Protein AF-A0A941IKZ6-F1 (afdb_monomer_lite)

Structure (mmCIF, N/CA/C/O backbone):
data_AF-A0A941IKZ6-F1
#
_entry.id   AF-A0A941IKZ6-F1
#
loop_
_atom_site.group_PDB
_atom_site.id
_atom_site.type_symbol
_atom_site.label_atom_id
_atom_site.label_alt_id
_atom_site.label_comp_id
_atom_site.label_asym_id
_atom_site.label_entity_id
_atom_site.label_seq_id
_atom_site.pdbx_PDB_ins_code
_atom_site.Cartn_x
_atom_site.Cartn_y
_atom_site.Cartn_z
_atom_site.occupancy
_atom_site.B_iso_or_equiv
_atom_site.auth_seq_id
_atom_site.auth_comp_id
_atom_site.auth_asym_id
_atom_site.auth_atom_id
_atom_site.pdbx_PDB_model_num
ATOM 1 N N . MET A 1 1 ? 27.892 3.135 -32.095 1.00 78.31 1 MET A N 1
ATOM 2 C CA . MET A 1 1 ? 27.464 4.493 -31.715 1.00 78.31 1 MET A CA 1
ATOM 3 C C . MET A 1 1 ? 28.358 5.626 -32.217 1.00 78.31 1 MET A C 1
ATOM 5 O O . MET A 1 1 ? 29.579 5.575 -32.075 1.00 78.31 1 MET A O 1
ATOM 9 N N . GLU A 1 2 ? 27.732 6.661 -32.772 1.00 89.69 2 GLU A N 1
ATOM 10 C CA . GLU A 1 2 ? 28.319 7.961 -33.121 1.00 89.69 2 GLU A CA 1
ATOM 11 C C . GLU A 1 2 ? 28.462 8.892 -31.898 1.00 89.69 2 GLU A C 1
ATOM 13 O O . GLU A 1 2 ? 27.874 8.668 -30.840 1.00 89.69 2 GLU A O 1
ATOM 18 N N . ALA A 1 3 ? 29.217 9.991 -32.041 1.00 90.81 3 ALA A N 1
ATOM 19 C CA . ALA A 1 3 ? 29.465 10.940 -30.947 1.00 90.81 3 ALA A CA 1
ATOM 20 C C . ALA A 1 3 ? 28.182 11.580 -30.379 1.00 90.81 3 ALA A C 1
ATOM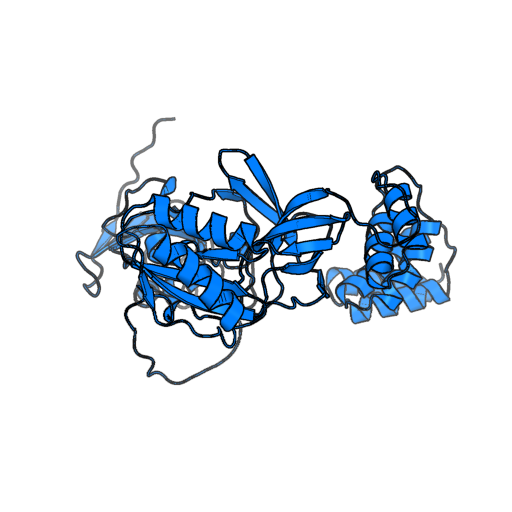 22 O O . ALA A 1 3 ? 28.122 11.880 -29.189 1.00 90.81 3 ALA A O 1
ATOM 23 N N . ASN A 1 4 ? 27.161 11.783 -31.220 1.00 93.19 4 ASN A N 1
ATOM 24 C CA . ASN A 1 4 ? 25.871 12.322 -30.790 1.00 93.19 4 ASN A CA 1
ATOM 25 C C . ASN A 1 4 ? 25.067 11.312 -29.950 1.00 93.19 4 ASN A C 1
ATOM 27 O O . ASN A 1 4 ? 24.471 11.687 -28.947 1.00 93.19 4 ASN A O 1
ATOM 31 N N . GLU A 1 5 ? 25.089 10.031 -30.324 1.00 94.88 5 GLU A N 1
ATOM 32 C CA . GLU A 1 5 ? 24.397 8.952 -29.602 1.00 94.88 5 GLU A CA 1
ATOM 33 C C . GLU A 1 5 ? 25.037 8.716 -28.229 1.00 94.88 5 GLU A C 1
ATOM 35 O O . GLU A 1 5 ? 24.341 8.653 -27.220 1.00 94.88 5 GLU A O 1
ATOM 40 N N . MET A 1 6 ? 26.372 8.704 -28.163 1.00 95.00 6 MET A N 1
ATOM 41 C CA . MET A 1 6 ? 27.097 8.648 -26.889 1.00 95.00 6 MET A CA 1
ATOM 42 C C . MET A 1 6 ? 26.723 9.812 -25.963 1.00 95.00 6 MET A C 1
ATOM 44 O O . MET A 1 6 ? 26.476 9.599 -24.781 1.00 95.00 6 MET A O 1
ATOM 48 N N . ALA A 1 7 ? 26.630 11.032 -26.502 1.00 96.88 7 ALA A N 1
ATOM 49 C CA . ALA A 1 7 ? 26.244 12.199 -25.714 1.00 96.88 7 ALA A CA 1
ATOM 50 C C . ALA A 1 7 ? 24.805 12.098 -25.177 1.00 96.88 7 ALA A C 1
ATOM 52 O O . ALA A 1 7 ? 24.549 12.534 -24.056 1.00 96.88 7 ALA A O 1
ATOM 53 N N . LEU A 1 8 ? 23.874 11.524 -25.949 1.00 97.62 8 LEU A N 1
ATOM 54 C CA . LEU A 1 8 ? 22.507 11.262 -25.489 1.00 97.62 8 LEU A CA 1
ATOM 55 C C . LEU A 1 8 ? 22.478 10.217 -24.372 1.00 97.62 8 LEU A C 1
ATOM 57 O O . LEU A 1 8 ? 21.804 10.440 -23.368 1.00 97.62 8 LEU A O 1
ATOM 61 N N . LEU A 1 9 ? 23.234 9.124 -24.509 1.00 97.06 9 LEU A N 1
ATOM 62 C CA . LEU A 1 9 ? 23.335 8.093 -23.474 1.00 97.06 9 LEU A CA 1
ATOM 63 C C . LEU A 1 9 ? 23.924 8.651 -22.170 1.00 97.06 9 LEU A C 1
ATOM 65 O O . LEU A 1 9 ? 23.378 8.400 -21.097 1.00 97.06 9 LEU A O 1
ATOM 69 N N . ASP A 1 10 ? 24.993 9.445 -22.255 1.00 97.81 10 ASP A N 1
ATOM 70 C CA . ASP A 1 10 ? 25.614 10.079 -21.085 1.00 97.81 10 ASP A CA 1
ATOM 71 C C . ASP A 1 10 ? 24.642 11.041 -20.383 1.00 97.81 10 ASP A C 1
ATOM 73 O O . ASP A 1 10 ? 24.550 11.052 -19.157 1.00 97.81 10 ASP A O 1
ATOM 77 N N . GLN A 1 11 ? 23.873 11.824 -21.148 1.00 98.00 11 GLN A N 1
ATOM 78 C CA . GLN A 1 11 ? 22.840 12.708 -20.597 1.00 98.00 11 GLN A CA 1
ATOM 79 C C . GLN A 1 11 ? 21.692 11.926 -19.955 1.00 98.00 11 GLN A C 1
ATOM 81 O O . GLN A 1 11 ? 21.215 12.325 -18.895 1.00 98.00 11 GLN A O 1
ATOM 86 N N . ALA A 1 12 ? 21.250 10.829 -20.578 1.00 97.44 12 ALA A N 1
ATOM 87 C CA . ALA A 1 12 ? 20.195 9.975 -20.044 1.00 97.44 12 ALA A CA 1
ATOM 88 C C . ALA A 1 12 ? 20.602 9.376 -18.693 1.00 97.44 12 ALA A C 1
ATOM 90 O O . ALA A 1 12 ? 19.850 9.480 -17.727 1.00 97.44 12 ALA A O 1
ATOM 91 N N . ARG A 1 13 ? 21.824 8.839 -18.605 1.00 96.44 13 ARG A N 1
ATOM 92 C CA . ARG A 1 13 ? 22.384 8.262 -17.374 1.00 96.44 13 ARG A CA 1
ATOM 93 C C . ARG A 1 13 ? 22.616 9.306 -16.288 1.00 96.44 13 ARG A C 1
ATOM 95 O O . ARG A 1 13 ? 22.233 9.089 -15.149 1.00 96.44 13 ARG A O 1
ATOM 102 N N . ALA A 1 14 ? 23.156 10.472 -16.638 1.00 97.56 14 ALA A N 1
ATOM 103 C CA . ALA A 1 14 ? 23.328 11.553 -15.669 1.00 97.56 14 ALA A CA 1
ATOM 104 C C . ALA A 1 14 ? 21.982 12.049 -15.109 1.00 97.56 14 ALA A C 1
ATOM 106 O O . ALA A 1 14 ? 21.873 12.329 -13.918 1.00 97.56 14 ALA A O 1
ATOM 107 N N . ALA A 1 15 ? 20.952 12.147 -15.956 1.00 96.31 15 ALA A N 1
ATOM 108 C CA . ALA A 1 15 ? 19.602 12.490 -15.520 1.00 96.31 15 ALA A CA 1
ATOM 109 C C . ALA A 1 15 ? 18.978 11.383 -14.659 1.00 96.31 15 ALA A C 1
ATOM 111 O O . ALA A 1 15 ? 18.306 11.688 -13.678 1.00 96.31 15 ALA A O 1
ATOM 112 N N . TRP A 1 16 ? 19.223 10.115 -14.998 1.00 93.38 16 TRP A N 1
ATOM 113 C CA . TRP A 1 16 ? 18.795 8.959 -14.215 1.00 93.38 16 TRP A CA 1
ATOM 114 C C . TRP A 1 16 ? 19.380 8.975 -12.802 1.00 93.38 16 TRP A C 1
ATOM 116 O O . TRP A 1 16 ? 18.633 8.908 -11.830 1.00 93.38 16 TRP A O 1
ATOM 126 N N . ASP A 1 17 ? 20.699 9.144 -12.689 1.00 93.31 17 ASP A N 1
ATOM 127 C CA . ASP A 1 17 ? 21.407 9.213 -11.405 1.00 93.31 17 ASP A CA 1
ATOM 128 C C . ASP A 1 17 ? 20.948 10.408 -10.553 1.00 93.31 17 ASP A C 1
ATOM 130 O O . ASP A 1 17 ? 21.010 10.368 -9.326 1.00 93.31 17 ASP A O 1
ATOM 134 N N . ALA A 1 18 ? 20.472 11.474 -11.201 1.00 93.19 18 ALA A N 1
ATOM 135 C CA . ALA A 1 18 ? 19.904 12.654 -10.556 1.00 93.19 18 ALA A CA 1
ATOM 136 C C . ALA A 1 18 ? 18.383 12.561 -10.313 1.00 93.19 18 ALA A C 1
ATOM 138 O O . ALA A 1 18 ? 17.781 13.561 -9.918 1.00 93.19 18 ALA A O 1
ATOM 139 N N . GLU A 1 19 ? 17.755 11.412 -10.591 1.00 94.31 19 GLU A N 1
ATOM 140 C CA . GLU A 1 19 ? 16.304 11.175 -10.500 1.00 94.31 19 GLU A CA 1
ATOM 141 C C . GLU A 1 19 ? 15.449 12.169 -11.317 1.00 94.31 19 GLU A C 1
ATOM 143 O O . GLU A 1 19 ? 14.272 12.416 -11.041 1.00 94.31 19 GLU A O 1
ATOM 148 N N . GLN A 1 20 ? 16.030 12.744 -12.370 1.00 95.25 20 GLN A N 1
ATOM 149 C CA . GLN A 1 20 ? 15.360 13.637 -13.316 1.00 95.25 20 GLN A CA 1
ATOM 150 C C . GLN A 1 20 ? 14.627 12.800 -14.364 1.00 95.25 20 GLN A C 1
ATOM 152 O O . GLN A 1 20 ? 15.033 12.718 -15.526 1.00 95.25 20 GLN A O 1
ATOM 157 N N . TRP A 1 21 ? 13.563 12.116 -13.935 1.00 94.56 21 TRP A N 1
ATOM 158 C CA . TRP A 1 21 ? 12.883 11.094 -14.736 1.00 94.56 21 TRP A CA 1
ATOM 159 C C . TRP A 1 21 ? 12.367 11.605 -16.078 1.00 94.56 21 TRP A C 1
ATOM 161 O O . TRP A 1 21 ? 12.380 10.858 -17.053 1.00 94.56 21 TRP A O 1
ATOM 171 N N . ASP A 1 22 ? 11.902 12.852 -16.136 1.00 94.50 22 ASP A N 1
ATOM 172 C CA . ASP A 1 22 ? 11.438 13.524 -17.352 1.00 94.50 22 ASP A CA 1
ATOM 173 C C . ASP A 1 22 ? 12.569 13.702 -18.370 1.00 94.50 22 ASP A C 1
ATOM 175 O O . ASP A 1 22 ? 12.414 13.358 -19.545 1.00 94.50 22 ASP A O 1
ATOM 179 N N . VAL A 1 23 ? 13.727 14.170 -17.906 1.00 96.31 23 VAL A N 1
ATOM 180 C CA . VAL A 1 23 ? 14.921 14.337 -18.736 1.00 96.31 23 VAL A CA 1
ATOM 181 C C . VAL A 1 23 ? 15.453 12.974 -19.165 1.00 96.31 23 VAL A C 1
ATOM 183 O O . VAL A 1 23 ? 15.667 12.767 -20.359 1.00 96.31 23 VAL A O 1
ATOM 186 N N . ALA A 1 24 ? 15.614 12.034 -18.231 1.00 97.56 24 ALA A N 1
ATOM 187 C CA . ALA A 1 24 ? 16.122 10.693 -18.506 1.00 97.56 24 ALA A CA 1
ATOM 188 C C . ALA A 1 24 ? 15.275 9.981 -19.570 1.00 97.56 24 ALA A C 1
ATOM 190 O O . ALA A 1 24 ? 15.813 9.524 -20.578 1.00 97.56 24 ALA A O 1
ATOM 191 N N . ALA A 1 25 ? 13.948 9.970 -19.403 1.00 93.81 25 ALA A N 1
ATOM 192 C CA . ALA A 1 25 ? 13.030 9.362 -20.363 1.00 93.81 25 ALA A CA 1
ATOM 193 C C . ALA A 1 25 ? 13.157 9.984 -21.761 1.00 93.81 25 ALA A C 1
ATOM 195 O O . ALA A 1 25 ? 13.280 9.258 -22.745 1.00 93.81 25 ALA A O 1
ATOM 196 N N . ALA A 1 26 ? 13.191 11.318 -21.852 1.00 96.88 26 ALA A N 1
ATOM 197 C CA . ALA A 1 26 ? 13.314 12.008 -23.133 1.00 96.88 26 ALA A CA 1
ATOM 198 C C . ALA A 1 26 ? 14.650 11.707 -23.833 1.00 96.88 26 ALA A C 1
ATOM 200 O O . ALA A 1 26 ? 14.675 11.482 -25.042 1.00 96.88 26 ALA A O 1
ATOM 201 N N . ARG A 1 27 ? 15.767 11.681 -23.089 1.00 98.31 27 ARG A N 1
ATOM 202 C CA . ARG A 1 27 ? 17.089 11.366 -23.656 1.00 98.31 27 ARG A CA 1
ATOM 203 C C . ARG A 1 27 ? 17.169 9.912 -24.126 1.00 98.31 27 ARG A C 1
ATOM 205 O O . ARG A 1 27 ? 17.695 9.671 -25.210 1.00 98.31 27 ARG A O 1
ATOM 212 N N . TYR A 1 28 ? 16.623 8.965 -23.360 1.00 98.12 28 TYR A N 1
ATOM 213 C CA . TYR A 1 28 ? 16.565 7.566 -23.783 1.00 98.12 28 TYR A CA 1
ATOM 214 C C . TYR A 1 28 ? 15.673 7.368 -25.017 1.00 98.12 28 TYR A C 1
ATOM 216 O O . TYR A 1 28 ? 16.076 6.648 -25.925 1.00 98.12 28 TYR A O 1
ATOM 224 N N . GLU A 1 29 ? 14.512 8.025 -25.119 1.00 97.44 29 GLU A N 1
ATOM 225 C CA . GLU A 1 29 ? 13.681 7.951 -26.334 1.00 97.44 29 GLU A CA 1
ATOM 226 C C . GLU A 1 29 ? 14.399 8.527 -27.565 1.00 97.44 29 GLU A C 1
ATOM 228 O O . GLU A 1 29 ? 14.343 7.933 -28.641 1.00 97.44 29 GLU A O 1
ATOM 233 N N . GLU A 1 30 ? 15.103 9.656 -27.422 1.00 97.94 30 GLU A N 1
ATOM 234 C CA . GLU A 1 30 ? 15.904 10.226 -28.513 1.00 97.94 30 GLU A CA 1
ATOM 235 C C . GLU A 1 30 ? 17.042 9.288 -28.940 1.00 97.94 30 GLU A C 1
ATOM 237 O O . GLU A 1 30 ? 17.280 9.129 -30.138 1.00 97.94 30 GLU A O 1
ATOM 242 N N . LEU A 1 31 ? 17.712 8.635 -27.985 1.00 97.75 31 LEU A N 1
ATOM 243 C CA . LEU A 1 31 ? 18.735 7.627 -28.266 1.00 97.75 31 LEU A CA 1
ATOM 244 C C . LEU A 1 31 ? 18.140 6.431 -29.024 1.00 97.75 31 LEU A C 1
ATOM 246 O O . LEU A 1 31 ? 18.630 6.061 -30.088 1.00 97.75 31 LEU A O 1
ATOM 250 N N . LEU A 1 32 ? 17.043 5.869 -28.519 1.00 97.50 32 LEU A N 1
ATOM 251 C CA . LEU A 1 32 ? 16.366 4.709 -29.105 1.00 97.50 32 LEU A CA 1
ATOM 252 C C . LEU A 1 32 ? 15.773 5.002 -30.489 1.00 97.50 32 LEU A C 1
ATOM 254 O O . LEU A 1 32 ? 15.671 4.096 -31.311 1.00 97.50 32 LEU A O 1
ATOM 258 N N . ALA A 1 33 ? 15.431 6.256 -30.792 1.00 96.75 33 ALA A N 1
ATOM 259 C CA . ALA A 1 33 ? 15.017 6.659 -32.135 1.00 96.75 33 ALA A CA 1
ATOM 260 C C . ALA A 1 33 ? 16.163 6.602 -33.164 1.00 96.75 33 ALA A C 1
ATOM 262 O O . ALA A 1 33 ? 15.901 6.446 -34.358 1.00 96.75 33 ALA A O 1
ATOM 263 N N . LEU A 1 34 ? 17.417 6.741 -32.720 1.00 96.19 34 LEU A N 1
ATOM 264 C CA . LEU A 1 34 ? 18.606 6.667 -33.574 1.00 96.19 34 LEU A CA 1
ATOM 265 C C . LEU A 1 34 ? 19.128 5.233 -33.691 1.00 96.19 34 LEU A C 1
ATOM 267 O O . LEU A 1 34 ? 19.458 4.786 -34.789 1.00 96.19 34 LEU A O 1
ATOM 271 N N . CYS A 1 35 ? 19.172 4.506 -32.575 1.00 94.50 35 CYS A N 1
ATOM 272 C CA . CYS A 1 35 ? 19.810 3.196 -32.494 1.00 94.50 35 CYS A CA 1
ATOM 273 C C . CYS A 1 35 ? 18.977 2.160 -31.697 1.00 94.50 35 CYS A C 1
ATOM 275 O O . CYS A 1 35 ? 19.428 1.646 -30.673 1.00 94.50 35 CYS A O 1
ATOM 277 N N . PRO A 1 36 ? 17.771 1.791 -32.181 1.00 95.38 36 PRO A N 1
ATOM 278 C CA . PRO A 1 36 ? 16.824 0.933 -31.450 1.00 95.38 36 PRO A CA 1
ATOM 279 C C . PRO A 1 36 ? 17.283 -0.522 -31.263 1.00 95.38 36 PRO A C 1
ATOM 281 O O . PRO A 1 36 ? 16.757 -1.222 -30.396 1.00 95.38 36 PRO A O 1
ATOM 284 N N . ASP A 1 37 ? 18.223 -0.978 -32.095 1.00 94.00 37 ASP A N 1
ATOM 285 C CA . ASP A 1 37 ? 18.624 -2.385 -32.221 1.00 94.00 37 ASP A CA 1
ATOM 286 C C . ASP A 1 37 ? 20.133 -2.602 -32.005 1.00 94.00 37 ASP A C 1
ATOM 288 O O . ASP A 1 37 ? 20.675 -3.637 -32.400 1.00 94.00 37 ASP A O 1
ATOM 292 N N . GLU A 1 38 ? 20.837 -1.641 -31.394 1.00 92.81 38 GLU A N 1
ATOM 293 C CA . GLU A 1 38 ? 22.220 -1.876 -30.948 1.00 92.81 38 GLU A CA 1
ATOM 294 C C . GLU A 1 38 ? 22.256 -3.043 -29.941 1.00 92.81 38 GLU A C 1
ATOM 296 O O . GLU A 1 38 ? 21.285 -3.238 -29.202 1.00 92.81 38 GLU A O 1
ATOM 301 N N . PRO A 1 39 ? 23.345 -3.831 -29.869 1.00 89.69 39 PRO A N 1
ATOM 302 C CA . PRO A 1 39 ? 23.426 -4.984 -28.972 1.00 89.69 39 PRO A CA 1
ATOM 303 C C . PRO A 1 39 ? 23.108 -4.665 -27.503 1.00 89.69 39 PRO A C 1
ATOM 305 O O . PRO A 1 39 ? 22.483 -5.476 -26.824 1.00 89.69 39 PRO A O 1
ATOM 308 N N . GLU A 1 40 ? 23.495 -3.482 -27.023 1.00 87.50 40 GLU A N 1
ATOM 309 C CA . GLU A 1 40 ? 23.252 -3.006 -25.656 1.00 87.50 40 GLU A CA 1
ATOM 310 C C . GLU A 1 40 ? 21.882 -2.323 -25.465 1.00 87.50 40 GLU A C 1
ATOM 312 O O . GLU A 1 40 ? 21.512 -1.986 -24.340 1.00 87.50 40 GLU A O 1
ATOM 317 N N . SER A 1 41 ? 21.095 -2.138 -26.532 1.00 91.69 41 SER A N 1
ATOM 318 C CA . SER A 1 41 ? 19.842 -1.362 -26.500 1.00 91.69 41 SER A CA 1
ATOM 319 C C . SER A 1 41 ? 18.775 -1.922 -25.561 1.00 91.69 41 SER A C 1
ATOM 321 O O . SER A 1 41 ? 17.910 -1.170 -25.118 1.00 91.69 41 SER A O 1
ATOM 323 N N . GLY A 1 42 ? 18.839 -3.214 -25.216 1.00 92.50 42 GLY A N 1
ATOM 324 C CA . GLY A 1 42 ? 17.924 -3.834 -24.253 1.00 92.50 42 GLY A CA 1
ATOM 325 C C . GLY A 1 42 ? 17.890 -3.104 -22.906 1.00 92.50 42 GLY A C 1
ATOM 326 O O . GLY A 1 42 ? 16.805 -2.853 -22.383 1.00 92.50 42 GLY A O 1
ATOM 327 N N . GLU A 1 43 ? 19.052 -2.681 -22.394 1.00 92.75 43 GLU A N 1
ATOM 328 C CA . GLU A 1 43 ? 19.142 -1.892 -21.155 1.00 92.75 43 GLU A CA 1
ATOM 329 C C . GLU A 1 43 ? 18.499 -0.510 -21.324 1.00 92.75 43 GLU A C 1
ATOM 331 O O . GLU A 1 43 ? 17.794 -0.040 -20.439 1.00 92.75 43 GLU A O 1
ATOM 336 N N . TRP A 1 44 ? 18.666 0.124 -22.486 1.00 96.69 44 TRP A N 1
ATOM 337 C CA . TRP A 1 44 ? 18.114 1.457 -22.744 1.00 96.69 44 TRP A CA 1
ATOM 338 C C . TRP A 1 44 ? 16.589 1.426 -22.871 1.00 96.69 44 TRP A C 1
ATOM 340 O O . TRP A 1 44 ? 15.916 2.309 -22.344 1.00 96.69 44 TRP A O 1
ATOM 350 N N . TRP A 1 45 ? 16.025 0.401 -23.523 1.00 97.44 45 TRP A N 1
ATOM 351 C CA . TRP A 1 45 ? 14.574 0.178 -23.556 1.00 97.44 45 TRP A CA 1
ATOM 352 C C . TRP A 1 45 ? 14.013 -0.039 -22.149 1.00 97.44 45 TRP A C 1
ATOM 354 O O . TRP A 1 45 ? 12.960 0.510 -21.811 1.00 97.44 45 TRP A O 1
ATOM 364 N N . PHE A 1 46 ? 14.717 -0.824 -21.328 1.00 94.62 46 PHE A N 1
ATOM 365 C CA . PHE A 1 46 ? 14.342 -1.081 -19.942 1.00 94.62 46 PHE A CA 1
ATOM 366 C C . PHE A 1 46 ? 14.357 0.201 -19.098 1.00 94.62 46 PHE A C 1
ATOM 368 O O . PHE A 1 46 ? 13.341 0.530 -18.479 1.00 94.62 46 PHE A O 1
ATOM 375 N N . ASP A 1 47 ? 15.453 0.959 -19.128 1.00 95.75 47 ASP A N 1
ATOM 376 C CA . ASP A 1 47 ? 15.589 2.217 -18.389 1.00 95.75 47 ASP A CA 1
ATOM 377 C C . ASP A 1 47 ? 14.548 3.245 -18.845 1.00 95.75 47 ASP A C 1
ATOM 379 O O . ASP A 1 47 ? 13.894 3.881 -18.018 1.00 95.75 47 ASP A O 1
ATOM 383 N N . ALA A 1 48 ? 14.301 3.369 -20.152 1.00 96.31 48 ALA A N 1
ATOM 384 C CA . ALA A 1 48 ? 13.279 4.273 -20.674 1.00 96.31 48 ALA A CA 1
ATOM 385 C C . ALA A 1 48 ? 11.878 3.917 -20.143 1.00 96.31 48 ALA A C 1
ATOM 387 O O . ALA A 1 48 ? 11.141 4.788 -19.670 1.00 96.31 48 ALA A O 1
ATOM 388 N N . ALA A 1 49 ? 11.513 2.630 -20.170 1.00 95.31 49 ALA A N 1
ATOM 389 C CA . ALA A 1 49 ? 10.239 2.153 -19.636 1.00 95.31 49 ALA A CA 1
ATOM 390 C C . ALA A 1 49 ? 10.106 2.439 -18.131 1.00 95.31 49 ALA A C 1
ATOM 392 O O . ALA A 1 49 ? 9.044 2.868 -17.665 1.00 95.31 49 ALA A O 1
ATOM 393 N N . LEU A 1 50 ? 11.186 2.240 -17.374 1.00 94.12 50 LEU A N 1
ATOM 394 C CA . LEU A 1 50 ? 11.223 2.457 -15.933 1.00 94.12 50 LEU A CA 1
ATOM 395 C C . LEU A 1 50 ? 11.174 3.954 -15.569 1.00 94.12 50 LEU A C 1
ATOM 397 O O . LEU A 1 50 ? 10.430 4.330 -14.662 1.00 94.12 50 LEU A O 1
ATOM 401 N N . ALA A 1 51 ? 11.829 4.833 -16.334 1.00 93.38 51 ALA A N 1
ATOM 402 C CA . ALA A 1 51 ? 11.707 6.285 -16.171 1.00 93.38 51 ALA A CA 1
ATOM 403 C C . ALA A 1 51 ? 10.248 6.752 -16.341 1.00 93.38 51 ALA A C 1
ATOM 405 O O . ALA A 1 51 ? 9.730 7.518 -15.523 1.00 93.38 51 ALA A O 1
ATOM 406 N N . PHE A 1 52 ? 9.529 6.235 -17.345 1.00 95.88 52 PHE A N 1
ATOM 407 C CA . PHE A 1 52 ? 8.105 6.545 -17.518 1.00 95.88 52 PHE A CA 1
ATOM 408 C C . PHE A 1 52 ? 7.205 5.931 -16.441 1.00 95.88 52 PHE A C 1
ATOM 410 O O . PHE A 1 52 ? 6.181 6.531 -16.099 1.00 95.88 52 PHE A O 1
ATOM 417 N N . LYS A 1 53 ? 7.577 4.785 -15.857 1.00 91.62 53 LYS A N 1
ATOM 418 C CA . LYS A 1 53 ? 6.909 4.241 -14.663 1.00 91.62 53 LYS A CA 1
ATOM 419 C C . LYS A 1 53 ? 7.037 5.202 -13.479 1.00 91.62 53 LYS A C 1
ATOM 421 O O . LYS A 1 53 ? 6.023 5.476 -12.837 1.00 91.62 53 LYS A O 1
ATOM 426 N N . PHE A 1 54 ? 8.219 5.767 -13.219 1.00 90.31 54 PHE A N 1
ATOM 427 C CA . PHE A 1 54 ? 8.403 6.760 -12.148 1.00 90.31 54 PHE A CA 1
ATOM 428 C C . PHE A 1 54 ? 7.605 8.048 -12.387 1.00 90.31 54 PHE A C 1
ATOM 430 O O . PHE A 1 54 ? 7.042 8.609 -11.449 1.00 90.31 54 PHE A O 1
ATOM 437 N N . GLN A 1 55 ? 7.435 8.456 -13.647 1.00 92.31 55 GLN A N 1
ATOM 438 C CA . GLN A 1 55 ? 6.523 9.545 -14.026 1.00 92.31 55 GLN A CA 1
ATOM 439 C C . GLN A 1 55 ? 5.031 9.168 -13.965 1.00 92.31 55 GLN A C 1
ATOM 441 O O . GLN A 1 55 ? 4.171 10.020 -14.188 1.00 92.31 55 GLN A O 1
ATOM 446 N N . ARG A 1 56 ? 4.696 7.894 -13.713 1.00 93.62 56 ARG A N 1
ATOM 447 C CA . ARG A 1 56 ? 3.336 7.326 -13.804 1.00 93.62 56 ARG A CA 1
ATOM 448 C C . ARG A 1 56 ? 2.698 7.476 -15.191 1.00 93.62 56 ARG A C 1
ATOM 450 O O . ARG A 1 56 ? 1.474 7.452 -15.328 1.00 93.62 56 ARG A O 1
ATOM 457 N N . ASN A 1 57 ? 3.511 7.583 -16.241 1.00 96.88 57 ASN A N 1
ATOM 458 C CA . ASN A 1 57 ? 3.055 7.519 -17.625 1.00 96.88 57 ASN A CA 1
ATOM 459 C C . ASN A 1 57 ? 2.975 6.053 -18.071 1.00 96.88 57 ASN A C 1
ATOM 461 O O . ASN A 1 57 ? 3.824 5.533 -18.798 1.00 96.88 57 ASN A O 1
ATOM 465 N N . TRP A 1 58 ? 1.927 5.372 -17.616 1.00 96.75 58 TRP A N 1
ATOM 466 C CA . TRP A 1 58 ? 1.747 3.935 -17.823 1.00 96.75 58 TRP A CA 1
ATOM 467 C C . TRP A 1 58 ? 1.599 3.533 -19.288 1.00 96.75 58 TRP A C 1
ATOM 469 O O . TRP A 1 58 ? 1.876 2.388 -19.626 1.00 96.75 58 TRP A O 1
ATOM 479 N N . ALA A 1 59 ? 1.139 4.442 -20.152 1.00 98.00 59 ALA A N 1
ATOM 480 C CA . ALA A 1 59 ? 1.001 4.163 -21.578 1.00 98.00 59 ALA A CA 1
ATOM 481 C C . ALA A 1 59 ? 2.382 4.034 -22.232 1.00 98.00 59 ALA A C 1
ATOM 483 O O . ALA A 1 59 ? 2.642 3.057 -22.933 1.00 98.00 59 ALA A O 1
ATOM 484 N N . LYS A 1 60 ? 3.294 4.967 -21.928 1.00 97.69 60 LYS A N 1
ATOM 485 C CA . LYS A 1 60 ? 4.681 4.904 -22.399 1.00 97.69 60 LYS A CA 1
ATOM 486 C C . LYS A 1 60 ? 5.482 3.792 -21.732 1.00 97.69 60 LYS A C 1
ATOM 488 O O . LYS A 1 60 ? 6.186 3.065 -22.424 1.00 97.69 60 LYS A O 1
ATOM 493 N N . ALA A 1 61 ? 5.313 3.592 -20.425 1.00 97.81 61 ALA A N 1
ATOM 494 C CA . ALA A 1 61 ? 5.936 2.469 -19.724 1.00 97.81 61 ALA A CA 1
ATOM 495 C C . ALA A 1 61 ? 5.515 1.112 -20.323 1.00 97.81 61 ALA A C 1
ATOM 497 O O . ALA A 1 61 ? 6.336 0.207 -20.437 1.00 97.81 61 ALA A O 1
ATOM 498 N N . PHE A 1 62 ? 4.254 0.976 -20.756 1.00 98.50 62 PHE A N 1
ATOM 499 C CA . PHE A 1 62 ? 3.771 -0.213 -21.462 1.00 98.50 62 PHE A CA 1
ATOM 500 C C . PHE A 1 62 ? 4.393 -0.360 -22.857 1.00 98.50 62 PHE A C 1
ATOM 502 O O . PHE A 1 62 ? 4.886 -1.435 -23.184 1.00 98.50 62 PHE A O 1
ATOM 509 N N . GLU A 1 63 ? 4.383 0.701 -23.671 1.00 98.44 63 GLU A N 1
ATOM 510 C CA . GLU A 1 63 ? 4.959 0.702 -25.025 1.00 98.44 63 GLU A CA 1
ATOM 511 C C . GLU A 1 63 ? 6.432 0.275 -25.007 1.00 98.44 63 GLU A C 1
ATOM 513 O O . GLU A 1 63 ? 6.801 -0.711 -25.642 1.00 98.44 63 GLU A O 1
ATOM 518 N N . LEU A 1 64 ? 7.254 0.972 -24.222 1.00 98.19 64 LEU A N 1
ATOM 519 C CA . LEU A 1 64 ? 8.693 0.721 -24.138 1.00 98.19 64 LEU A CA 1
ATOM 520 C C . LEU A 1 64 ? 9.000 -0.577 -23.383 1.00 98.19 64 LEU A C 1
ATOM 522 O O . LEU A 1 64 ? 9.923 -1.303 -23.740 1.00 98.19 64 LEU A O 1
ATOM 526 N N . GLY A 1 65 ? 8.187 -0.925 -22.380 1.00 97.75 65 GLY A N 1
ATOM 527 C CA . GLY A 1 65 ? 8.322 -2.176 -21.636 1.00 97.75 65 GLY A CA 1
ATOM 528 C C . GLY A 1 65 ? 8.121 -3.415 -22.511 1.00 97.75 65 GLY A C 1
ATOM 529 O O . GLY A 1 65 ? 8.752 -4.440 -22.265 1.00 97.75 65 GLY A O 1
ATOM 530 N N . ARG A 1 66 ? 7.295 -3.332 -23.566 1.00 98.44 66 ARG A N 1
ATOM 531 C CA . ARG A 1 66 ? 7.166 -4.412 -24.560 1.00 98.44 66 ARG A CA 1
ATOM 532 C C . ARG A 1 66 ? 8.453 -4.612 -25.348 1.00 98.44 66 ARG A C 1
ATOM 534 O O . ARG A 1 66 ? 8.841 -5.755 -25.569 1.00 98.44 66 ARG A O 1
ATOM 541 N N . GLU A 1 67 ? 9.101 -3.524 -25.747 1.00 98.12 67 GLU A N 1
ATOM 542 C CA . GLU A 1 67 ? 10.372 -3.568 -26.474 1.00 98.12 67 GLU A CA 1
ATOM 543 C C . GLU A 1 67 ? 11.519 -4.067 -25.589 1.00 98.12 67 GLU A C 1
ATOM 545 O O . GLU A 1 67 ? 12.341 -4.863 -26.050 1.00 98.12 67 GLU A O 1
ATOM 550 N N . ALA A 1 68 ? 11.535 -3.672 -24.311 1.00 96.50 68 ALA A N 1
ATOM 551 C CA . ALA A 1 68 ? 12.468 -4.197 -23.319 1.00 96.50 68 ALA A CA 1
ATOM 552 C C . ALA A 1 68 ? 12.277 -5.711 -23.133 1.00 96.50 68 ALA A C 1
ATOM 554 O O . ALA A 1 68 ? 13.207 -6.487 -23.330 1.00 96.50 68 ALA A O 1
ATOM 555 N N . ALA A 1 69 ? 11.045 -6.152 -22.858 1.00 96.38 69 ALA A N 1
ATOM 556 C CA . ALA A 1 69 ? 10.727 -7.564 -22.651 1.00 96.38 69 ALA A CA 1
ATOM 557 C C . ALA A 1 69 ? 11.001 -8.434 -23.892 1.00 96.38 69 ALA A C 1
ATOM 559 O O . ALA A 1 69 ? 11.425 -9.578 -23.758 1.00 96.38 69 ALA A O 1
ATOM 560 N N . ALA A 1 70 ? 10.809 -7.902 -25.105 1.00 96.50 70 ALA A N 1
ATOM 561 C CA . ALA A 1 70 ? 11.125 -8.605 -26.352 1.00 96.50 70 ALA A CA 1
ATOM 562 C C . ALA A 1 70 ? 12.628 -8.896 -26.530 1.00 96.50 70 ALA A C 1
ATOM 564 O O . ALA A 1 70 ? 12.992 -9.776 -27.312 1.00 96.50 70 ALA A O 1
ATOM 565 N N . ARG A 1 71 ? 13.489 -8.166 -25.812 1.00 94.31 71 ARG A N 1
ATOM 566 C CA . ARG A 1 71 ? 14.952 -8.324 -25.797 1.00 94.31 71 ARG A CA 1
ATOM 567 C C . ARG A 1 71 ? 15.454 -9.080 -24.556 1.00 94.31 71 ARG A C 1
ATOM 569 O O . ARG A 1 71 ? 16.650 -9.337 -24.456 1.00 94.31 71 ARG A O 1
ATOM 576 N N . SER A 1 72 ? 14.554 -9.471 -23.654 1.00 92.81 72 SER A N 1
ATOM 577 C CA . SER A 1 72 ? 14.844 -10.215 -22.424 1.00 92.81 72 SER A CA 1
ATOM 578 C C . SER A 1 72 ? 14.607 -11.719 -22.575 1.00 92.81 72 SER A C 1
ATOM 580 O O . SER A 1 72 ? 13.882 -12.175 -23.460 1.00 92.81 72 SER A O 1
ATOM 582 N N . GLU A 1 73 ? 15.201 -12.515 -21.683 1.00 92.69 73 GLU A N 1
ATOM 583 C CA . GLU A 1 73 ? 15.034 -13.974 -21.673 1.00 92.69 73 GLU A CA 1
ATOM 584 C C . GLU A 1 73 ? 13.910 -14.408 -20.707 1.00 92.69 73 GLU A C 1
ATOM 586 O O . GLU A 1 73 ? 14.027 -14.187 -19.497 1.00 92.69 73 GLU A O 1
ATOM 591 N N . PRO A 1 74 ? 12.830 -15.053 -21.194 1.00 93.56 74 PRO A N 1
ATOM 592 C CA . PRO A 1 74 ? 11.744 -15.534 -20.339 1.00 93.56 74 PRO A CA 1
ATOM 593 C C . PRO A 1 74 ? 12.175 -16.609 -19.328 1.00 93.56 74 PRO A C 1
ATOM 595 O O . PRO A 1 74 ? 13.122 -17.366 -19.533 1.00 93.56 74 PRO A O 1
ATOM 598 N N . GLY A 1 75 ? 11.410 -16.734 -18.246 1.00 83.62 75 GLY A N 1
ATOM 599 C CA . GLY A 1 75 ? 11.507 -17.775 -17.222 1.00 83.62 75 GLY A CA 1
ATOM 600 C C . GLY A 1 75 ? 12.613 -17.571 -16.186 1.00 83.62 75 GLY A C 1
ATOM 601 O O . GLY A 1 75 ? 12.825 -18.454 -15.355 1.00 83.62 75 GLY A O 1
ATOM 602 N N . LYS A 1 76 ? 13.327 -16.439 -16.224 1.00 81.94 76 LYS A N 1
ATOM 603 C CA . LYS A 1 76 ? 14.482 -16.155 -15.352 1.00 81.94 76 LYS A CA 1
ATOM 604 C C . LYS A 1 76 ? 14.250 -15.053 -14.315 1.00 81.94 76 LYS A C 1
ATOM 606 O O . LYS A 1 76 ? 15.202 -14.647 -13.656 1.00 81.94 76 LYS A O 1
ATOM 611 N N . GLY A 1 77 ? 13.015 -14.575 -14.151 1.00 79.94 77 GLY A N 1
ATOM 612 C CA . GLY A 1 77 ? 12.724 -13.453 -13.256 1.00 79.94 77 GLY A CA 1
ATOM 613 C C . GLY A 1 77 ? 13.297 -12.125 -13.753 1.00 79.94 77 GLY A C 1
ATOM 614 O O . GLY A 1 77 ? 13.649 -11.272 -12.940 1.00 79.94 77 GLY A O 1
ATOM 615 N N . ASP A 1 78 ? 13.424 -11.956 -15.073 1.00 86.62 78 ASP A N 1
ATOM 616 C CA . ASP A 1 78 ? 13.953 -10.729 -15.668 1.00 86.62 78 ASP A CA 1
ATOM 617 C C . ASP A 1 78 ? 13.013 -9.536 -15.366 1.00 86.62 78 ASP A C 1
ATOM 619 O O . ASP A 1 78 ? 11.801 -9.618 -15.616 1.00 86.62 78 ASP A O 1
ATOM 623 N N . PRO A 1 79 ? 13.533 -8.426 -14.810 1.00 88.25 79 PRO A N 1
ATOM 624 C CA . PRO A 1 79 ? 12.725 -7.288 -14.380 1.00 88.25 79 PRO A CA 1
ATOM 625 C C . PRO A 1 79 ? 11.968 -6.590 -15.520 1.00 88.25 79 PRO A C 1
ATOM 627 O O . PRO A 1 79 ? 10.992 -5.885 -15.236 1.00 88.25 79 PRO A O 1
ATOM 630 N N . ALA A 1 80 ? 12.348 -6.773 -16.789 1.00 88.25 80 ALA A N 1
ATOM 631 C CA . ALA A 1 80 ? 11.602 -6.230 -17.922 1.00 88.25 80 ALA A CA 1
ATOM 632 C C . ALA A 1 80 ? 10.182 -6.812 -17.987 1.00 88.25 80 ALA A C 1
ATOM 634 O O . ALA A 1 80 ? 9.211 -6.063 -18.123 1.00 88.25 80 ALA A O 1
ATOM 635 N N . PHE A 1 81 ? 10.032 -8.128 -17.786 1.00 92.88 81 PHE A N 1
ATOM 636 C CA . PHE A 1 81 ? 8.716 -8.772 -17.749 1.00 92.88 81 PHE A CA 1
ATOM 637 C C . PHE A 1 81 ? 7.889 -8.316 -16.547 1.00 92.88 81 PHE A C 1
ATOM 639 O O . PHE A 1 81 ? 6.692 -8.084 -16.697 1.00 92.88 81 PHE A O 1
ATOM 646 N N . TRP A 1 82 ? 8.510 -8.120 -15.377 1.00 90.69 82 TRP A N 1
ATOM 647 C CA . TRP A 1 82 ? 7.821 -7.603 -14.186 1.00 90.69 82 TRP A CA 1
ATOM 648 C C . TRP A 1 82 ? 7.206 -6.224 -14.453 1.00 90.69 82 TRP A C 1
ATOM 650 O O . TRP A 1 82 ? 6.012 -6.007 -14.240 1.00 90.69 82 TRP A O 1
ATOM 660 N N . ASN A 1 83 ? 8.012 -5.291 -14.965 1.00 90.44 83 ASN A N 1
ATOM 661 C CA . ASN A 1 83 ? 7.567 -3.922 -15.223 1.00 90.44 83 ASN A CA 1
ATOM 662 C C . ASN A 1 83 ? 6.543 -3.852 -16.362 1.00 90.44 83 ASN A C 1
ATOM 664 O O . ASN A 1 83 ? 5.544 -3.138 -16.232 1.00 90.44 83 ASN A O 1
ATOM 668 N N . LEU A 1 84 ? 6.724 -4.642 -17.427 1.00 97.69 84 LEU A N 1
ATOM 669 C CA . LEU A 1 84 ? 5.715 -4.787 -18.475 1.00 97.69 84 LEU A CA 1
ATOM 670 C C . LEU A 1 84 ? 4.398 -5.321 -17.903 1.00 97.69 84 LEU A C 1
ATOM 672 O O . LEU A 1 84 ? 3.335 -4.798 -18.229 1.00 97.69 84 LEU A O 1
ATOM 676 N N . ALA A 1 85 ? 4.445 -6.333 -17.038 1.00 96.25 85 ALA A N 1
ATOM 677 C CA . ALA A 1 85 ? 3.246 -6.939 -16.478 1.00 96.25 85 ALA A CA 1
ATOM 678 C C . ALA A 1 85 ? 2.466 -5.970 -15.571 1.00 96.25 85 ALA A C 1
ATOM 680 O O . ALA A 1 85 ? 1.231 -5.950 -15.624 1.00 96.25 85 ALA A O 1
ATOM 681 N N . ILE A 1 86 ? 3.158 -5.117 -14.802 1.00 95.75 86 ILE A N 1
ATOM 682 C CA . ILE A 1 86 ? 2.542 -4.001 -14.062 1.00 95.75 86 ILE A CA 1
ATOM 683 C C . ILE A 1 86 ? 1.867 -3.028 -15.030 1.00 95.75 86 ILE A C 1
ATOM 685 O O . ILE A 1 86 ? 0.675 -2.752 -14.888 1.00 95.75 86 ILE A O 1
ATOM 689 N N . ALA A 1 87 ? 2.597 -2.529 -16.031 1.00 97.69 87 ALA A N 1
ATOM 690 C CA . ALA A 1 87 ? 2.067 -1.545 -16.969 1.00 97.69 87 ALA A CA 1
ATOM 691 C C . ALA A 1 87 ? 0.864 -2.098 -17.754 1.00 97.69 87 ALA A C 1
ATOM 693 O O . ALA A 1 87 ? -0.163 -1.433 -17.852 1.00 97.69 87 ALA A O 1
ATOM 694 N N . ALA A 1 88 ? 0.939 -3.343 -18.229 1.00 98.38 88 ALA A N 1
ATOM 695 C CA . ALA A 1 88 ? -0.148 -4.032 -18.922 1.00 98.38 88 ALA A CA 1
ATOM 696 C C . ALA A 1 88 ? -1.375 -4.236 -18.022 1.00 98.38 88 ALA A C 1
ATOM 698 O O . ALA A 1 88 ? -2.502 -3.999 -18.456 1.00 98.38 88 ALA A O 1
ATOM 699 N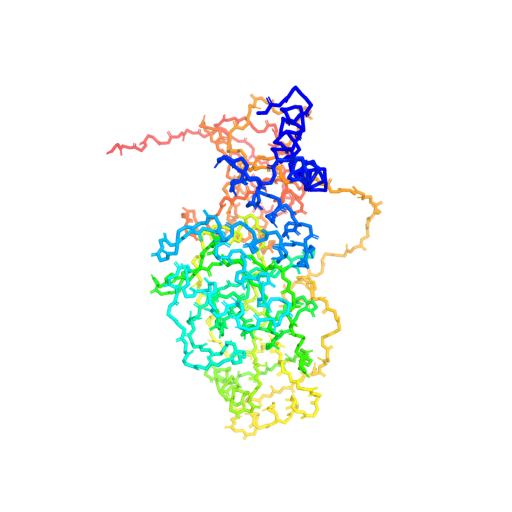 N . THR A 1 89 ? -1.158 -4.604 -16.751 1.00 97.69 89 THR A N 1
ATOM 700 C CA . THR A 1 89 ? -2.227 -4.685 -15.743 1.00 97.69 89 THR A CA 1
ATOM 701 C C . THR A 1 89 ? -2.921 -3.334 -15.600 1.00 97.69 89 THR A C 1
ATOM 703 O O . THR A 1 89 ? -4.147 -3.285 -15.590 1.00 97.69 89 THR A O 1
ATOM 706 N N . ILE A 1 90 ? -2.155 -2.239 -15.557 1.00 97.50 90 ILE A N 1
ATOM 707 C CA . ILE A 1 90 ? -2.703 -0.886 -15.426 1.00 97.50 90 ILE A CA 1
ATOM 708 C C . ILE A 1 90 ? -3.468 -0.444 -16.688 1.00 97.50 90 ILE A C 1
ATOM 710 O O . ILE A 1 90 ? -4.480 0.247 -16.603 1.00 97.50 90 ILE A O 1
ATOM 714 N N . GLN A 1 91 ? -3.030 -0.867 -17.872 1.00 97.50 91 GLN A N 1
ATOM 715 C CA . GLN A 1 91 ? -3.750 -0.599 -19.124 1.00 97.50 91 GLN A CA 1
ATOM 716 C C . GLN A 1 91 ? -4.992 -1.488 -19.314 1.00 97.50 91 GLN A C 1
ATOM 718 O O . GLN A 1 91 ? -5.775 -1.258 -20.235 1.00 97.50 91 GLN A O 1
ATOM 723 N N . GLY A 1 92 ? -5.185 -2.511 -18.474 1.00 96.75 92 GLY A N 1
ATOM 724 C CA . GLY A 1 92 ? -6.238 -3.512 -18.653 1.00 96.75 92 GLY A CA 1
ATOM 725 C C . GLY A 1 92 ? -5.988 -4.469 -19.826 1.00 96.75 92 GLY A C 1
ATOM 726 O O . GLY A 1 92 ? -6.913 -5.158 -20.257 1.00 96.75 92 GLY A O 1
ATOM 727 N N . ASP A 1 93 ? -4.755 -4.538 -20.342 1.00 98.31 93 ASP A N 1
ATOM 728 C CA . ASP A 1 93 ? -4.361 -5.520 -21.355 1.00 98.31 93 ASP A CA 1
ATOM 729 C C . ASP A 1 93 ? -4.005 -6.845 -20.671 1.00 98.31 93 ASP A C 1
ATOM 731 O O . ASP A 1 93 ? -2.848 -7.158 -20.380 1.00 98.31 93 ASP A O 1
ATOM 735 N N . TRP A 1 94 ? -5.039 -7.632 -20.381 1.00 98.06 94 TRP A N 1
ATOM 736 C CA . TRP A 1 94 ? -4.903 -8.894 -19.655 1.00 98.06 94 TRP A CA 1
ATOM 737 C C . TRP A 1 94 ? -4.149 -9.969 -20.428 1.00 98.06 94 TRP A C 1
ATOM 739 O O . TRP A 1 94 ? -3.522 -10.828 -19.809 1.00 98.06 94 TRP A O 1
ATOM 749 N N . THR A 1 95 ? -4.160 -9.909 -21.762 1.00 98.19 95 THR A N 1
ATOM 750 C CA . THR A 1 95 ? -3.401 -10.855 -22.587 1.00 98.19 95 THR A CA 1
ATOM 751 C C . THR A 1 95 ? -1.908 -10.621 -22.395 1.00 98.19 95 THR A C 1
ATOM 753 O O . THR A 1 95 ? -1.182 -11.556 -22.053 1.00 98.19 95 THR A O 1
ATOM 756 N N . VAL A 1 96 ? -1.453 -9.369 -22.525 1.00 98.56 96 VAL A N 1
ATOM 757 C CA . VAL A 1 96 ? -0.042 -9.023 -22.303 1.00 98.56 96 VAL A CA 1
ATOM 758 C C . VAL A 1 96 ? 0.341 -9.186 -20.834 1.00 98.56 96 VAL A C 1
ATOM 760 O O . VAL A 1 96 ? 1.394 -9.751 -20.551 1.00 98.56 96 VAL A O 1
ATOM 763 N N . ALA A 1 97 ? -0.511 -8.774 -19.890 1.00 98.44 97 ALA A N 1
ATOM 764 C CA . ALA A 1 97 ? -0.223 -8.909 -18.462 1.00 98.44 97 ALA A CA 1
ATOM 765 C C . ALA A 1 97 ? -0.009 -10.375 -18.055 1.00 98.44 97 ALA A C 1
ATOM 767 O O . ALA A 1 97 ? 0.969 -10.692 -17.381 1.00 98.44 97 ALA A O 1
ATOM 768 N N . ARG A 1 98 ? -0.891 -11.289 -18.484 1.00 98.19 98 ARG A N 1
ATOM 769 C CA . ARG A 1 98 ? -0.773 -12.725 -18.179 1.00 98.19 98 ARG A CA 1
ATOM 770 C C . ARG A 1 98 ? 0.480 -13.345 -18.779 1.00 98.19 98 ARG A C 1
ATOM 772 O O . ARG A 1 98 ? 1.156 -14.114 -18.094 1.00 98.19 98 ARG A O 1
ATOM 779 N N . GLN A 1 99 ? 0.782 -13.006 -20.030 1.00 98.38 99 GLN A N 1
ATOM 780 C CA . GLN A 1 99 ? 1.981 -13.487 -20.702 1.00 98.38 99 GLN A CA 1
ATOM 781 C C . GLN A 1 99 ? 3.239 -12.986 -19.987 1.00 98.38 99 GLN A C 1
ATOM 783 O O . GLN A 1 99 ? 4.063 -13.799 -19.591 1.00 98.38 99 GLN A O 1
ATOM 788 N N . ALA A 1 100 ? 3.332 -11.687 -19.699 1.00 97.44 100 ALA A N 1
ATOM 789 C CA . ALA A 1 100 ? 4.488 -11.100 -19.028 1.00 97.44 100 ALA A CA 1
ATOM 790 C C . ALA A 1 100 ? 4.695 -11.652 -17.604 1.00 97.44 100 ALA A C 1
ATOM 792 O O . ALA A 1 100 ? 5.816 -11.976 -17.233 1.00 97.44 100 ALA A O 1
ATOM 793 N N . TRP A 1 101 ? 3.636 -11.859 -16.812 1.00 95.44 101 TRP A N 1
ATOM 794 C CA . TRP A 1 101 ? 3.771 -12.523 -15.505 1.00 95.44 101 TRP A CA 1
ATOM 795 C C . TRP A 1 101 ? 4.262 -13.973 -15.628 1.00 95.44 101 TRP A C 1
ATOM 797 O O . TRP A 1 101 ? 5.070 -14.419 -14.812 1.00 95.44 101 TRP A O 1
ATOM 807 N N . THR A 1 102 ? 3.802 -14.697 -16.650 1.00 96.19 102 THR A N 1
ATOM 808 C CA . THR A 1 102 ? 4.237 -16.075 -16.926 1.00 96.19 102 THR A CA 1
ATOM 809 C C . THR A 1 102 ? 5.698 -16.106 -17.377 1.00 96.19 102 THR A C 1
ATOM 811 O O . THR A 1 102 ? 6.472 -16.914 -16.868 1.00 96.19 102 THR A O 1
ATOM 814 N N . ASP A 1 103 ? 6.095 -15.188 -18.261 1.00 95.81 103 ASP A N 1
ATOM 815 C CA . ASP A 1 103 ? 7.468 -15.032 -18.749 1.00 95.81 103 ASP A CA 1
ATOM 816 C C . ASP A 1 103 ? 8.412 -14.508 -17.665 1.00 95.81 103 ASP A C 1
ATOM 818 O O . ASP A 1 103 ? 9.595 -14.820 -17.681 1.00 95.81 103 ASP A O 1
ATOM 822 N N . TYR A 1 104 ? 7.915 -13.789 -16.660 1.00 91.75 104 TYR A N 1
ATOM 823 C CA . TYR A 1 104 ? 8.691 -13.526 -15.451 1.00 91.75 104 TYR A CA 1
ATOM 824 C C . TYR A 1 104 ? 8.938 -14.817 -14.649 1.00 91.75 104 TYR A C 1
ATOM 826 O O . TYR A 1 104 ? 10.016 -15.009 -14.090 1.00 91.75 104 TYR A O 1
ATOM 834 N N . GLY A 1 105 ? 7.953 -15.719 -14.614 1.00 88.50 105 GLY A N 1
ATOM 835 C CA . GLY A 1 105 ? 7.992 -16.984 -13.871 1.00 88.50 105 GLY A CA 1
ATOM 836 C C . GLY A 1 105 ? 6.921 -17.117 -12.782 1.00 88.50 105 GLY A C 1
ATOM 837 O O . GLY A 1 105 ? 6.996 -18.028 -11.957 1.00 88.50 105 GLY A O 1
ATOM 838 N N . ILE A 1 106 ? 5.917 -16.232 -12.747 1.00 87.19 106 ILE A N 1
ATOM 839 C CA . ILE A 1 106 ? 4.797 -16.331 -11.805 1.00 87.19 106 ILE A CA 1
ATOM 840 C C . ILE A 1 106 ? 3.742 -17.300 -12.342 1.00 87.19 106 ILE A C 1
ATOM 842 O O . ILE A 1 106 ? 3.256 -17.171 -13.463 1.00 87.19 106 ILE A O 1
ATOM 846 N N . THR A 1 107 ? 3.323 -18.247 -11.502 1.00 89.62 107 THR A N 1
ATOM 847 C CA . THR A 1 107 ? 2.186 -19.122 -11.814 1.00 89.62 107 THR A CA 1
ATOM 848 C C . THR A 1 107 ? 0.873 -18.371 -11.603 1.00 89.62 107 THR A C 1
ATOM 850 O O . THR A 1 107 ? 0.612 -17.862 -10.514 1.00 89.62 107 THR A O 1
ATOM 853 N N . LEU A 1 108 ? 0.034 -18.325 -12.638 1.00 91.25 108 LEU A N 1
ATOM 854 C CA . LEU A 1 108 ? -1.262 -17.649 -12.609 1.00 91.25 108 LEU A CA 1
ATOM 855 C C . LEU A 1 108 ? -2.435 -18.639 -12.571 1.00 91.25 108 LEU A C 1
ATOM 857 O O . LEU A 1 108 ? -2.322 -19.751 -13.094 1.00 91.25 108 LEU A O 1
ATOM 861 N N . PRO A 1 109 ? -3.597 -18.233 -12.026 1.00 94.31 109 PRO A N 1
ATOM 862 C CA . PRO A 1 109 ? -4.838 -18.976 -12.216 1.00 94.31 109 PRO A CA 1
ATOM 863 C C . PRO A 1 109 ? -5.220 -19.024 -13.703 1.00 94.31 109 PRO A C 1
ATOM 865 O O . PRO A 1 109 ? -4.953 -18.084 -14.460 1.00 94.31 109 PRO A O 1
ATOM 868 N N . ALA A 1 110 ? -5.879 -20.108 -14.120 1.00 94.19 110 ALA A N 1
ATOM 869 C CA . ALA A 1 110 ? -6.356 -20.269 -15.492 1.00 94.19 110 ALA A CA 1
ATOM 870 C C . ALA A 1 110 ? -7.333 -19.147 -15.895 1.00 94.19 110 ALA A C 1
ATOM 872 O O . ALA A 1 110 ? -8.098 -18.655 -15.067 1.00 94.19 110 ALA A O 1
ATOM 873 N N . GLY A 1 111 ? -7.314 -18.759 -17.171 1.00 94.75 111 GLY A N 1
ATOM 874 C CA . GLY A 1 111 ? -8.187 -17.725 -17.731 1.00 94.75 111 GLY A CA 1
ATOM 875 C C . GLY A 1 111 ? -7.472 -16.834 -18.746 1.00 94.75 111 GLY A C 1
ATOM 876 O O . GLY A 1 111 ? -6.250 -16.885 -18.879 1.00 94.75 111 GLY A O 1
ATOM 877 N N . ASP A 1 112 ? -8.251 -16.021 -19.449 1.00 93.25 112 ASP A N 1
ATOM 878 C CA . ASP A 1 112 ? -7.831 -15.070 -20.488 1.00 93.25 112 ASP A CA 1
ATOM 879 C C . ASP A 1 112 ? -8.100 -13.601 -20.105 1.00 93.25 112 ASP A C 1
ATOM 881 O O . ASP A 1 112 ? -7.444 -12.695 -20.614 1.00 93.25 112 ASP A O 1
ATOM 885 N N . GLY A 1 113 ? -9.037 -13.368 -19.183 1.00 95.56 113 GLY A N 1
ATOM 886 C CA . GLY A 1 113 ? -9.390 -12.049 -18.665 1.00 95.56 113 GLY A CA 1
ATOM 887 C C . GLY A 1 113 ? -8.578 -11.608 -17.447 1.00 95.56 113 GLY A C 1
ATOM 888 O O . GLY A 1 113 ? -7.458 -12.061 -17.205 1.00 95.56 113 GLY A O 1
ATOM 889 N N . GLU A 1 114 ? -9.177 -10.719 -16.661 1.00 96.88 114 GLU A N 1
ATOM 890 C CA . GLU A 1 114 ? -8.599 -10.166 -15.438 1.00 96.88 114 GLU A CA 1
ATOM 891 C C . GLU A 1 114 ? -7.987 -11.239 -14.521 1.00 96.88 114 GLU A C 1
ATOM 893 O O . GLU A 1 114 ? -8.491 -12.359 -14.396 1.00 96.88 114 GLU A O 1
ATOM 898 N N . ILE A 1 115 ? -6.836 -10.923 -13.918 1.00 95.81 115 ILE A N 1
ATOM 899 C CA . ILE A 1 115 ? -6.170 -11.839 -12.988 1.00 95.81 115 ILE A CA 1
ATOM 900 C C . ILE A 1 115 ? -6.783 -11.642 -11.604 1.00 95.81 115 ILE A C 1
ATOM 902 O O . ILE A 1 115 ? -6.579 -10.598 -10.979 1.00 95.81 115 ILE A O 1
ATOM 906 N N . GLU A 1 116 ? -7.482 -12.673 -11.137 1.00 93.56 116 GLU A N 1
ATOM 907 C CA . GLU A 1 116 ? -7.999 -12.792 -9.776 1.00 93.56 116 GLU A CA 1
ATOM 908 C C . GLU A 1 116 ? -7.557 -14.136 -9.186 1.00 93.56 116 GLU A C 1
ATOM 910 O O . GLU A 1 116 ? -7.898 -15.205 -9.695 1.00 93.56 116 GLU A O 1
ATOM 915 N N . GLY A 1 117 ? -6.762 -14.090 -8.124 1.00 88.06 117 GLY A N 1
ATOM 916 C CA . GLY A 1 117 ? -6.287 -15.258 -7.388 1.00 88.06 117 GLY A CA 1
ATOM 917 C C . GLY A 1 117 ? -5.870 -14.886 -5.970 1.00 88.06 117 GLY A C 1
ATOM 918 O O . GLY A 1 117 ? -5.861 -13.712 -5.613 1.00 88.06 117 GLY A O 1
ATOM 919 N N . ASP A 1 118 ? -5.520 -15.877 -5.154 1.00 85.31 118 ASP A N 1
ATOM 920 C CA . ASP A 1 118 ? -4.983 -15.632 -3.813 1.00 85.31 118 ASP A CA 1
ATOM 921 C C . ASP A 1 118 ? -3.453 -15.609 -3.862 1.00 85.31 118 ASP A C 1
ATOM 923 O O . ASP A 1 118 ? -2.808 -16.645 -4.023 1.00 85.31 118 ASP A O 1
ATOM 927 N N . PHE A 1 119 ? -2.875 -14.415 -3.733 1.00 84.00 119 PHE A N 1
ATOM 928 C CA . PHE A 1 119 ? -1.427 -14.207 -3.649 1.00 84.00 119 PHE A CA 1
ATOM 929 C C . PHE A 1 119 ? -0.988 -13.901 -2.209 1.00 84.00 119 PHE A C 1
ATOM 931 O O . PHE A 1 119 ? 0.108 -13.385 -1.977 1.00 84.00 119 PHE A O 1
ATOM 938 N N . GLY A 1 120 ? -1.829 -14.228 -1.227 1.00 82.56 120 GLY A N 1
ATOM 939 C CA . GLY A 1 120 ? -1.546 -14.074 0.192 1.00 82.56 120 GLY A CA 1
ATOM 940 C C . GLY A 1 120 ? -1.741 -12.655 0.722 1.00 82.56 120 GLY A C 1
ATOM 941 O O . GLY A 1 120 ? -2.001 -11.693 -0.010 1.00 82.56 120 GLY A O 1
ATOM 942 N N . THR A 1 121 ? -1.623 -12.549 2.040 1.00 83.94 121 THR A N 1
ATOM 943 C CA . THR A 1 121 ? -1.699 -11.288 2.780 1.00 83.94 121 THR A CA 1
ATOM 944 C C . THR A 1 121 ? -0.350 -10.573 2.751 1.00 83.94 121 THR A C 1
ATOM 946 O O . THR A 1 121 ? 0.704 -11.205 2.827 1.00 83.94 121 THR A O 1
ATOM 949 N N . ALA A 1 122 ? -0.388 -9.252 2.646 1.00 85.56 122 ALA A N 1
ATOM 950 C CA . ALA A 1 122 ? 0.775 -8.378 2.736 1.00 85.56 122 ALA A CA 1
ATOM 951 C C . ALA A 1 122 ? 0.355 -7.034 3.341 1.00 85.56 122 ALA A C 1
ATOM 953 O O . ALA A 1 122 ? -0.805 -6.849 3.721 1.00 85.56 122 ALA A O 1
ATOM 954 N N . CYS A 1 123 ? 1.282 -6.087 3.374 1.00 88.12 123 CYS A N 1
ATOM 955 C CA . CYS A 1 123 ? 0.998 -4.697 3.676 1.00 88.12 123 CYS A CA 1
ATOM 956 C C . CYS A 1 123 ? 1.293 -3.815 2.459 1.00 88.12 123 CYS A C 1
ATOM 958 O O . CYS A 1 123 ? 2.184 -4.116 1.660 1.00 88.12 123 CYS A O 1
ATOM 960 N N . VAL A 1 124 ? 0.567 -2.708 2.332 1.00 89.56 124 VAL A N 1
ATOM 961 C CA . VAL A 1 124 ? 0.856 -1.661 1.344 1.00 89.56 124 VAL A CA 1
ATOM 962 C C . VAL A 1 124 ? 0.914 -0.319 2.049 1.00 89.56 124 VAL A C 1
ATOM 964 O O . VAL A 1 124 ? 0.032 0.016 2.835 1.00 89.56 124 VAL A O 1
ATOM 967 N N . ARG A 1 125 ? 1.951 0.454 1.750 1.00 90.12 125 ARG A N 1
ATOM 968 C CA . ARG A 1 125 ? 2.068 1.855 2.126 1.00 90.12 125 ARG A CA 1
ATOM 969 C C . ARG A 1 125 ? 1.329 2.706 1.108 1.00 90.12 125 ARG A C 1
ATOM 971 O O . ARG A 1 125 ? 1.721 2.765 -0.057 1.00 90.12 125 ARG A O 1
ATOM 978 N N . LEU A 1 126 ? 0.254 3.338 1.551 1.00 88.12 126 LEU A N 1
ATOM 979 C CA . LEU A 1 126 ? -0.580 4.191 0.717 1.00 88.12 126 LEU A CA 1
ATOM 980 C C . LEU A 1 126 ? 0.138 5.509 0.414 1.00 88.12 126 LEU A C 1
ATOM 982 O O . LEU A 1 126 ? 0.781 6.105 1.280 1.00 88.12 126 LEU A O 1
ATOM 986 N N . VAL A 1 127 ? 0.002 5.980 -0.821 1.00 85.50 127 VAL A N 1
ATOM 987 C CA . VAL A 1 127 ? 0.446 7.304 -1.250 1.00 85.50 127 VAL A CA 1
ATOM 988 C C . VAL A 1 127 ? -0.474 8.348 -0.634 1.00 85.50 127 VAL A C 1
ATOM 990 O O . VAL A 1 127 ? -1.697 8.272 -0.744 1.00 85.50 127 VAL A O 1
ATOM 993 N N . GLY A 1 128 ? 0.131 9.367 -0.037 1.00 75.56 128 GLY A N 1
ATOM 994 C CA . GLY A 1 128 ? -0.575 10.504 0.528 1.00 75.56 128 GLY A CA 1
ATOM 995 C C . GLY A 1 128 ? 0.369 11.400 1.327 1.00 75.56 128 GLY A C 1
ATOM 996 O O . GLY A 1 128 ? 1.540 11.056 1.502 1.00 75.56 128 GLY A O 1
ATOM 997 N N . PRO A 1 129 ? -0.127 12.540 1.835 1.00 64.00 129 PRO A N 1
ATOM 998 C CA . PRO A 1 129 ? 0.658 13.433 2.690 1.00 64.00 129 PRO A CA 1
ATOM 999 C C . PRO A 1 129 ? 1.065 12.764 4.012 1.00 64.00 129 PRO A C 1
ATOM 1001 O O . PRO A 1 129 ? 2.065 13.143 4.612 1.00 64.00 129 PRO A O 1
ATOM 1004 N N . ARG A 1 130 ? 0.302 11.755 4.450 1.00 69.06 130 ARG A N 1
ATOM 1005 C CA . ARG A 1 130 ? 0.596 10.900 5.602 1.00 69.06 130 ARG A CA 1
ATOM 1006 C C . ARG A 1 130 ? 0.537 9.439 5.157 1.00 69.06 130 ARG A C 1
ATOM 1008 O O . ARG A 1 130 ? -0.557 8.879 5.133 1.00 69.06 130 ARG A O 1
ATOM 1015 N N . PRO A 1 131 ? 1.667 8.854 4.723 1.00 72.31 131 PRO A N 1
ATOM 1016 C CA . PRO A 1 131 ? 1.694 7.483 4.238 1.00 72.31 131 PRO A CA 1
ATOM 1017 C C . PRO A 1 131 ? 1.295 6.515 5.347 1.00 72.31 131 PRO A C 1
ATOM 1019 O O . PRO A 1 131 ? 1.936 6.445 6.390 1.00 72.31 131 PRO A O 1
ATOM 1022 N N . GLU A 1 132 ? 0.230 5.767 5.106 1.00 78.88 132 GLU A N 1
ATOM 1023 C CA . GLU A 1 132 ? -0.316 4.794 6.043 1.00 78.88 132 GLU A CA 1
ATOM 1024 C C . GLU A 1 132 ? -0.005 3.387 5.535 1.00 78.88 132 GLU A C 1
ATOM 1026 O O . GLU A 1 132 ? -0.172 3.111 4.346 1.00 78.88 132 GLU A O 1
ATOM 1031 N N . VAL A 1 133 ? 0.461 2.494 6.412 1.00 83.56 133 VAL A N 1
ATOM 1032 C CA . VAL A 1 133 ? 0.694 1.090 6.050 1.00 83.56 133 VAL A CA 1
ATOM 1033 C C . VAL A 1 133 ? -0.517 0.266 6.442 1.00 83.56 133 VAL A C 1
ATOM 1035 O O . VAL A 1 133 ? -0.787 0.075 7.622 1.00 83.56 133 VAL A O 1
ATOM 1038 N N . VAL A 1 134 ? -1.215 -0.246 5.436 1.00 85.19 134 VAL A N 1
ATOM 1039 C CA . VAL A 1 134 ? -2.468 -0.983 5.601 1.00 85.19 134 VAL A CA 1
ATOM 1040 C C . VAL A 1 134 ? -2.290 -2.454 5.268 1.00 85.19 134 VAL A C 1
ATOM 1042 O O . VAL A 1 134 ? -1.500 -2.816 4.391 1.00 85.19 134 VAL A O 1
ATOM 1045 N N . TRP A 1 135 ? -3.056 -3.315 5.933 1.00 84.38 135 TRP A N 1
ATOM 1046 C CA . TRP A 1 135 ? -3.152 -4.723 5.569 1.00 84.38 135 TRP A CA 1
ATOM 1047 C C . TRP A 1 135 ? -3.912 -4.879 4.258 1.00 84.38 135 TRP A C 1
ATOM 1049 O O . TRP A 1 135 ? -4.922 -4.212 4.016 1.00 84.38 135 TRP A O 1
ATOM 1059 N N . VAL A 1 136 ? -3.439 -5.785 3.406 1.00 90.88 136 VAL A N 1
ATOM 1060 C CA . VAL A 1 136 ? -4.044 -6.063 2.106 1.00 90.88 136 VAL A CA 1
ATOM 1061 C C . VAL A 1 136 ? -4.104 -7.560 1.815 1.00 90.88 136 VAL A C 1
ATOM 1063 O O . VAL A 1 136 ? -3.253 -8.337 2.251 1.00 90.88 136 VAL A O 1
ATOM 1066 N N . ARG A 1 137 ? -5.069 -7.966 0.988 1.00 90.62 137 ARG A N 1
ATOM 1067 C CA . ARG A 1 137 ? -5.061 -9.266 0.302 1.00 90.62 137 ARG A CA 1
ATOM 1068 C C . ARG A 1 137 ? -4.606 -9.060 -1.136 1.00 90.62 137 ARG A C 1
ATOM 1070 O O . ARG A 1 137 ? -5.277 -8.352 -1.887 1.00 90.62 137 ARG A O 1
ATOM 1077 N N . ARG A 1 138 ? -3.500 -9.682 -1.547 1.00 92.88 138 ARG A N 1
ATOM 1078 C CA . ARG A 1 138 ? -3.044 -9.620 -2.942 1.00 92.88 138 ARG A CA 1
ATOM 1079 C C . ARG A 1 138 ? -3.953 -10.481 -3.817 1.00 92.88 138 ARG A C 1
ATOM 1081 O O . ARG A 1 138 ? -4.070 -11.683 -3.591 1.00 92.88 138 ARG A O 1
ATOM 1088 N N . ILE A 1 139 ? -4.604 -9.842 -4.788 1.00 94.31 139 ILE A N 1
ATOM 1089 C CA . ILE A 1 139 ? -5.570 -10.468 -5.710 1.00 94.31 139 ILE A CA 1
ATOM 1090 C C . ILE A 1 139 ? -4.950 -10.790 -7.076 1.00 94.31 139 ILE A C 1
ATOM 1092 O O . ILE A 1 139 ? -5.507 -11.547 -7.865 1.00 94.31 139 ILE A O 1
ATOM 1096 N N . CYS A 1 140 ? -3.785 -10.215 -7.362 1.00 93.62 140 CYS A N 1
ATOM 1097 C CA . CYS A 1 140 ? -2.868 -10.634 -8.416 1.00 93.62 140 CYS A CA 1
ATOM 1098 C C . CYS A 1 140 ? -1.432 -10.248 -7.995 1.00 93.62 140 CYS A C 1
ATOM 1100 O O . CYS A 1 140 ? -1.265 -9.688 -6.908 1.00 93.62 140 CYS A O 1
ATOM 1102 N N . PRO A 1 141 ? -0.389 -10.496 -8.810 1.00 91.12 141 PRO A N 1
ATOM 1103 C CA . PRO A 1 141 ? 0.996 -10.203 -8.418 1.00 91.12 141 PRO A CA 1
ATOM 1104 C C . PRO A 1 141 ? 1.286 -8.737 -8.048 1.00 91.12 141 PRO A C 1
ATOM 1106 O O . PRO A 1 141 ? 2.207 -8.484 -7.278 1.00 91.12 141 PRO A O 1
ATOM 1109 N N . THR A 1 142 ? 0.506 -7.786 -8.578 1.00 94.06 142 THR A N 1
ATOM 1110 C CA . THR A 1 142 ? 0.711 -6.336 -8.385 1.00 94.06 142 THR A CA 1
ATOM 1111 C C . THR A 1 142 ? -0.513 -5.603 -7.831 1.00 94.06 142 THR A C 1
ATOM 1113 O O . THR A 1 142 ? -0.415 -4.435 -7.478 1.00 94.06 142 THR A O 1
ATOM 1116 N N . ARG A 1 143 ? -1.687 -6.243 -7.745 1.00 97.19 143 ARG A N 1
ATOM 1117 C CA . ARG A 1 143 ? -2.898 -5.607 -7.203 1.00 97.19 143 ARG A CA 1
ATOM 1118 C C . ARG A 1 143 ? -3.277 -6.223 -5.878 1.00 97.19 143 ARG A C 1
ATOM 1120 O O . ARG A 1 143 ? -3.308 -7.448 -5.738 1.00 97.19 143 ARG A O 1
ATOM 1127 N N . ALA A 1 144 ? -3.675 -5.374 -4.945 1.00 94.88 144 ALA A N 1
ATOM 1128 C CA . ALA A 1 144 ? -4.124 -5.805 -3.638 1.00 94.88 144 ALA A CA 1
ATOM 1129 C C . ALA A 1 144 ? -5.392 -5.070 -3.211 1.00 94.88 144 ALA A C 1
ATOM 1131 O O . ALA A 1 144 ? -5.577 -3.892 -3.510 1.00 94.88 144 ALA A O 1
ATOM 1132 N N . ARG A 1 145 ? -6.278 -5.789 -2.523 1.00 95.50 145 ARG A N 1
ATOM 1133 C CA . ARG A 1 145 ? -7.472 -5.234 -1.894 1.00 95.50 145 ARG A CA 1
ATOM 1134 C C . ARG A 1 145 ? -7.138 -4.813 -0.470 1.00 95.50 145 ARG A C 1
ATOM 1136 O O . ARG A 1 145 ? -6.646 -5.640 0.296 1.00 95.50 145 ARG A O 1
ATOM 1143 N N . VAL A 1 146 ? -7.439 -3.568 -0.122 1.00 94.12 146 VAL A N 1
ATOM 1144 C CA . VAL A 1 146 ? -7.246 -3.017 1.225 1.00 94.12 146 VAL A CA 1
ATOM 1145 C C . VAL A 1 146 ? -8.194 -3.697 2.217 1.00 94.12 146 VAL A C 1
ATOM 1147 O O . VAL A 1 146 ? -9.400 -3.751 1.972 1.00 94.12 146 VAL A O 1
ATOM 1150 N N . LEU A 1 147 ? -7.637 -4.233 3.306 1.00 86.38 147 LEU A N 1
ATOM 1151 C CA . LEU A 1 147 ? -8.355 -4.913 4.391 1.00 86.38 147 LEU A CA 1
ATOM 1152 C C . LEU A 1 147 ? -8.470 -4.058 5.659 1.00 86.38 147 LEU A C 1
ATOM 1154 O O . LEU A 1 147 ? -9.442 -4.223 6.386 1.00 86.38 147 LEU A O 1
ATOM 1158 N N . SER A 1 148 ? -7.518 -3.156 5.915 1.00 85.69 148 SER A N 1
ATOM 1159 C CA . SER A 1 148 ? -7.655 -2.146 6.976 1.00 85.69 148 SER A CA 1
ATOM 1160 C C . SER A 1 148 ? -8.697 -1.088 6.602 1.00 85.69 148 SER A C 1
ATOM 1162 O O . SER A 1 148 ? -9.046 -0.929 5.427 1.00 85.69 148 SER A O 1
ATOM 1164 N N . ILE A 1 149 ? -9.171 -0.324 7.580 1.00 87.88 149 ILE A N 1
ATOM 1165 C CA . ILE A 1 149 ? -9.941 0.901 7.373 1.00 87.88 149 ILE A CA 1
ATOM 1166 C C . ILE A 1 149 ? -8.985 2.087 7.525 1.00 87.88 149 ILE A C 1
ATOM 1168 O O . ILE A 1 149 ? -8.689 2.474 8.653 1.00 87.88 149 ILE A O 1
ATOM 1172 N N . PRO A 1 150 ? -8.525 2.702 6.418 1.00 84.75 150 PRO A N 1
ATOM 1173 C CA . PRO A 1 150 ? -7.521 3.749 6.516 1.00 84.75 150 PRO A CA 1
ATOM 1174 C C . PRO A 1 150 ? -8.035 4.969 7.283 1.00 84.75 150 PRO A C 1
ATOM 1176 O O . PRO A 1 150 ? -9.225 5.312 7.210 1.00 84.75 150 PRO A O 1
ATOM 1179 N N . PHE A 1 151 ? -7.140 5.679 7.963 1.00 76.06 151 PHE A N 1
ATOM 1180 C CA . PHE A 1 151 ? -7.441 6.941 8.652 1.00 76.06 151 PHE A CA 1
ATOM 1181 C C . PHE A 1 151 ? -7.458 8.128 7.690 1.00 76.06 151 PHE A C 1
ATOM 1183 O O . PHE A 1 151 ? -8.215 9.080 7.895 1.00 76.06 151 PHE A O 1
ATOM 1190 N N . THR A 1 152 ? -6.709 8.025 6.596 1.00 77.94 152 THR A N 1
ATOM 1191 C CA . THR A 1 152 ? -6.647 8.992 5.487 1.00 77.94 152 THR A CA 1
ATOM 1192 C C . THR A 1 152 ? -7.936 9.036 4.644 1.00 77.94 152 THR A C 1
ATOM 1194 O O . THR A 1 152 ? -8.944 8.417 4.978 1.00 77.94 152 THR A O 1
ATOM 1197 N N . ASP A 1 153 ? -7.947 9.767 3.531 1.00 84.31 153 ASP A N 1
ATOM 1198 C CA . ASP A 1 153 ? -9.053 9.779 2.556 1.00 84.31 153 ASP A CA 1
ATOM 1199 C C . ASP A 1 153 ? -9.263 8.435 1.825 1.00 84.31 153 ASP A C 1
ATOM 1201 O O . ASP A 1 153 ? -10.262 8.249 1.123 1.00 84.31 153 ASP A O 1
ATOM 1205 N N . ARG A 1 154 ? -8.345 7.491 2.038 1.00 89.50 154 ARG A N 1
ATOM 1206 C CA . ARG A 1 154 ? -8.355 6.119 1.534 1.00 89.50 154 ARG A CA 1
ATOM 1207 C C . ARG A 1 154 ? -9.375 5.252 2.261 1.00 89.50 154 ARG A C 1
ATOM 1209 O O . ARG A 1 154 ? -9.821 5.559 3.370 1.00 89.50 154 ARG A O 1
ATOM 1216 N N . ARG A 1 155 ? -9.793 4.162 1.612 1.00 92.12 155 ARG A N 1
ATOM 1217 C CA . ARG A 1 155 ? -10.970 3.392 2.044 1.00 92.12 155 ARG A CA 1
ATOM 1218 C C . ARG A 1 155 ? -10.731 1.888 2.055 1.00 92.12 155 ARG A C 1
ATOM 1220 O O . ARG A 1 155 ? -10.061 1.328 1.191 1.00 92.12 155 ARG A O 1
ATOM 1227 N N . PHE A 1 156 ? -11.369 1.226 3.015 1.00 92.38 156 PHE A N 1
ATOM 1228 C CA . PHE A 1 156 ? -11.474 -0.228 3.061 1.00 92.38 156 PHE A CA 1
ATOM 1229 C C . PHE A 1 156 ? -12.039 -0.777 1.746 1.00 92.38 156 PHE A C 1
ATOM 1231 O O . PHE A 1 156 ? -13.013 -0.247 1.206 1.00 92.38 156 PHE A O 1
ATOM 1238 N N . GLY A 1 157 ? -11.463 -1.867 1.245 1.00 93.19 157 GLY A N 1
ATOM 1239 C CA . GLY A 1 157 ? -11.925 -2.548 0.039 1.00 93.19 157 GLY A CA 1
ATOM 1240 C C . GLY A 1 157 ? -11.485 -1.913 -1.281 1.00 93.19 157 GLY A C 1
ATOM 1241 O O . GLY A 1 157 ? -11.765 -2.508 -2.329 1.00 93.19 157 GLY A O 1
ATOM 1242 N N . GLU A 1 158 ? -10.781 -0.773 -1.251 1.00 96.94 158 GLU A N 1
ATOM 1243 C CA . GLU A 1 158 ? -10.074 -0.233 -2.417 1.00 96.94 158 GLU A CA 1
ATOM 1244 C C . GLU A 1 158 ? -9.142 -1.280 -3.022 1.00 96.94 158 GLU A C 1
ATOM 1246 O O . GLU A 1 158 ? -8.597 -2.134 -2.320 1.00 96.94 158 GLU A O 1
ATOM 1251 N N . ILE A 1 159 ? -8.950 -1.205 -4.337 1.00 98.12 159 ILE A N 1
ATOM 1252 C CA . ILE A 1 159 ? -7.913 -1.977 -5.017 1.00 98.12 159 ILE A CA 1
ATOM 1253 C C . ILE A 1 159 ? -6.781 -1.018 -5.339 1.00 98.12 159 ILE A C 1
ATOM 1255 O O . ILE A 1 159 ? -6.992 -0.026 -6.035 1.00 98.12 159 ILE A O 1
ATOM 1259 N N . VAL A 1 160 ? -5.591 -1.333 -4.854 1.00 97.56 160 VAL A N 1
ATOM 1260 C CA . VAL A 1 160 ? -4.361 -0.576 -5.092 1.00 97.56 160 VAL A CA 1
ATOM 1261 C C . VAL A 1 160 ? -3.409 -1.395 -5.946 1.00 97.56 160 VAL A C 1
ATOM 1263 O O . VAL A 1 160 ? -3.446 -2.629 -5.917 1.00 97.56 160 VAL A O 1
ATOM 1266 N N . VAL A 1 161 ? -2.568 -0.713 -6.715 1.00 97.88 161 VAL A N 1
ATOM 1267 C CA . VAL A 1 161 ? -1.436 -1.319 -7.419 1.00 97.88 161 VAL A CA 1
ATOM 1268 C C . VAL A 1 161 ? -0.184 -1.064 -6.597 1.00 97.88 161 VAL A C 1
ATOM 1270 O O . VAL A 1 161 ? 0.037 0.062 -6.160 1.00 97.88 161 VAL A O 1
ATOM 1273 N N . HIS A 1 162 ? 0.635 -2.086 -6.401 1.00 92.12 162 HIS A N 1
ATOM 1274 C CA . HIS A 1 162 ? 1.897 -2.017 -5.679 1.00 92.12 162 HIS A CA 1
ATOM 1275 C C . HIS A 1 162 ? 3.031 -2.613 -6.515 1.00 92.12 162 HIS A C 1
ATOM 1277 O O . HIS A 1 162 ? 2.802 -3.432 -7.412 1.00 92.12 162 HIS A O 1
ATOM 1283 N N . ASP A 1 163 ? 4.262 -2.214 -6.213 1.00 80.00 163 ASP A N 1
ATOM 1284 C CA . ASP A 1 163 ? 5.445 -2.782 -6.862 1.00 80.00 163 ASP A CA 1
ATOM 1285 C C . ASP A 1 163 ? 5.872 -4.131 -6.248 1.00 80.00 163 ASP A C 1
ATOM 1287 O O . ASP A 1 163 ? 5.310 -4.587 -5.253 1.00 80.00 163 ASP A O 1
ATOM 1291 N N . GLY A 1 164 ? 6.860 -4.792 -6.850 1.00 72.19 164 GLY A N 1
ATOM 1292 C CA . GLY A 1 164 ? 7.349 -6.113 -6.437 1.00 72.19 164 GLY A CA 1
ATOM 1293 C C . GLY A 1 164 ? 8.422 -6.122 -5.370 1.00 72.19 164 GLY A C 1
ATOM 1294 O O . GLY A 1 164 ? 8.550 -7.112 -4.651 1.00 72.19 164 GLY A O 1
ATOM 1295 N N . ALA A 1 165 ? 9.199 -5.046 -5.274 1.00 75.12 165 ALA A N 1
ATOM 1296 C CA . ALA A 1 165 ? 10.237 -4.912 -4.267 1.00 75.12 165 ALA A CA 1
ATOM 1297 C C . ALA A 1 165 ? 9.594 -4.440 -2.952 1.00 75.12 165 ALA A C 1
ATOM 1299 O O . ALA A 1 165 ? 9.046 -3.335 -2.912 1.00 75.12 165 ALA A O 1
ATOM 1300 N N . PRO A 1 166 ? 9.604 -5.257 -1.885 1.00 75.25 166 PRO A N 1
ATOM 1301 C CA . PRO A 1 166 ? 9.137 -4.800 -0.590 1.00 75.25 166 PRO A CA 1
ATOM 1302 C C . PRO A 1 166 ? 10.098 -3.750 -0.029 1.00 75.25 166 PRO A C 1
ATOM 1304 O O . PRO A 1 166 ? 11.316 -3.892 -0.112 1.00 75.25 166 PRO A O 1
ATOM 1307 N N . ASN A 1 167 ? 9.527 -2.722 0.580 1.00 78.88 167 ASN A N 1
ATOM 1308 C CA . ASN A 1 167 ? 10.207 -1.640 1.270 1.00 78.88 167 ASN A CA 1
ATOM 1309 C C . ASN A 1 167 ? 9.662 -1.587 2.706 1.00 78.88 167 ASN A C 1
ATOM 1311 O O . ASN A 1 167 ? 8.820 -0.749 3.042 1.00 78.88 167 ASN A O 1
ATOM 1315 N N . GLY A 1 168 ? 10.048 -2.581 3.509 1.00 81.62 168 GLY A N 1
ATOM 1316 C CA . GLY A 1 168 ? 9.631 -2.760 4.900 1.00 81.62 168 GLY A CA 1
ATOM 1317 C C . GLY A 1 168 ? 8.954 -4.092 5.196 1.00 81.62 168 GLY A C 1
ATOM 1318 O O . GLY A 1 168 ? 8.672 -4.904 4.310 1.00 81.62 168 GLY A O 1
ATOM 1319 N N . GLU A 1 169 ? 8.713 -4.324 6.483 1.00 81.06 169 GLU A N 1
ATOM 1320 C CA . GLU A 1 169 ? 8.199 -5.593 6.989 1.00 81.06 169 GLU A CA 1
ATOM 1321 C C . GLU A 1 169 ? 7.343 -5.402 8.244 1.00 81.06 169 GLU A C 1
ATOM 1323 O O . GLU A 1 169 ? 7.644 -4.570 9.102 1.00 81.06 169 GLU A O 1
ATOM 1328 N N . ARG A 1 170 ? 6.280 -6.196 8.364 1.00 77.25 170 ARG A N 1
ATOM 1329 C CA . ARG A 1 170 ? 5.502 -6.370 9.593 1.00 77.25 170 ARG A CA 1
ATOM 1330 C C . ARG A 1 170 ? 5.701 -7.771 10.128 1.00 77.25 170 ARG A C 1
ATOM 1332 O O . ARG A 1 170 ? 5.695 -8.728 9.357 1.00 77.25 170 ARG A O 1
ATOM 1339 N N . VAL A 1 171 ? 5.874 -7.889 11.433 1.00 76.81 171 VAL A N 1
ATOM 1340 C CA . VAL A 1 171 ? 5.991 -9.178 12.110 1.00 76.81 171 VAL A CA 1
ATOM 1341 C C . VAL A 1 171 ? 4.823 -9.318 13.073 1.00 76.81 171 VAL A C 1
ATOM 1343 O O . VAL A 1 171 ? 4.585 -8.432 13.882 1.00 76.81 171 VAL A O 1
ATOM 1346 N N . VAL A 1 172 ? 4.060 -10.399 12.937 1.00 67.88 172 VAL A N 1
ATOM 1347 C CA . VAL A 1 172 ? 2.930 -10.743 13.812 1.00 67.88 172 VAL A CA 1
ATOM 1348 C C . VAL A 1 172 ? 3.162 -12.174 14.269 1.00 67.88 172 VAL A C 1
ATOM 1350 O O . VAL A 1 172 ? 3.278 -13.057 13.421 1.00 67.88 172 VAL A O 1
ATOM 1353 N N . ASP A 1 173 ? 3.279 -12.411 15.574 1.00 73.31 173 ASP A N 1
ATOM 1354 C CA . ASP A 1 173 ? 3.550 -13.743 16.143 1.00 73.31 173 ASP A CA 1
ATOM 1355 C C . ASP A 1 173 ? 4.755 -14.458 15.490 1.00 73.31 173 ASP A C 1
ATOM 1357 O O . ASP A 1 173 ? 4.741 -15.661 15.223 1.00 73.31 173 ASP A O 1
ATOM 1361 N N . GLY A 1 174 ? 5.806 -13.697 15.163 1.00 74.69 174 GLY A N 1
ATOM 1362 C CA . GLY A 1 174 ? 7.000 -14.195 14.469 1.00 74.69 174 GLY A CA 1
ATOM 1363 C C . GLY A 1 174 ? 6.822 -14.460 12.966 1.00 74.69 174 GLY A C 1
ATOM 1364 O O . GLY A 1 174 ? 7.803 -14.751 12.276 1.00 74.69 174 GLY A O 1
ATOM 1365 N N . GLN A 1 175 ? 5.609 -14.327 12.421 1.00 73.62 175 GLN A N 1
ATOM 1366 C CA . GLN A 1 175 ? 5.348 -14.398 10.986 1.00 73.62 175 GLN A CA 1
ATOM 1367 C C . GLN A 1 175 ? 5.621 -13.049 10.323 1.00 73.62 175 GLN A C 1
ATOM 1369 O O . GLN A 1 175 ? 5.097 -12.016 10.729 1.00 73.62 175 GLN A O 1
ATOM 1374 N N . ARG A 1 176 ? 6.412 -13.078 9.249 1.00 81.12 176 ARG A N 1
ATOM 1375 C CA . ARG A 1 176 ? 6.839 -11.897 8.494 1.00 81.12 176 ARG A CA 1
ATOM 1376 C C . ARG A 1 176 ? 5.895 -11.617 7.324 1.00 81.12 176 ARG A C 1
ATOM 1378 O O . ARG A 1 176 ? 5.553 -12.538 6.576 1.00 81.12 176 ARG A O 1
ATOM 1385 N N . TYR A 1 177 ? 5.539 -10.350 7.142 1.00 79.94 177 TYR A N 1
ATOM 1386 C CA . TYR A 1 177 ? 4.691 -9.836 6.070 1.00 79.94 177 TYR A CA 1
ATOM 1387 C C . TYR A 1 177 ? 5.383 -8.658 5.370 1.00 79.94 177 TYR A C 1
ATOM 1389 O O . TYR A 1 177 ? 5.766 -7.695 6.035 1.00 79.94 177 TYR A O 1
ATOM 1397 N N . PRO A 1 178 ? 5.554 -8.700 4.039 1.00 81.44 178 PRO A N 1
ATOM 1398 C CA . PRO A 1 178 ? 6.211 -7.623 3.304 1.00 81.44 178 PRO A CA 1
ATOM 1399 C C . PRO A 1 178 ? 5.341 -6.363 3.241 1.00 81.44 178 PRO A C 1
ATOM 1401 O O . PRO A 1 178 ? 4.121 -6.458 3.088 1.00 81.44 178 PRO A O 1
ATOM 1404 N N . VAL A 1 179 ? 5.980 -5.193 3.280 1.00 86.38 179 VAL A N 1
ATOM 1405 C CA . VAL A 1 179 ? 5.352 -3.895 2.996 1.00 86.38 179 VAL A CA 1
ATOM 1406 C C . VAL A 1 179 ? 5.762 -3.447 1.601 1.00 86.38 179 VAL A C 1
ATOM 1408 O O . VAL A 1 179 ? 6.943 -3.247 1.344 1.00 86.38 179 VAL A O 1
ATOM 1411 N N . PHE A 1 180 ? 4.805 -3.265 0.699 1.00 87.06 180 PHE A N 1
ATOM 1412 C CA . PHE A 1 180 ? 5.054 -2.707 -0.633 1.00 87.06 180 PHE A CA 1
ATOM 1413 C C . PHE A 1 180 ? 4.665 -1.231 -0.693 1.00 87.06 180 PHE A C 1
ATOM 1415 O O . PHE A 1 180 ? 3.787 -0.791 0.047 1.00 87.06 180 PHE A O 1
ATOM 1422 N N . ASP A 1 181 ? 5.272 -0.474 -1.602 1.00 89.00 181 ASP A N 1
ATOM 1423 C CA . ASP A 1 181 ? 4.833 0.887 -1.912 1.00 89.00 181 ASP A CA 1
ATOM 1424 C C . ASP A 1 181 ? 3.691 0.873 -2.935 1.00 89.00 181 ASP A C 1
ATOM 1426 O O . ASP A 1 181 ? 3.737 0.152 -3.939 1.00 89.00 181 ASP A O 1
ATOM 1430 N N . GLU A 1 182 ? 2.658 1.679 -2.688 1.00 93.81 182 GLU A N 1
ATOM 1431 C CA . GLU A 1 182 ? 1.602 1.910 -3.667 1.00 93.81 182 GLU A CA 1
ATOM 1432 C C . GLU A 1 182 ? 2.136 2.692 -4.878 1.00 93.81 182 GLU A C 1
ATOM 1434 O O . GLU A 1 182 ? 2.756 3.750 -4.765 1.00 93.81 182 GLU A O 1
ATOM 1439 N N . LEU A 1 183 ? 1.806 2.192 -6.067 1.00 92.44 183 LEU A N 1
ATOM 1440 C CA . LEU A 1 183 ? 2.013 2.871 -7.340 1.00 92.44 183 LEU A CA 1
ATOM 1441 C C . LEU A 1 183 ? 0.820 3.770 -7.691 1.00 92.44 183 LEU A C 1
ATOM 1443 O O . LEU A 1 183 ? 1.018 4.911 -8.119 1.00 92.44 183 LEU A O 1
ATOM 1447 N N . LEU A 1 184 ? -0.409 3.265 -7.518 1.00 94.81 184 LEU A N 1
ATOM 1448 C CA . LEU A 1 184 ? -1.657 4.014 -7.712 1.00 94.81 184 LEU A CA 1
ATOM 1449 C C . LEU A 1 184 ? -2.881 3.316 -7.096 1.00 94.81 184 LEU A C 1
ATOM 1451 O O . LEU A 1 184 ? -2.888 2.100 -6.895 1.00 94.81 184 LEU A O 1
ATOM 1455 N N . LEU A 1 185 ? -3.962 4.082 -6.929 1.00 96.00 185 LEU A N 1
ATOM 1456 C CA . LEU A 1 185 ? -5.307 3.571 -6.663 1.00 96.00 185 LEU A CA 1
ATOM 1457 C C . LEU A 1 185 ? -5.947 3.048 -7.963 1.00 96.00 185 LEU A C 1
ATOM 1459 O O . LEU A 1 185 ? -6.234 3.827 -8.870 1.00 96.00 185 LEU A O 1
ATOM 1463 N N . TRP A 1 186 ? -6.180 1.733 -8.055 1.00 96.75 186 TRP A N 1
ATOM 1464 C CA . TRP A 1 186 ? -6.768 1.068 -9.231 1.00 96.75 186 TRP A CA 1
ATOM 1465 C C . TRP A 1 186 ? -8.283 1.227 -9.282 1.00 96.75 186 TRP A C 1
ATOM 1467 O O . TRP A 1 186 ? -8.858 1.566 -10.315 1.00 96.75 186 TRP A O 1
ATOM 1477 N N . LYS A 1 187 ? -8.944 0.937 -8.158 1.00 97.00 187 LYS A N 1
ATOM 1478 C CA . LYS A 1 187 ? -10.401 0.977 -8.050 1.00 97.00 187 LYS A CA 1
ATOM 1479 C C . LYS A 1 187 ? -10.800 1.557 -6.695 1.00 97.00 187 LYS A C 1
ATOM 1481 O O . LYS A 1 187 ? -10.413 0.974 -5.677 1.00 97.00 187 LYS A O 1
ATOM 1486 N N . PRO A 1 188 ? -11.591 2.647 -6.667 1.00 96.75 188 PRO A N 1
ATOM 1487 C CA . PRO A 1 188 ? -12.112 3.187 -5.421 1.00 96.75 188 PRO A CA 1
ATOM 1488 C C . PRO A 1 188 ? -13.080 2.198 -4.766 1.00 96.75 188 PRO A C 1
ATOM 1490 O O . PRO A 1 188 ? -13.677 1.346 -5.434 1.00 96.75 188 PRO A O 1
ATOM 1493 N N . SER A 1 189 ? -13.249 2.331 -3.454 1.00 95.25 189 SER A N 1
ATOM 1494 C CA . SER A 1 189 ? -14.266 1.584 -2.719 1.00 95.25 189 SER A CA 1
ATOM 1495 C C . SER A 1 189 ? -15.651 2.196 -2.917 1.00 95.25 189 SER A C 1
ATOM 1497 O O . SER A 1 189 ? -15.794 3.407 -3.076 1.00 95.25 189 SER A O 1
ATOM 1499 N N . ASP A 1 190 ? -16.675 1.347 -2.875 1.00 93.75 190 ASP A N 1
ATOM 1500 C CA . ASP A 1 190 ? -18.082 1.745 -2.783 1.00 93.75 190 ASP A CA 1
ATOM 1501 C C . ASP A 1 190 ? -18.535 1.992 -1.335 1.00 93.75 190 ASP A C 1
ATOM 1503 O O . ASP A 1 190 ? -19.678 2.380 -1.106 1.00 93.75 190 ASP A O 1
ATOM 1507 N N . LYS A 1 191 ? -17.652 1.760 -0.355 1.00 94.56 191 LYS A N 1
ATOM 1508 C CA . LYS A 1 191 ? -17.926 1.934 1.073 1.00 94.56 191 LYS A CA 1
ATOM 1509 C C . LYS A 1 191 ? -17.395 3.267 1.564 1.00 94.56 191 LYS A C 1
ATOM 1511 O O . LYS A 1 191 ? -16.225 3.588 1.366 1.00 94.56 191 LYS A O 1
ATOM 1516 N N . ALA A 1 192 ? -18.243 4.006 2.264 1.00 94.69 192 ALA A N 1
ATOM 1517 C CA . ALA A 1 192 ? -17.826 5.096 3.122 1.00 94.69 192 ALA A CA 1
ATOM 1518 C C . ALA A 1 192 ? -17.184 4.558 4.413 1.00 94.69 192 ALA A C 1
ATOM 1520 O O . ALA A 1 192 ? -17.305 3.380 4.759 1.00 94.69 192 ALA A O 1
ATOM 1521 N N . THR A 1 193 ? -16.504 5.447 5.131 1.00 94.50 193 THR A N 1
ATOM 1522 C CA . THR A 1 193 ? -15.957 5.165 6.459 1.00 94.50 193 THR A CA 1
ATOM 1523 C C . THR A 1 193 ? -16.765 5.962 7.465 1.00 94.50 193 THR A C 1
ATOM 1525 O O . THR A 1 193 ? -16.931 7.167 7.299 1.00 94.50 193 THR A O 1
ATOM 1528 N N . PHE A 1 194 ? -17.246 5.308 8.509 1.00 94.25 194 PHE A N 1
ATOM 1529 C CA . PHE A 1 194 ? -17.983 5.902 9.611 1.00 94.25 194 PHE A CA 1
ATOM 1530 C C . PHE A 1 194 ? -17.147 5.839 10.884 1.00 94.25 194 PHE A C 1
ATOM 1532 O O . PHE A 1 194 ? -16.357 4.920 11.065 1.00 94.25 194 PHE A O 1
ATOM 1539 N N . GLN A 1 195 ? -17.327 6.820 11.757 1.00 92.62 195 GLN A N 1
ATOM 1540 C CA . GLN A 1 195 ? -16.829 6.814 13.126 1.00 92.62 195 GLN A CA 1
ATOM 1541 C C . GLN A 1 195 ? -18.000 6.505 14.051 1.00 92.62 195 GLN A C 1
ATOM 1543 O O . GLN A 1 195 ? -19.104 7.010 13.828 1.00 92.62 195 GLN A O 1
ATOM 1548 N N . VAL A 1 196 ? -17.764 5.703 15.080 1.00 93.81 196 VAL A N 1
ATOM 1549 C CA . VAL A 1 196 ? -18.772 5.353 16.084 1.00 93.81 196 VAL A CA 1
ATOM 1550 C C . VAL A 1 196 ? -18.105 5.129 17.435 1.00 93.81 196 VAL A C 1
ATOM 1552 O O . VAL A 1 196 ? -16.985 4.628 17.503 1.00 93.81 196 VAL A O 1
ATOM 1555 N N . SER A 1 197 ? -18.796 5.477 18.517 1.00 93.44 197 SER A N 1
ATOM 1556 C CA . SER A 1 197 ? -18.402 5.067 19.864 1.00 93.44 197 SER A CA 1
ATOM 1557 C C . SER A 1 197 ? -19.254 3.888 20.306 1.00 93.44 197 SER A C 1
ATOM 1559 O O . SER A 1 197 ? -20.484 3.950 20.234 1.00 93.44 197 SER A O 1
ATOM 1561 N N . VAL A 1 198 ? -18.617 2.824 20.784 1.00 93.81 198 VAL A N 1
ATOM 1562 C CA . VAL A 1 198 ? -19.296 1.640 21.320 1.00 93.81 198 VAL A CA 1
ATOM 1563 C C . VAL A 1 198 ? -18.907 1.412 22.772 1.00 93.81 198 VAL A C 1
ATOM 1565 O O . VAL A 1 198 ? -17.782 1.701 23.162 1.00 93.81 198 VAL A O 1
ATOM 1568 N N . SER A 1 199 ? -19.824 0.865 23.560 1.00 93.62 199 SER A N 1
ATOM 1569 C CA . SER A 1 199 ? -19.561 0.388 24.916 1.00 93.62 199 SER A CA 1
ATOM 1570 C C . SER A 1 199 ? -19.664 -1.130 24.924 1.00 93.62 199 SER A C 1
ATOM 1572 O O . SER A 1 199 ? -20.687 -1.687 24.519 1.00 93.62 199 SER A O 1
ATOM 1574 N N . CYS A 1 200 ? -18.602 -1.791 25.368 1.00 91.44 200 CYS A N 1
ATOM 1575 C CA . CYS A 1 200 ? -18.472 -3.239 25.453 1.00 91.44 200 CYS A CA 1
ATOM 1576 C C . CYS A 1 200 ? -18.582 -3.691 26.912 1.00 91.44 200 CYS A C 1
ATOM 1578 O O . CYS A 1 200 ? -17.877 -3.180 27.783 1.00 91.44 200 CYS A O 1
ATOM 1580 N N . GLY A 1 201 ? -19.430 -4.683 27.191 1.00 88.38 201 GLY A N 1
ATOM 1581 C CA . GLY A 1 201 ? -19.557 -5.260 28.533 1.00 88.38 201 GLY A CA 1
ATOM 1582 C C . GLY A 1 201 ? -18.392 -6.188 28.890 1.00 88.38 201 GLY A C 1
ATOM 1583 O O . GLY A 1 201 ? -18.067 -6.364 30.064 1.00 88.38 201 GLY A O 1
ATOM 1584 N N . LYS A 1 202 ? -17.752 -6.780 27.879 1.00 89.56 202 LYS A N 1
ATOM 1585 C CA . LYS A 1 202 ? -16.568 -7.645 27.987 1.00 89.56 202 LYS A CA 1
ATOM 1586 C C . LYS A 1 202 ? -15.658 -7.460 26.770 1.00 89.56 202 LYS A C 1
ATOM 1588 O O . LYS A 1 202 ? -16.135 -7.109 25.699 1.00 89.56 202 LYS A O 1
ATOM 1593 N N . ALA A 1 203 ? -14.378 -7.810 26.911 1.00 82.44 203 ALA A N 1
ATOM 1594 C CA . ALA A 1 203 ? -13.390 -7.773 25.824 1.00 82.44 203 ALA A CA 1
ATOM 1595 C C . ALA A 1 203 ? -13.860 -8.481 24.535 1.00 82.44 203 ALA A C 1
ATOM 1597 O O . ALA A 1 203 ? -13.721 -7.950 23.440 1.00 82.44 203 ALA A O 1
ATOM 1598 N N . ALA A 1 204 ? -14.504 -9.645 24.675 1.00 88.56 204 ALA A N 1
ATOM 1599 C CA . ALA A 1 204 ? -15.020 -10.431 23.550 1.00 88.56 204 ALA A CA 1
ATOM 1600 C C . ALA A 1 204 ? -16.171 -9.756 22.771 1.00 88.56 204 ALA A C 1
ATOM 1602 O O . ALA A 1 204 ? -16.629 -10.293 21.766 1.00 88.56 204 ALA A O 1
ATOM 1603 N N . ASP A 1 205 ? -16.703 -8.621 23.234 1.00 91.69 205 ASP A N 1
ATOM 1604 C CA . ASP A 1 205 ? -17.766 -7.923 22.510 1.00 91.69 205 ASP A CA 1
ATOM 1605 C C . ASP A 1 205 ? -17.242 -7.178 21.277 1.00 91.69 205 ASP A C 1
ATOM 1607 O O . ASP A 1 205 ? -17.987 -7.082 20.304 1.00 91.69 205 ASP A O 1
ATOM 1611 N N . LEU A 1 206 ? -15.984 -6.715 21.271 1.00 86.56 206 LEU A N 1
ATOM 1612 C CA . LEU A 1 206 ? -15.372 -6.120 20.075 1.00 86.56 206 LEU A CA 1
ATOM 1613 C C . LEU A 1 206 ? -15.182 -7.162 18.970 1.00 86.56 206 LEU A C 1
ATOM 1615 O O . LEU A 1 206 ? -15.546 -6.912 17.826 1.00 86.56 206 LEU A O 1
ATOM 1619 N N . GLU A 1 207 ? -14.698 -8.354 19.324 1.00 87.12 207 GLU A N 1
ATOM 1620 C CA . GLU A 1 207 ? -14.579 -9.483 18.392 1.00 87.12 207 GLU A CA 1
ATOM 1621 C C . GLU A 1 207 ? -15.950 -9.866 17.813 1.00 87.12 207 GLU A C 1
ATOM 1623 O O . GLU A 1 207 ? -16.106 -9.975 16.600 1.00 87.12 207 GLU A O 1
ATOM 1628 N N . ALA A 1 208 ? -16.990 -9.917 18.652 1.00 92.69 208 ALA A N 1
ATOM 1629 C CA . ALA A 1 208 ? -18.353 -10.156 18.183 1.00 92.69 208 ALA A CA 1
ATOM 1630 C C . ALA A 1 208 ? -18.879 -9.054 17.239 1.00 92.69 208 ALA A C 1
ATOM 1632 O O . ALA A 1 208 ? -19.711 -9.336 16.377 1.00 92.69 208 ALA A O 1
ATOM 1633 N N . LEU A 1 209 ? -18.447 -7.794 17.389 1.00 94.00 209 LEU A N 1
ATOM 1634 C CA . LEU A 1 209 ? -18.801 -6.728 16.442 1.00 94.00 209 LEU A CA 1
ATOM 1635 C C . LEU A 1 209 ? -18.107 -6.942 15.094 1.00 94.00 209 LEU A C 1
ATOM 1637 O O . LEU A 1 209 ? -18.757 -6.793 14.056 1.00 94.00 209 LEU A O 1
ATOM 1641 N N . SER A 1 210 ? -16.829 -7.330 15.115 1.00 88.00 210 SER A N 1
ATOM 1642 C CA . SER A 1 210 ? -16.076 -7.713 13.917 1.00 88.00 210 SER A CA 1
ATOM 1643 C C . SER A 1 210 ? -16.754 -8.858 13.170 1.00 88.00 210 SER A C 1
ATOM 1645 O O . SER A 1 210 ? -16.993 -8.722 11.972 1.00 88.00 210 SER A O 1
ATOM 1647 N N . ASP A 1 211 ? -17.190 -9.908 13.871 1.00 89.25 211 ASP A N 1
ATOM 1648 C CA . ASP A 1 211 ? -17.910 -11.041 13.272 1.00 89.25 211 ASP A CA 1
ATOM 1649 C C . ASP A 1 211 ? -19.220 -10.610 12.587 1.00 89.25 211 ASP A C 1
ATOM 1651 O O . ASP A 1 211 ? -19.532 -11.031 11.470 1.00 89.25 211 ASP A O 1
ATOM 1655 N N . VAL A 1 212 ? -20.009 -9.743 13.239 1.00 96.00 212 VAL A N 1
ATOM 1656 C CA . VAL A 1 212 ? -21.277 -9.237 12.678 1.00 96.00 212 VAL A CA 1
ATOM 1657 C C . VAL A 1 212 ? -21.028 -8.345 11.458 1.00 96.00 212 VAL A C 1
ATOM 1659 O O . VAL A 1 212 ? -21.812 -8.382 10.502 1.00 96.00 212 VAL A O 1
ATOM 1662 N N . ALA A 1 213 ? -19.962 -7.541 11.476 1.00 92.94 213 ALA A N 1
ATOM 1663 C CA . ALA A 1 213 ? -19.562 -6.715 10.343 1.00 92.94 213 ALA A CA 1
ATOM 1664 C C . ALA A 1 213 ? -19.087 -7.581 9.166 1.00 92.94 213 ALA A C 1
ATOM 1666 O O . ALA A 1 213 ? -19.598 -7.418 8.054 1.00 92.94 213 ALA A O 1
ATOM 1667 N N . GLU A 1 214 ? -18.201 -8.549 9.409 1.00 87.75 214 GLU A N 1
ATOM 1668 C CA . GLU A 1 214 ? -17.662 -9.453 8.387 1.00 87.75 214 GLU A CA 1
ATOM 1669 C C . GLU A 1 214 ? -18.772 -10.285 7.733 1.00 87.75 214 GLU A C 1
ATOM 1671 O O . GLU A 1 214 ? -18.857 -10.355 6.504 1.00 87.75 214 GLU A O 1
ATOM 1676 N N . ALA A 1 215 ? -19.705 -10.822 8.526 1.00 90.69 215 ALA A N 1
ATOM 1677 C CA . ALA A 1 215 ? -20.873 -11.543 8.016 1.00 90.69 215 ALA A CA 1
ATOM 1678 C C . ALA A 1 215 ? -21.774 -10.677 7.111 1.00 90.69 215 ALA A C 1
ATOM 1680 O O . ALA A 1 215 ? -22.535 -11.205 6.296 1.00 90.69 215 ALA A O 1
ATOM 1681 N N . ALA A 1 216 ? -21.695 -9.348 7.235 1.00 90.88 216 ALA A N 1
ATOM 1682 C CA . ALA A 1 216 ? -22.382 -8.382 6.383 1.00 90.88 216 ALA A CA 1
ATOM 1683 C C . ALA A 1 216 ? -21.517 -7.862 5.213 1.00 90.88 216 ALA A C 1
ATOM 1685 O O . ALA A 1 216 ? -21.984 -7.013 4.451 1.00 90.88 216 ALA A O 1
ATOM 1686 N N . GLY A 1 217 ? -20.281 -8.349 5.050 1.00 88.06 217 GLY A N 1
ATOM 1687 C CA . GLY A 1 217 ? -19.319 -7.854 4.057 1.00 88.06 217 GLY A CA 1
ATOM 1688 C C . GLY A 1 217 ? -18.778 -6.452 4.368 1.00 88.06 217 GLY A C 1
ATOM 1689 O O . GLY A 1 217 ? -18.353 -5.735 3.455 1.00 88.06 217 GLY A O 1
ATOM 1690 N N . LEU A 1 218 ? -18.857 -6.047 5.636 1.00 92.38 218 LEU A N 1
ATOM 1691 C CA . LEU A 1 218 ? -18.389 -4.777 6.182 1.00 92.38 218 LEU A CA 1
ATOM 1692 C C . LEU A 1 218 ? -17.152 -5.021 7.057 1.00 92.38 218 LEU A C 1
ATOM 1694 O O . LEU A 1 218 ? -16.790 -6.164 7.324 1.00 92.38 218 LEU A O 1
ATOM 1698 N N . ALA A 1 219 ? -16.507 -3.951 7.508 1.00 90.19 219 ALA A N 1
ATOM 1699 C CA . ALA A 1 219 ? -15.372 -4.045 8.421 1.00 90.19 219 ALA A CA 1
ATOM 1700 C C . ALA A 1 219 ? -15.513 -3.037 9.555 1.00 90.19 219 ALA A C 1
ATOM 1702 O O . ALA A 1 219 ? -16.108 -1.971 9.371 1.00 90.19 219 ALA A O 1
ATOM 1703 N N . VAL A 1 220 ? -14.930 -3.370 10.702 1.00 89.69 220 VAL A N 1
ATOM 1704 C CA . VAL A 1 220 ? -14.714 -2.459 11.825 1.00 89.69 220 VAL A CA 1
ATOM 1705 C C . VAL A 1 220 ? -13.253 -2.527 12.244 1.00 89.69 220 VAL A C 1
ATOM 1707 O O . VAL A 1 220 ? -12.630 -3.581 12.153 1.00 89.69 220 VAL A O 1
ATOM 1710 N N . GLU A 1 221 ? -12.710 -1.406 12.695 1.00 83.38 221 GLU A N 1
ATOM 1711 C CA . GLU A 1 221 ? -11.343 -1.318 13.202 1.00 83.38 221 GLU A CA 1
ATOM 1712 C C . GLU A 1 221 ? -11.306 -0.358 14.389 1.00 83.38 221 GLU A C 1
ATOM 1714 O O . GLU A 1 221 ? -12.039 0.636 14.414 1.00 83.38 221 GLU A O 1
ATOM 1719 N N . SER A 1 222 ? -10.492 -0.669 15.398 1.00 79.19 222 SER A N 1
ATOM 1720 C CA . SER A 1 222 ? -10.357 0.215 16.550 1.00 79.19 222 SER A CA 1
ATOM 1721 C C . SER A 1 222 ? -9.577 1.468 16.175 1.00 79.19 222 SER A C 1
ATOM 1723 O O . SER A 1 222 ? -8.612 1.422 15.420 1.00 79.19 222 SER A O 1
ATOM 1725 N N . MET A 1 223 ? -9.951 2.611 16.740 1.00 72.31 223 MET A N 1
ATOM 1726 C CA . MET A 1 223 ? -9.110 3.802 16.635 1.00 72.31 223 MET A CA 1
ATOM 1727 C C . MET A 1 223 ? -7.834 3.681 17.478 1.00 72.31 223 MET A C 1
ATOM 1729 O O . MET A 1 223 ? -6.843 4.332 17.165 1.00 72.31 223 MET A O 1
ATOM 1733 N N . SER A 1 224 ? -7.831 2.833 18.515 1.00 62.84 224 SER A N 1
ATOM 1734 C CA . SER A 1 224 ? -6.645 2.560 19.342 1.00 62.84 224 SER A CA 1
ATOM 1735 C C . SER A 1 224 ? -5.608 1.675 18.652 1.00 62.84 224 SER A C 1
ATOM 1737 O O . SER A 1 224 ? -4.437 1.738 19.009 1.00 62.84 224 SER A O 1
ATOM 1739 N N . SER A 1 225 ? -6.000 0.907 17.629 1.00 52.12 225 SER A N 1
ATOM 1740 C CA . SER A 1 225 ? -5.067 0.117 16.819 1.00 52.12 225 SER A CA 1
ATOM 1741 C C . SER A 1 225 ? -4.347 0.954 15.756 1.00 52.12 225 SER A C 1
ATOM 1743 O O . SER A 1 225 ? -3.614 0.407 14.931 1.00 52.12 225 SER A O 1
ATOM 1745 N N . MET A 1 226 ? -4.548 2.278 15.757 1.00 52.84 226 MET A N 1
ATOM 1746 C CA . MET A 1 226 ? -3.881 3.180 14.832 1.00 52.84 226 MET A CA 1
ATOM 1747 C C . MET A 1 226 ? -2.383 3.245 15.124 1.00 52.84 226 MET A C 1
ATOM 1749 O O . MET A 1 226 ? -1.958 3.764 16.154 1.00 52.84 226 MET A O 1
ATOM 1753 N N . VAL A 1 227 ? -1.578 2.824 14.151 1.00 49.09 227 VAL A N 1
ATOM 1754 C CA . VAL A 1 227 ? -0.141 3.098 14.145 1.00 49.09 227 VAL A CA 1
ATOM 1755 C C . VAL A 1 227 ? 0.214 3.829 12.855 1.00 49.09 227 VAL A C 1
ATOM 1757 O O . VAL A 1 227 ? 0.479 3.227 11.814 1.00 49.09 227 VAL A O 1
ATOM 1760 N N . LEU A 1 228 ? 0.186 5.162 12.913 1.00 48.34 228 LEU A N 1
ATOM 1761 C CA . LEU A 1 228 ? 0.715 6.006 11.846 1.00 48.34 228 LEU A CA 1
ATOM 1762 C C . LEU A 1 228 ? 2.228 6.110 12.026 1.00 48.34 228 LEU A C 1
ATOM 1764 O O . LEU A 1 228 ? 2.713 6.748 12.953 1.00 48.34 228 LEU A O 1
ATOM 1768 N N . HIS A 1 229 ? 2.968 5.477 11.127 1.00 45.94 229 HIS A N 1
ATOM 1769 C CA . HIS A 1 229 ? 4.416 5.616 11.063 1.00 45.94 229 HIS A CA 1
ATOM 1770 C C . HIS A 1 229 ? 4.786 6.705 10.064 1.00 45.94 229 HIS A C 1
ATOM 1772 O O . HIS A 1 229 ? 4.180 6.801 8.992 1.00 45.94 229 HIS A O 1
ATOM 1778 N N . ARG A 1 230 ? 5.848 7.467 10.338 1.00 48.94 230 ARG A N 1
ATOM 1779 C CA . ARG A 1 230 ? 6.501 8.210 9.254 1.00 48.94 230 ARG A CA 1
ATOM 1780 C C . ARG A 1 230 ? 7.020 7.217 8.220 1.00 48.94 230 ARG A C 1
ATOM 1782 O O . ARG A 1 230 ? 7.322 6.066 8.543 1.00 48.94 230 ARG A O 1
ATOM 1789 N N . ARG A 1 231 ? 7.162 7.657 6.966 1.00 48.12 231 ARG A N 1
ATOM 1790 C CA . ARG A 1 231 ? 7.630 6.783 5.880 1.00 48.12 231 ARG A CA 1
ATOM 1791 C C . ARG A 1 231 ? 8.905 6.025 6.278 1.00 48.12 231 ARG A C 1
ATOM 1793 O O . ARG A 1 231 ? 8.882 4.801 6.249 1.00 48.12 231 ARG A O 1
ATOM 1800 N N . SER A 1 232 ? 9.925 6.724 6.772 1.00 50.94 232 SER A N 1
ATOM 1801 C CA . SER A 1 232 ? 11.201 6.138 7.211 1.00 50.94 232 SER A CA 1
ATOM 1802 C C . SER A 1 232 ? 11.066 5.086 8.323 1.00 50.94 232 SER A C 1
ATOM 1804 O O . SER A 1 232 ? 11.789 4.098 8.332 1.00 50.94 232 SER A O 1
ATOM 1806 N N . GLU A 1 233 ? 10.121 5.259 9.249 1.00 54.28 233 GLU A N 1
ATOM 1807 C CA . GLU A 1 233 ? 9.863 4.307 10.343 1.00 54.28 233 GLU A CA 1
ATOM 1808 C C . GLU A 1 233 ? 9.092 3.078 9.844 1.00 54.28 233 GLU A C 1
ATOM 1810 O O . GLU A 1 233 ? 9.216 1.976 10.372 1.00 54.28 233 GLU A O 1
ATOM 1815 N N . SER A 1 234 ? 8.304 3.256 8.785 1.00 53.88 234 SER A N 1
ATOM 1816 C CA . SER A 1 234 ? 7.499 2.198 8.188 1.00 53.88 234 SER A CA 1
ATOM 1817 C C . SER A 1 234 ? 8.274 1.308 7.207 1.00 53.88 234 SER A C 1
ATOM 1819 O O . SER A 1 234 ? 7.788 0.216 6.902 1.00 53.88 234 SER A O 1
ATOM 1821 N N . GLU A 1 235 ? 9.408 1.790 6.680 1.00 62.59 235 GLU A N 1
ATOM 1822 C CA . GLU A 1 235 ? 10.324 1.111 5.739 1.00 62.59 235 GLU A CA 1
ATOM 1823 C C . GLU A 1 235 ? 11.209 0.061 6.429 1.00 62.59 235 GLU A C 1
ATOM 1825 O O . GLU A 1 235 ? 11.808 -0.787 5.772 1.00 62.59 235 GLU A O 1
ATOM 1830 N N . GLY A 1 236 ? 11.240 0.069 7.765 1.00 68.12 236 GLY A N 1
ATOM 1831 C CA . GLY A 1 236 ? 11.898 -0.943 8.581 1.00 68.12 236 GLY A CA 1
ATOM 1832 C C . GLY A 1 236 ? 11.016 -2.149 8.915 1.00 68.12 236 GLY A C 1
ATOM 1833 O O . GLY A 1 236 ? 9.862 -2.280 8.487 1.00 68.12 236 GLY A O 1
ATOM 1834 N N . ARG A 1 237 ? 11.583 -3.045 9.727 1.00 75.31 237 ARG A N 1
ATOM 1835 C CA . ARG A 1 237 ? 10.831 -4.100 10.408 1.00 75.31 237 ARG A CA 1
ATOM 1836 C C . ARG A 1 237 ? 10.078 -3.492 11.585 1.00 75.31 237 ARG A C 1
ATOM 1838 O O . ARG A 1 237 ? 10.692 -2.868 12.443 1.00 75.31 237 ARG A O 1
ATOM 1845 N N . VAL A 1 238 ? 8.778 -3.750 11.648 1.00 66.25 238 VAL A N 1
ATOM 1846 C CA . VAL A 1 238 ? 7.928 -3.367 12.778 1.00 66.25 238 VAL A CA 1
ATOM 1847 C C . VAL A 1 238 ? 7.285 -4.622 13.358 1.00 66.25 238 VAL A C 1
ATOM 1849 O O . VAL A 1 238 ? 6.581 -5.346 12.650 1.00 66.25 238 VAL A O 1
ATOM 1852 N N . GLU A 1 239 ? 7.547 -4.876 14.639 1.00 72.38 239 GLU A N 1
ATOM 1853 C CA . GLU A 1 239 ? 6.833 -5.881 15.428 1.00 72.38 239 GLU A CA 1
ATOM 1854 C C . GLU A 1 239 ? 5.448 -5.331 15.770 1.00 72.38 239 GLU A C 1
ATOM 1856 O O . GLU A 1 239 ? 5.316 -4.265 16.374 1.00 72.38 239 GLU A O 1
ATOM 1861 N N . MET A 1 240 ? 4.412 -6.042 15.345 1.00 62.00 240 MET A N 1
ATOM 1862 C CA . MET A 1 240 ? 3.028 -5.671 15.590 1.00 62.00 240 MET A CA 1
ATOM 1863 C C . MET A 1 240 ? 2.565 -6.355 16.869 1.00 62.00 240 MET A C 1
ATOM 1865 O O . MET A 1 240 ? 2.479 -7.581 16.934 1.00 62.00 240 MET A O 1
ATOM 1869 N N . VAL A 1 241 ? 2.238 -5.551 17.875 1.00 58.16 241 VAL A N 1
ATOM 1870 C CA . VAL A 1 241 ? 1.609 -6.040 19.101 1.00 58.16 241 VAL A CA 1
ATOM 1871 C C . VAL A 1 241 ? 0.093 -5.993 18.899 1.00 58.16 241 VAL A C 1
ATOM 1873 O O . VAL A 1 241 ? -0.421 -4.938 18.520 1.00 58.16 241 VAL A O 1
ATOM 1876 N N . PRO A 1 242 ? -0.636 -7.102 19.111 1.00 53.88 242 PRO A N 1
ATOM 1877 C CA . PRO A 1 242 ? -2.091 -7.084 19.058 1.00 53.88 242 PRO A CA 1
ATOM 1878 C C . PRO A 1 242 ? -2.653 -6.078 20.065 1.00 53.88 242 PRO A C 1
ATOM 1880 O O . PRO A 1 242 ? -2.242 -6.073 21.226 1.00 53.88 242 PRO A O 1
ATOM 1883 N N . ASP A 1 243 ? -3.612 -5.258 19.635 1.00 55.72 243 ASP A N 1
ATOM 1884 C CA . ASP A 1 243 ? -4.359 -4.414 20.565 1.00 55.72 243 ASP A CA 1
ATOM 1885 C C . ASP A 1 243 ? -5.191 -5.319 21.486 1.00 55.72 243 ASP A C 1
ATOM 1887 O O . ASP A 1 243 ? -5.976 -6.159 21.030 1.00 55.72 243 ASP A O 1
ATOM 1891 N N . ALA A 1 244 ? -4.969 -5.207 22.794 1.00 59.12 244 ALA A N 1
ATOM 1892 C CA . ALA A 1 244 ? -5.637 -6.054 23.763 1.00 59.12 244 ALA A CA 1
ATOM 1893 C C . ALA A 1 244 ? -7.092 -5.597 23.904 1.00 59.12 244 ALA A C 1
ATOM 1895 O O . ALA A 1 244 ? -7.386 -4.583 24.542 1.00 59.12 244 ALA A O 1
ATOM 1896 N N . ALA A 1 245 ? -8.016 -6.379 23.338 1.00 67.25 245 ALA A N 1
ATOM 1897 C CA . ALA A 1 245 ? -9.441 -6.135 23.503 1.00 67.25 245 ALA A CA 1
ATOM 1898 C C . ALA A 1 245 ? -9.781 -6.005 24.997 1.00 67.25 245 ALA A C 1
ATOM 1900 O O . ALA A 1 245 ? -9.434 -6.857 25.820 1.00 67.25 245 ALA A O 1
ATOM 1901 N N . SER A 1 246 ? -10.471 -4.927 25.349 1.00 75.06 246 SER A N 1
ATOM 1902 C CA . SER A 1 246 ? -10.874 -4.626 26.719 1.00 75.06 246 SER A CA 1
ATOM 1903 C C . SER A 1 246 ? -12.371 -4.335 26.781 1.00 75.06 246 SER A C 1
AT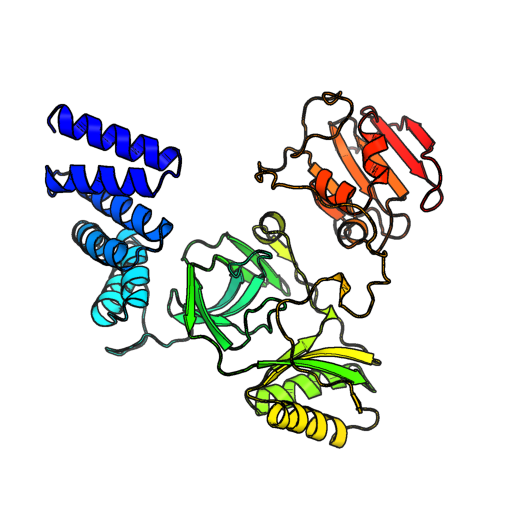OM 1905 O O . SER A 1 246 ? -13.044 -4.208 25.763 1.00 75.06 246 SER A O 1
ATOM 1907 N N . ALA A 1 247 ? -12.930 -4.368 27.989 1.00 83.50 247 ALA A N 1
ATOM 1908 C CA . ALA A 1 247 ? -14.285 -3.882 28.220 1.00 83.50 247 ALA A CA 1
ATOM 1909 C C . ALA A 1 247 ? -14.259 -2.356 28.383 1.00 83.50 247 ALA A C 1
ATOM 1911 O O . ALA A 1 247 ? -13.237 -1.803 28.789 1.00 83.50 247 ALA A O 1
ATOM 1912 N N . GLY A 1 248 ? -15.401 -1.700 28.183 1.00 87.00 248 GLY A N 1
ATOM 1913 C CA . GLY A 1 248 ? -15.532 -0.250 28.313 1.00 87.00 248 GLY A CA 1
ATOM 1914 C C . GLY A 1 248 ? -15.868 0.440 26.997 1.00 87.00 248 GLY A C 1
ATOM 1915 O O . GLY A 1 248 ? -16.450 -0.168 26.099 1.00 87.00 248 GLY A O 1
ATOM 1916 N N . ASP A 1 249 ? -15.563 1.733 26.927 1.00 87.62 249 ASP A N 1
ATOM 1917 C CA . ASP A 1 249 ? -15.879 2.578 25.778 1.00 87.62 249 ASP A CA 1
ATOM 1918 C C . ASP A 1 249 ? -14.731 2.569 24.762 1.00 87.62 249 ASP A C 1
ATOM 1920 O O . ASP A 1 249 ? -13.571 2.771 25.119 1.00 87.62 249 ASP A O 1
ATOM 1924 N N . HIS A 1 250 ? -15.069 2.394 23.485 1.00 83.44 250 HIS A N 1
ATOM 1925 C CA . HIS A 1 250 ? -14.123 2.356 22.371 1.00 83.44 250 HIS A CA 1
ATOM 1926 C C . HIS A 1 250 ? -14.590 3.262 21.232 1.00 83.44 250 HIS A C 1
ATOM 1928 O O . HIS A 1 250 ? -15.768 3.261 20.864 1.00 83.44 250 HIS A O 1
ATOM 1934 N N . GLY A 1 251 ? -13.658 4.016 20.649 1.00 87.44 251 GLY A N 1
ATOM 1935 C CA . GLY A 1 251 ? -13.851 4.677 19.359 1.00 87.44 251 GLY A CA 1
ATOM 1936 C C . GLY A 1 251 ? -13.475 3.724 18.230 1.00 87.44 251 GLY A C 1
ATOM 1937 O O . GLY A 1 251 ? -12.378 3.171 18.244 1.00 87.44 251 GLY A O 1
ATOM 1938 N N . LEU A 1 252 ? -14.369 3.530 17.264 1.00 88.38 252 LEU A N 1
ATOM 1939 C CA . LEU A 1 252 ? -14.169 2.624 16.136 1.00 88.38 252 LEU A CA 1
ATOM 1940 C C . LEU A 1 252 ? -14.359 3.344 14.802 1.00 88.38 252 LEU A C 1
ATOM 1942 O O . LEU A 1 252 ? -15.163 4.275 14.674 1.00 88.38 252 LEU A O 1
ATOM 1946 N N . LEU A 1 253 ? -13.667 2.837 13.789 1.00 90.94 253 LEU A N 1
ATOM 1947 C CA . LEU A 1 253 ? -13.985 3.046 12.387 1.00 90.94 253 LEU A CA 1
ATOM 1948 C C . LEU A 1 253 ? -14.834 1.882 11.871 1.00 90.94 253 LEU A C 1
ATOM 1950 O O . LEU A 1 253 ? -14.622 0.735 12.248 1.00 90.94 253 LEU A O 1
ATOM 1954 N N . LEU A 1 254 ? -15.788 2.172 10.989 1.00 94.56 254 LEU A N 1
ATOM 1955 C CA . LEU A 1 254 ? -16.675 1.186 10.373 1.00 94.56 254 LEU A CA 1
ATOM 1956 C C . LEU A 1 254 ? -16.812 1.472 8.875 1.00 94.56 254 LEU A C 1
ATOM 1958 O O . LEU A 1 254 ? -17.225 2.558 8.478 1.00 94.56 254 LEU A O 1
ATOM 1962 N N . ALA A 1 255 ? -16.486 0.499 8.030 1.00 96.00 255 ALA A N 1
ATOM 1963 C CA . ALA A 1 255 ? -16.618 0.606 6.581 1.00 96.00 255 ALA A CA 1
ATOM 1964 C C . ALA A 1 255 ? -17.976 0.066 6.112 1.00 96.00 255 ALA A C 1
ATOM 1966 O O . ALA A 1 255 ? -18.243 -1.129 6.235 1.00 96.00 255 ALA A O 1
ATOM 1967 N N . ALA A 1 256 ? -18.826 0.925 5.545 1.00 96.88 256 ALA A N 1
ATOM 1968 C CA . ALA A 1 256 ? -20.173 0.569 5.084 1.00 96.88 256 ALA A CA 1
ATOM 1969 C C . ALA A 1 256 ? -20.564 1.323 3.805 1.00 96.88 256 ALA A C 1
ATOM 1971 O O . ALA A 1 256 ? -20.083 2.434 3.594 1.00 96.88 256 ALA A O 1
ATOM 1972 N N . PRO A 1 257 ? -21.443 0.768 2.947 1.00 96.38 257 PRO A N 1
ATOM 1973 C CA . PRO A 1 257 ? -21.913 1.468 1.747 1.00 96.38 257 PRO A CA 1
ATOM 1974 C C . PRO A 1 257 ? -22.683 2.752 2.082 1.00 96.38 257 PRO A C 1
ATOM 1976 O O . PRO A 1 257 ? -22.602 3.730 1.347 1.00 96.38 257 PRO A O 1
ATOM 1979 N N . ASP A 1 258 ? -23.409 2.760 3.201 1.00 96.56 258 ASP A N 1
ATOM 1980 C CA . ASP A 1 258 ? -24.188 3.898 3.674 1.00 96.56 258 ASP A CA 1
ATOM 1981 C C . ASP A 1 258 ? -24.439 3.824 5.194 1.00 96.56 258 ASP A C 1
ATOM 1983 O O . ASP A 1 258 ? -24.144 2.822 5.857 1.00 96.56 258 ASP A O 1
ATOM 1987 N N . ALA A 1 259 ? -24.973 4.913 5.758 1.00 96.69 259 ALA A N 1
ATOM 1988 C CA . ALA A 1 259 ? -25.276 5.004 7.186 1.00 96.69 259 ALA A CA 1
ATOM 1989 C C . ALA A 1 259 ? -26.317 3.964 7.659 1.00 96.69 259 ALA A C 1
ATOM 1991 O O . ALA A 1 259 ? -26.102 3.377 8.721 1.00 96.69 259 ALA A O 1
ATOM 1992 N N . PRO A 1 260 ? -27.406 3.671 6.912 1.00 98.06 260 PRO A N 1
ATOM 1993 C CA . PRO A 1 260 ? -28.329 2.591 7.267 1.00 98.06 260 PRO A CA 1
ATOM 1994 C C . PRO A 1 260 ? -27.665 1.215 7.394 1.00 98.06 260 PRO A C 1
ATOM 1996 O O . PRO A 1 260 ? -27.979 0.473 8.326 1.00 98.06 260 PRO A O 1
ATOM 1999 N N . ALA A 1 261 ? -26.736 0.863 6.501 1.00 97.81 261 ALA A N 1
ATOM 2000 C CA . ALA A 1 261 ? -26.002 -0.397 6.582 1.00 97.81 261 ALA A CA 1
ATOM 2001 C C . ALA A 1 261 ? -25.093 -0.453 7.821 1.00 97.81 261 ALA A C 1
ATOM 2003 O O . ALA A 1 261 ? -25.077 -1.472 8.516 1.00 97.81 261 ALA A O 1
ATOM 2004 N N . ALA A 1 262 ? -24.392 0.644 8.133 1.00 97.75 262 ALA A N 1
ATOM 2005 C CA . ALA A 1 262 ? -23.583 0.754 9.349 1.00 97.75 262 ALA A CA 1
ATOM 2006 C C . ALA A 1 262 ? -24.441 0.600 10.614 1.00 97.75 262 ALA A C 1
ATOM 2008 O O . ALA A 1 262 ? -24.141 -0.222 11.481 1.00 97.75 262 ALA A O 1
ATOM 2009 N N . GLN A 1 263 ? -25.558 1.329 10.680 1.00 98.25 263 GLN A N 1
ATOM 2010 C CA . GLN A 1 263 ? -26.509 1.253 11.786 1.00 98.25 263 GLN A CA 1
ATOM 2011 C C . GLN A 1 263 ? -27.074 -0.164 11.953 1.00 98.25 263 GLN A C 1
ATOM 2013 O O . GLN A 1 263 ? -27.137 -0.670 13.068 1.00 98.25 263 GLN A O 1
ATOM 2018 N N . GLY A 1 264 ? -27.402 -0.853 10.857 1.00 98.06 264 GLY A N 1
ATOM 2019 C CA . GLY A 1 264 ? -27.911 -2.225 10.906 1.00 98.06 264 GLY A CA 1
ATOM 2020 C C . GLY A 1 264 ? -26.921 -3.247 11.482 1.00 98.06 264 GLY A C 1
ATOM 2021 O O . GLY A 1 264 ? -27.339 -4.214 12.119 1.00 98.06 264 GLY A O 1
ATOM 2022 N N . VAL A 1 265 ? -25.610 -3.065 11.288 1.00 97.88 265 VAL A N 1
ATOM 2023 C CA . VAL A 1 265 ? -24.583 -3.886 11.963 1.00 97.88 265 VAL A CA 1
ATOM 2024 C C . VAL A 1 265 ? -24.547 -3.585 13.458 1.00 97.88 265 VAL A C 1
ATOM 2026 O O . VAL A 1 265 ? -24.628 -4.514 14.262 1.00 97.88 265 VAL A O 1
ATOM 2029 N N . LEU A 1 266 ? -24.503 -2.305 13.823 1.00 98.31 266 LEU A N 1
ATOM 2030 C CA . LEU A 1 266 ? -24.414 -1.858 15.214 1.00 98.31 266 LEU A CA 1
ATOM 2031 C C . LEU A 1 266 ? -25.646 -2.261 16.040 1.00 98.31 266 LEU A C 1
ATOM 2033 O O . LEU A 1 266 ? -25.504 -2.756 17.158 1.00 98.31 266 LEU A O 1
ATOM 2037 N N . ASP A 1 267 ? -26.847 -2.129 15.475 1.00 98.25 267 ASP A N 1
ATOM 2038 C CA . ASP A 1 267 ? -28.105 -2.517 16.122 1.00 98.25 267 ASP A CA 1
ATOM 2039 C C . ASP A 1 267 ? -28.188 -4.028 16.358 1.00 98.25 267 ASP A C 1
ATOM 2041 O O . ASP A 1 267 ? -28.617 -4.466 17.427 1.00 98.25 267 ASP A O 1
ATOM 2045 N N . ARG A 1 268 ? -27.743 -4.842 15.390 1.00 97.50 268 ARG A N 1
ATOM 2046 C CA . ARG A 1 268 ? -27.686 -6.305 15.554 1.00 97.50 268 ARG A CA 1
ATOM 2047 C C . ARG A 1 268 ? -26.706 -6.707 16.644 1.00 97.50 268 ARG A C 1
ATOM 2049 O O . ARG A 1 268 ? -27.050 -7.527 17.489 1.00 97.50 268 ARG A O 1
ATOM 2056 N N . TRP A 1 269 ? -25.516 -6.115 16.640 1.00 97.75 269 TRP A N 1
ATOM 2057 C CA . TRP A 1 269 ? -24.501 -6.380 17.653 1.00 97.75 269 TRP A CA 1
ATOM 2058 C C . TRP A 1 269 ? -24.979 -6.004 19.065 1.00 97.75 269 TRP A C 1
ATOM 2060 O O . TRP A 1 269 ? -24.837 -6.806 19.993 1.00 97.75 269 TRP A O 1
ATOM 2070 N N . ALA A 1 270 ? -25.600 -4.829 19.216 1.00 97.25 270 ALA A N 1
ATOM 2071 C CA . ALA A 1 270 ? -26.134 -4.352 20.490 1.00 97.25 270 ALA A CA 1
ATOM 2072 C C . ALA A 1 270 ? -27.296 -5.217 21.007 1.00 97.25 270 ALA A C 1
ATOM 2074 O O . ALA A 1 270 ? -27.382 -5.493 22.202 1.00 97.25 270 ALA A O 1
ATOM 2075 N N . ALA A 1 271 ? -28.174 -5.692 20.118 1.00 96.94 271 ALA A N 1
ATOM 2076 C CA . ALA A 1 271 ? -29.294 -6.555 20.493 1.00 96.94 271 ALA A CA 1
ATOM 2077 C C . ALA A 1 271 ? -28.861 -7.953 20.979 1.00 96.94 271 ALA A C 1
ATOM 2079 O O . ALA A 1 271 ? -29.597 -8.588 21.736 1.00 96.94 271 ALA A O 1
ATOM 2080 N N . ASP A 1 272 ? -27.688 -8.428 20.557 1.00 94.25 272 ASP A N 1
ATOM 2081 C CA . ASP A 1 272 ? -27.202 -9.790 20.814 1.00 94.25 272 ASP A CA 1
ATOM 2082 C C . ASP A 1 272 ? -26.400 -9.936 22.126 1.00 94.25 272 ASP A C 1
ATOM 2084 O O . ASP A 1 272 ? -26.026 -11.040 22.520 1.00 94.25 272 ASP A O 1
ATOM 2088 N N . GLY A 1 273 ? -26.140 -8.846 22.858 1.00 91.38 273 GLY A N 1
ATOM 2089 C CA . GLY A 1 273 ? -25.388 -8.922 24.113 1.00 91.38 273 GLY A CA 1
ATOM 2090 C C . GLY A 1 273 ? -25.748 -7.853 25.135 1.00 91.38 273 GLY A C 1
ATOM 2091 O O . GLY A 1 273 ? -25.827 -6.665 24.838 1.00 91.38 273 GLY A O 1
ATOM 2092 N N . ALA A 1 274 ? -25.924 -8.276 26.388 1.00 90.25 274 ALA A N 1
ATOM 2093 C CA . ALA A 1 274 ? -26.154 -7.354 27.494 1.00 90.25 274 ALA A CA 1
ATOM 2094 C C . ALA A 1 274 ? -24.932 -6.444 27.715 1.00 90.25 274 ALA A C 1
ATOM 2096 O O . ALA A 1 274 ? -23.804 -6.926 27.781 1.00 90.25 274 ALA A O 1
ATOM 2097 N N . GLY A 1 275 ? -25.172 -5.139 27.872 1.00 88.88 275 GLY A N 1
ATOM 2098 C CA . GLY A 1 275 ? -24.114 -4.145 28.082 1.00 88.88 275 GLY A CA 1
ATOM 2099 C C . GLY A 1 275 ? -23.454 -3.629 26.801 1.00 88.88 275 GLY A C 1
ATOM 2100 O O . GLY A 1 275 ? -22.563 -2.794 26.901 1.00 88.88 275 GLY A O 1
ATOM 2101 N N . ARG A 1 276 ? -23.904 -4.080 25.621 1.00 96.44 276 ARG A N 1
ATOM 2102 C CA . ARG A 1 276 ? -23.469 -3.555 24.323 1.00 96.44 276 ARG A CA 1
ATOM 2103 C C . ARG A 1 276 ? -24.320 -2.353 23.928 1.00 96.44 276 ARG A C 1
ATOM 2105 O O . ARG A 1 276 ? -25.534 -2.480 23.767 1.00 96.44 276 ARG A O 1
ATOM 2112 N N . THR A 1 277 ? -23.701 -1.191 23.759 1.00 96.94 277 THR A N 1
ATOM 2113 C CA . THR A 1 277 ? -24.379 0.017 23.257 1.00 96.94 277 THR A CA 1
ATOM 2114 C C . THR A 1 277 ? -23.503 0.759 22.264 1.00 96.94 277 THR A C 1
ATOM 2116 O O . THR A 1 277 ? -22.287 0.606 22.277 1.00 96.94 277 THR A O 1
ATOM 2119 N N . TRP A 1 278 ? -24.103 1.582 21.408 1.00 97.88 278 TRP A N 1
ATOM 2120 C CA . TRP A 1 278 ? -23.372 2.425 20.465 1.00 97.88 278 TRP A CA 1
ATOM 2121 C C . TRP A 1 278 ? -23.985 3.826 20.398 1.00 97.88 278 TRP A C 1
ATOM 2123 O O . TRP A 1 278 ? -25.166 4.014 20.703 1.00 97.88 278 TRP A O 1
ATOM 2133 N N . ARG A 1 279 ? -23.172 4.817 20.030 1.00 96.06 279 ARG A N 1
ATOM 2134 C CA . ARG A 1 279 ? -23.563 6.225 19.884 1.00 96.06 279 ARG A CA 1
ATOM 2135 C C . ARG A 1 279 ? -22.659 6.960 18.897 1.00 96.06 279 ARG A C 1
ATOM 2137 O O . ARG A 1 279 ? -21.634 6.437 18.471 1.00 96.06 279 ARG A O 1
ATOM 2144 N N . ASP A 1 280 ? -23.058 8.182 18.554 1.00 93.81 280 ASP A N 1
ATOM 2145 C CA . ASP A 1 280 ? -22.237 9.141 17.805 1.00 93.81 280 ASP A CA 1
ATOM 2146 C C . ASP A 1 280 ? -21.794 8.654 16.404 1.00 93.81 280 ASP A C 1
ATOM 2148 O O . ASP A 1 280 ? -20.746 9.054 15.902 1.00 93.81 280 ASP A O 1
ATOM 2152 N N . LEU A 1 281 ? -22.619 7.819 15.747 1.00 96.31 281 LEU A N 1
ATOM 2153 C CA . LEU A 1 281 ? -22.378 7.362 14.373 1.00 96.31 281 LEU A CA 1
ATOM 2154 C C . LEU A 1 281 ? -22.389 8.547 13.399 1.00 96.31 281 LEU A C 1
ATOM 2156 O O . LEU A 1 281 ? -23.417 9.202 13.206 1.00 96.31 281 LEU A O 1
ATOM 2160 N N . ARG A 1 282 ? -21.257 8.782 12.741 1.00 93.88 282 ARG A N 1
ATOM 2161 C CA . ARG A 1 282 ? -21.088 9.851 11.749 1.00 93.88 282 ARG A CA 1
ATOM 2162 C C . ARG A 1 282 ? -20.148 9.417 10.637 1.00 93.88 282 ARG A C 1
ATOM 2164 O O . ARG A 1 282 ? -19.226 8.646 10.869 1.00 93.88 282 ARG A O 1
ATOM 2171 N N . GLU A 1 283 ? -20.359 9.917 9.428 1.00 92.31 283 GLU A N 1
ATOM 2172 C CA . GLU A 1 283 ? -19.420 9.671 8.333 1.00 92.31 283 GLU A CA 1
ATOM 2173 C C . GLU A 1 283 ? -18.094 10.407 8.588 1.00 92.31 283 GLU A C 1
ATOM 2175 O O . GLU A 1 283 ? -18.080 11.566 9.009 1.00 92.31 283 GLU A O 1
ATOM 2180 N N . LYS A 1 284 ? -16.971 9.731 8.333 1.00 86.50 284 LYS A N 1
ATOM 2181 C CA . LYS A 1 284 ? -15.631 10.313 8.340 1.00 86.50 284 LYS A CA 1
ATOM 2182 C C . LYS A 1 284 ? -15.454 11.139 7.067 1.00 86.50 284 LYS A C 1
ATOM 2184 O O . LYS A 1 284 ? -15.278 10.593 5.977 1.00 86.50 284 LYS A O 1
ATOM 2189 N N . LEU A 1 285 ? -15.483 12.458 7.220 1.00 77.94 285 LEU A N 1
ATOM 2190 C CA . LEU A 1 285 ? -15.205 13.392 6.136 1.00 77.94 285 LEU A CA 1
ATOM 2191 C C . LEU A 1 285 ? -13.715 13.749 6.152 1.00 77.94 285 LEU A C 1
ATOM 2193 O O . LEU A 1 285 ? -13.260 14.460 7.039 1.00 77.94 285 LEU A O 1
ATOM 2197 N N . GLY A 1 286 ? -12.968 13.258 5.161 1.00 70.12 286 GLY A N 1
ATOM 2198 C CA . GLY A 1 286 ? -11.532 13.518 5.030 1.00 70.12 286 GLY A CA 1
ATOM 2199 C C . GLY A 1 286 ? -10.645 12.629 5.907 1.00 70.12 286 GLY A C 1
ATOM 2200 O O . GLY A 1 286 ? -11.076 11.592 6.416 1.00 70.12 286 GLY A O 1
ATOM 2201 N N . SER A 1 287 ? -9.378 13.026 6.020 1.00 68.44 287 SER A N 1
ATOM 2202 C CA . SER A 1 287 ? -8.389 12.352 6.863 1.00 68.44 287 SER A CA 1
ATOM 2203 C C . SER A 1 287 ? -8.607 12.705 8.332 1.00 68.44 287 SER A C 1
ATOM 2205 O O . SER A 1 287 ? -8.902 13.856 8.635 1.00 68.44 287 SER A O 1
ATOM 2207 N N . LEU A 1 288 ? -8.408 11.745 9.231 1.00 61.75 288 LEU A N 1
ATOM 2208 C CA . LEU A 1 288 ? -8.353 12.010 10.670 1.00 61.75 288 LEU A CA 1
ATOM 2209 C C . LEU A 1 288 ? -6.981 12.554 11.062 1.00 61.75 288 LEU A C 1
ATOM 2211 O O . LEU A 1 288 ? -5.961 12.012 10.624 1.00 61.75 288 LEU A O 1
ATOM 2215 N N . ASP A 1 289 ? -6.955 13.606 11.879 1.00 55.69 289 ASP A N 1
ATOM 2216 C CA . ASP A 1 289 ? -5.732 14.034 12.549 1.00 55.69 289 ASP A CA 1
ATOM 2217 C C . ASP A 1 289 ? -5.522 13.208 13.828 1.00 55.69 289 ASP A C 1
ATOM 2219 O O . ASP A 1 289 ? -6.494 12.865 14.500 1.00 55.69 289 ASP A O 1
ATOM 2223 N N . PRO A 1 290 ? -4.270 12.889 14.213 1.00 48.00 290 PRO A N 1
ATOM 2224 C CA . PRO A 1 290 ? -3.991 12.194 15.473 1.00 48.00 290 PRO A CA 1
ATOM 2225 C C . PRO A 1 290 ? -4.593 12.893 16.704 1.00 48.00 290 PRO A C 1
ATOM 2227 O O . PRO A 1 290 ? -4.945 12.229 17.673 1.00 48.00 290 PRO A O 1
ATOM 2230 N N . GLY A 1 291 ? -4.757 14.221 16.642 1.00 42.09 291 GLY A N 1
ATOM 2231 C CA . GLY A 1 291 ? -5.399 15.026 17.685 1.00 42.09 291 GLY A CA 1
ATOM 2232 C C . GLY A 1 291 ? -6.926 14.892 17.767 1.00 42.09 291 GLY A C 1
ATOM 2233 O O . GLY A 1 291 ? -7.504 15.275 18.777 1.00 42.09 291 GLY A O 1
ATOM 2234 N N . ASP A 1 292 ? -7.586 14.325 16.752 1.00 44.09 292 ASP A N 1
ATOM 2235 C CA . ASP A 1 292 ? -9.040 14.091 16.749 1.00 44.09 292 ASP A CA 1
ATOM 2236 C C . ASP A 1 292 ? -9.435 12.769 17.432 1.00 44.09 292 ASP A C 1
ATOM 2238 O O . ASP A 1 292 ? -10.622 12.432 17.521 1.00 44.09 292 ASP A O 1
ATOM 2242 N N . LEU A 1 293 ? -8.452 11.988 17.890 1.00 48.09 293 LEU A N 1
ATOM 2243 C CA . LEU A 1 293 ? -8.679 10.694 18.518 1.00 48.09 293 LEU A CA 1
ATOM 2244 C C . LEU A 1 293 ? -8.994 10.838 20.015 1.00 48.09 293 LEU A C 1
ATOM 2246 O O . LEU A 1 293 ? -8.368 11.638 20.715 1.00 48.09 293 LEU A O 1
ATOM 2250 N N . PRO A 1 294 ? -9.943 10.048 20.548 1.00 35.66 294 PRO A N 1
ATOM 2251 C CA . PRO A 1 294 ? -10.245 10.062 21.973 1.00 35.66 294 PRO A CA 1
ATOM 2252 C C . PRO A 1 294 ? -9.009 9.631 22.780 1.00 35.66 294 PRO A C 1
ATOM 2254 O O . PRO A 1 294 ? -8.567 8.490 22.677 1.00 35.66 294 PRO A O 1
ATOM 2257 N N . GLY A 1 295 ? -8.461 10.561 23.571 1.00 34.09 295 GLY A N 1
ATOM 2258 C CA . GLY A 1 295 ? -7.225 10.383 24.349 1.00 34.09 295 GLY A CA 1
ATOM 2259 C C . GLY A 1 295 ? -6.151 11.448 24.088 1.00 34.09 295 GLY A C 1
ATOM 2260 O O . GLY A 1 295 ? -5.240 11.582 24.897 1.00 34.09 295 GLY A O 1
ATOM 2261 N N . ALA A 1 296 ? -6.278 12.243 23.020 1.00 31.45 296 ALA A N 1
ATOM 2262 C CA . ALA A 1 296 ? -5.441 13.417 22.782 1.00 31.45 296 ALA A CA 1
ATOM 2263 C C . ALA A 1 296 ? -6.060 14.648 23.472 1.00 31.45 296 ALA A C 1
ATOM 2265 O O . ALA A 1 296 ? -6.959 15.294 22.933 1.00 31.45 296 ALA A O 1
ATOM 2266 N N . GLU A 1 297 ? -5.642 14.968 24.699 1.00 25.59 297 GLU A N 1
ATOM 2267 C CA . GLU A 1 297 ? -6.032 16.240 25.317 1.00 25.59 297 GLU A CA 1
ATOM 2268 C C . GLU A 1 297 ? -5.365 17.417 24.583 1.00 25.59 297 GLU A C 1
ATOM 2270 O O . GLU A 1 297 ? -4.175 17.415 24.277 1.00 25.59 297 GLU A O 1
ATOM 2275 N N . SER A 1 298 ? -6.183 18.423 24.272 1.00 28.62 298 SER A N 1
ATOM 2276 C CA . SER A 1 298 ? -5.892 19.569 23.415 1.00 28.62 298 SER A CA 1
ATOM 2277 C C . SER A 1 298 ? -4.693 20.412 23.873 1.00 28.62 298 SER A C 1
ATOM 2279 O O . SER A 1 298 ? -4.800 21.160 24.850 1.00 28.62 298 SER A O 1
ATOM 2281 N N . ALA A 1 299 ? -3.610 20.416 23.096 1.00 26.94 299 ALA A N 1
ATOM 2282 C CA . ALA A 1 299 ? -2.720 21.570 23.027 1.00 26.94 299 ALA A CA 1
ATOM 2283 C C . ALA A 1 299 ? -3.346 22.577 22.050 1.00 26.94 299 ALA A C 1
ATOM 2285 O O . ALA A 1 299 ? -3.426 22.340 20.849 1.00 26.94 299 ALA A O 1
ATOM 2286 N N . SER A 1 300 ? -3.892 23.662 22.593 1.00 26.55 300 SER A N 1
ATOM 2287 C CA . SER A 1 300 ? -4.539 24.739 21.844 1.00 26.55 300 SER A CA 1
ATOM 2288 C C . SER A 1 300 ? -3.593 25.381 20.825 1.00 26.55 300 SER A C 1
ATOM 2290 O O . SER A 1 300 ? -2.508 25.832 21.194 1.00 26.55 300 SER A O 1
ATOM 2292 N N . ASP A 1 301 ? -4.057 25.466 19.582 1.00 28.30 301 ASP A N 1
ATOM 2293 C CA . ASP A 1 301 ? -3.422 26.163 18.467 1.00 28.30 301 ASP A CA 1
ATOM 2294 C C . ASP A 1 301 ? -3.645 27.681 18.593 1.00 28.30 301 ASP A C 1
ATOM 2296 O O . ASP A 1 301 ? -4.764 28.169 18.446 1.00 28.30 301 ASP A O 1
ATOM 2300 N N . ASP A 1 302 ? -2.582 28.414 18.924 1.00 27.91 302 ASP A N 1
ATOM 2301 C CA . ASP A 1 302 ? -2.469 29.864 18.730 1.00 27.91 302 ASP A CA 1
ATOM 2302 C C . ASP A 1 302 ? -0.974 30.223 18.564 1.00 27.91 302 ASP A C 1
ATOM 2304 O O . ASP A 1 302 ? -0.269 30.571 19.515 1.00 27.91 302 ASP A O 1
ATOM 2308 N N . GLY A 1 303 ? -0.467 30.130 17.330 1.00 23.44 303 GLY A N 1
ATOM 2309 C CA . GLY A 1 303 ? 0.873 30.590 16.940 1.00 23.44 303 GLY A CA 1
ATOM 2310 C C . GLY A 1 303 ? 1.009 30.747 15.416 1.00 23.44 303 GLY A C 1
ATOM 2311 O O . GLY A 1 303 ? 0.460 29.941 14.673 1.00 23.44 303 GLY A O 1
ATOM 2312 N N . PRO A 1 304 ? 1.674 31.802 14.900 1.00 26.50 304 PRO A N 1
ATOM 2313 C CA . PRO A 1 304 ? 1.507 32.237 13.515 1.00 26.50 304 PRO A CA 1
ATOM 2314 C C . PRO A 1 304 ? 2.255 31.335 12.524 1.00 26.50 304 PRO A C 1
ATOM 2316 O O . PRO A 1 304 ? 3.409 30.973 12.739 1.00 26.50 304 PRO A O 1
ATOM 2319 N N . GLY A 1 305 ? 1.599 31.019 11.406 1.00 33.41 305 GLY A N 1
ATOM 2320 C CA . GLY A 1 305 ? 2.136 30.131 10.379 1.00 33.41 305 GLY A CA 1
ATOM 2321 C C . GLY A 1 305 ? 3.379 30.653 9.655 1.00 33.41 305 GLY A C 1
ATOM 2322 O O . GLY A 1 305 ? 3.435 31.823 9.299 1.00 33.41 305 GLY A O 1
ATOM 2323 N N . HIS A 1 306 ? 4.311 29.737 9.370 1.00 24.69 306 HIS A N 1
ATOM 2324 C CA . HIS A 1 306 ? 5.360 29.772 8.334 1.00 24.69 306 HIS A CA 1
ATOM 2325 C C . HIS A 1 306 ? 5.846 28.311 8.147 1.00 24.69 306 HIS A C 1
ATOM 2327 O O . HIS A 1 306 ? 6.118 27.642 9.130 1.00 24.69 306 HIS A O 1
ATOM 2333 N N . ALA A 1 307 ? 5.697 27.672 6.982 1.00 23.41 307 ALA A N 1
ATOM 2334 C CA . ALA A 1 307 ? 6.524 27.730 5.767 1.00 23.41 307 ALA A CA 1
ATOM 2335 C C . ALA A 1 307 ? 7.583 26.600 5.680 1.00 23.41 307 ALA A C 1
ATOM 2337 O O . ALA A 1 307 ? 8.583 26.623 6.379 1.00 23.41 307 ALA A O 1
ATOM 2338 N N . HIS A 1 308 ? 7.372 25.728 4.684 1.00 26.23 308 HIS A N 1
ATOM 2339 C CA . HIS A 1 308 ? 8.349 24.922 3.933 1.00 26.23 308 HIS A CA 1
ATOM 2340 C C . HIS A 1 308 ? 8.955 23.653 4.544 1.00 26.23 308 HIS A C 1
ATOM 2342 O O . HIS A 1 308 ? 9.363 23.584 5.692 1.00 26.23 308 HIS A O 1
ATOM 2348 N N . GLY A 1 309 ? 8.991 22.636 3.676 1.00 31.55 309 GLY A N 1
ATOM 2349 C CA . GLY A 1 309 ? 9.505 21.312 3.952 1.00 31.55 309 GLY A CA 1
ATOM 2350 C C . GLY A 1 309 ? 11.021 21.271 4.043 1.00 31.55 309 GLY A C 1
ATOM 2351 O O . GLY A 1 309 ? 11.737 21.972 3.324 1.00 31.55 309 GLY A O 1
ATOM 2352 N N . HIS A 1 310 ? 11.481 20.366 4.892 1.00 30.05 310 HIS A N 1
ATOM 2353 C CA . HIS A 1 310 ? 12.858 19.923 4.934 1.00 30.05 310 HIS A CA 1
ATOM 2354 C C . HIS A 1 310 ? 12.915 18.536 4.292 1.00 30.05 310 HIS A C 1
ATOM 2356 O O . HIS A 1 310 ? 12.220 17.613 4.711 1.00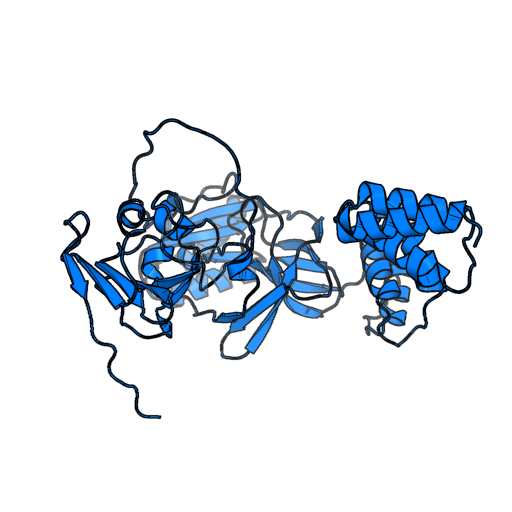 30.05 310 HIS A O 1
ATOM 2362 N N . GLY A 1 311 ? 13.683 18.427 3.206 1.00 27.61 311 GLY A N 1
ATOM 2363 C CA . GLY A 1 311 ? 13.933 17.167 2.517 1.00 27.61 311 GLY A CA 1
ATOM 2364 C C . GLY A 1 311 ? 14.539 16.144 3.475 1.00 27.61 311 GLY A C 1
ATOM 2365 O O . GLY A 1 311 ? 15.471 16.451 4.215 1.00 27.61 311 GLY A O 1
ATOM 2366 N N . HIS A 1 312 ? 13.985 14.935 3.465 1.00 34.81 312 HIS A N 1
ATOM 2367 C CA . HIS A 1 312 ? 14.425 13.824 4.297 1.00 34.81 312 HIS A CA 1
ATOM 2368 C C . HIS A 1 312 ? 15.774 13.284 3.799 1.00 34.81 312 HIS A C 1
ATOM 2370 O O . HIS A 1 312 ? 15.828 12.361 2.991 1.00 34.81 312 HIS A O 1
ATOM 2376 N N . GLN A 1 313 ? 16.867 13.880 4.272 1.00 33.66 313 GLN A N 1
ATOM 2377 C CA . GLN A 1 313 ? 18.170 13.218 4.311 1.00 33.66 313 GLN A CA 1
ATOM 2378 C C . GLN A 1 313 ? 18.133 12.137 5.406 1.00 33.66 313 GLN A C 1
ATOM 2380 O O . GLN A 1 313 ? 17.474 12.319 6.431 1.00 33.66 313 GLN A O 1
ATOM 2385 N N . GLY A 1 314 ? 18.777 10.990 5.164 1.00 37.72 314 GLY A N 1
ATOM 2386 C CA . GLY A 1 314 ? 18.809 9.856 6.095 1.00 37.72 314 GLY A CA 1
ATOM 2387 C C . GLY A 1 314 ? 19.338 10.238 7.480 1.00 37.72 314 GLY A C 1
ATOM 2388 O O . GLY A 1 314 ? 20.136 11.160 7.604 1.00 37.72 314 GLY A O 1
ATOM 2389 N N . VAL A 1 315 ? 18.874 9.536 8.519 1.00 39.69 315 VAL A N 1
ATOM 2390 C CA . VAL A 1 315 ? 19.302 9.770 9.905 1.00 39.69 315 VAL A CA 1
ATOM 2391 C C . VAL A 1 315 ? 20.771 9.366 10.062 1.00 39.69 315 VAL A C 1
ATOM 2393 O O . VAL A 1 315 ? 21.118 8.209 9.829 1.00 39.69 315 VAL A O 1
ATOM 2396 N N . GLU A 1 316 ? 21.623 10.304 10.468 1.00 49.91 316 GLU A N 1
ATOM 2397 C CA . GLU A 1 316 ? 23.015 10.049 10.828 1.00 49.91 316 GLU A CA 1
ATOM 2398 C C . GLU A 1 316 ? 23.132 9.894 12.352 1.00 49.91 316 GLU A C 1
ATOM 2400 O O . GLU A 1 316 ? 22.733 10.793 13.099 1.00 49.91 316 GLU A O 1
ATOM 2405 N N . PRO A 1 317 ? 23.671 8.765 12.843 1.00 48.62 317 PRO A N 1
ATOM 2406 C CA . PRO A 1 317 ? 23.762 8.509 14.278 1.00 48.62 317 PRO A CA 1
ATOM 2407 C C . PRO A 1 317 ? 24.849 9.334 14.986 1.00 48.62 317 PRO A C 1
ATOM 2409 O O . PRO A 1 317 ? 24.771 9.497 16.197 1.00 48.62 317 PRO A O 1
ATOM 2412 N N . HIS A 1 318 ? 25.830 9.876 14.248 1.00 62.03 318 HIS A N 1
ATOM 2413 C CA . HIS A 1 318 ? 27.019 10.525 14.822 1.00 62.03 318 HIS A CA 1
ATOM 2414 C C . HIS A 1 318 ? 27.507 11.756 14.027 1.00 62.03 318 HIS A C 1
ATOM 2416 O O . HIS A 1 318 ? 28.614 11.733 13.482 1.00 62.03 318 HIS A O 1
ATOM 2422 N N . PRO A 1 319 ? 26.713 12.832 13.906 1.00 69.94 319 PRO A N 1
ATOM 2423 C CA . PRO A 1 319 ? 27.217 14.088 13.356 1.00 69.94 319 PRO A CA 1
ATOM 2424 C C . PRO A 1 319 ? 28.292 14.704 14.271 1.00 69.94 319 PRO A C 1
ATOM 2426 O O . PRO A 1 319 ? 28.258 14.531 15.490 1.00 69.94 319 PRO A O 1
ATOM 2429 N N . GLU A 1 320 ? 29.249 15.439 13.692 1.00 77.81 320 GLU A N 1
ATOM 2430 C CA . GLU A 1 320 ? 30.331 16.077 14.457 1.00 77.81 320 GLU A CA 1
ATOM 2431 C C . GLU A 1 320 ? 29.779 17.086 15.484 1.00 77.81 320 GLU A C 1
ATOM 2433 O O . GLU A 1 320 ? 29.017 17.994 15.146 1.00 77.81 320 GLU A O 1
ATOM 2438 N N . TRP A 1 321 ? 30.193 16.939 16.747 1.00 87.31 321 TRP A N 1
ATOM 2439 C CA . TRP A 1 321 ? 29.864 17.849 17.849 1.00 87.31 321 TRP A CA 1
ATOM 2440 C C . TRP A 1 321 ? 31.088 18.720 18.209 1.00 87.31 321 TRP A C 1
ATOM 2442 O O . TRP A 1 321 ? 32.211 18.207 18.191 1.00 87.31 321 TRP A O 1
ATOM 2452 N N . PRO A 1 322 ? 30.936 20.008 18.590 1.00 88.44 322 PRO A N 1
ATOM 2453 C CA . PRO A 1 322 ? 29.692 20.753 18.808 1.00 88.44 322 PRO A CA 1
ATOM 2454 C C . PRO A 1 322 ? 28.972 21.131 17.516 1.00 88.44 322 PRO A C 1
ATOM 2456 O O . PRO A 1 322 ? 29.602 21.495 16.525 1.00 88.44 322 PRO A O 1
ATOM 2459 N N . PHE A 1 323 ? 27.640 21.092 17.557 1.00 88.38 323 PHE A N 1
ATOM 2460 C CA . PHE A 1 323 ? 26.813 21.407 16.396 1.00 88.38 323 PHE A CA 1
ATOM 2461 C C . PHE A 1 323 ? 26.883 22.890 16.026 1.00 88.38 323 PHE A C 1
ATOM 2463 O O . PHE A 1 323 ? 26.885 23.776 16.891 1.00 88.38 323 PHE A O 1
ATOM 2470 N N . GLU A 1 324 ? 26.902 23.166 14.722 1.00 81.44 324 GLU A N 1
ATOM 2471 C CA . GLU A 1 324 ? 26.903 24.530 14.202 1.00 81.44 324 GLU A CA 1
ATOM 2472 C C . GLU A 1 324 ? 25.691 25.313 14.734 1.00 81.44 324 GLU A C 1
ATOM 2474 O O . GLU A 1 324 ? 24.564 24.822 14.765 1.00 81.44 324 GLU A O 1
ATOM 2479 N N . GLY A 1 325 ? 25.935 26.536 15.215 1.00 84.06 325 GLY A N 1
ATOM 2480 C CA . GLY A 1 325 ? 24.884 27.411 15.739 1.00 84.06 325 GLY A CA 1
ATOM 2481 C C . GLY A 1 325 ? 24.274 26.986 17.081 1.00 84.06 325 GLY A C 1
ATOM 2482 O O . GLY A 1 325 ? 23.371 27.672 17.554 1.00 84.06 325 GLY A O 1
ATOM 2483 N N . GLY A 1 326 ? 24.759 25.910 17.713 1.00 85.88 326 GLY A N 1
ATOM 2484 C CA . GLY A 1 326 ? 24.159 25.382 18.943 1.00 85.88 326 GLY A CA 1
ATOM 2485 C C . GLY A 1 326 ? 22.757 24.814 18.710 1.00 85.88 326 GLY A C 1
ATOM 2486 O O . GLY A 1 326 ? 21.902 24.910 19.585 1.00 85.88 326 GLY A O 1
ATOM 2487 N N . THR A 1 327 ? 22.511 24.273 17.517 1.00 88.12 327 THR A N 1
ATOM 2488 C CA . THR A 1 327 ? 21.234 23.674 17.112 1.00 88.12 327 THR A CA 1
ATOM 2489 C C . THR A 1 327 ? 21.450 22.246 16.643 1.00 88.12 327 THR A C 1
ATOM 2491 O O . THR A 1 327 ? 22.453 21.963 15.993 1.00 88.12 327 THR A O 1
ATOM 2494 N N . PHE A 1 328 ? 20.509 21.351 16.936 1.00 86.12 328 PHE A N 1
ATOM 2495 C CA . PHE A 1 328 ? 20.597 19.972 16.467 1.00 86.12 328 PHE A CA 1
ATOM 2496 C C . PHE A 1 328 ? 20.558 19.887 14.930 1.00 86.12 328 PHE A C 1
ATOM 2498 O O . PHE A 1 328 ? 19.722 20.551 14.310 1.00 86.12 328 PHE A O 1
ATOM 2505 N N . PRO A 1 329 ? 21.418 19.062 14.305 1.00 81.12 329 PRO A N 1
ATOM 2506 C CA . PRO A 1 329 ? 21.345 18.781 12.877 1.00 81.12 329 PRO A CA 1
ATOM 2507 C C . PRO A 1 329 ? 20.001 18.158 12.493 1.00 81.12 329 PRO A C 1
ATOM 2509 O O . PRO A 1 329 ? 19.454 17.330 13.227 1.00 81.12 329 PRO A O 1
ATOM 2512 N N . SER A 1 330 ? 19.485 18.497 11.308 1.00 73.50 330 SER A N 1
ATOM 2513 C CA . SER A 1 330 ? 18.187 17.992 10.834 1.00 73.50 330 SER A CA 1
ATOM 2514 C C . SER A 1 330 ? 18.147 16.477 10.626 1.00 73.50 330 SER A C 1
ATOM 2516 O O . SER A 1 330 ? 17.069 15.888 10.581 1.00 73.50 330 SER A O 1
ATOM 2518 N N . ASN A 1 331 ? 19.313 15.845 10.515 1.00 66.62 331 ASN A N 1
ATOM 2519 C CA . ASN A 1 331 ? 19.490 14.413 10.333 1.00 66.62 331 ASN A CA 1
ATOM 2520 C C . ASN A 1 331 ? 19.968 13.675 11.598 1.00 66.62 331 ASN A C 1
ATOM 2522 O O . ASN A 1 331 ? 20.218 12.480 11.509 1.00 66.62 331 ASN A O 1
ATOM 2526 N N . LEU A 1 332 ? 20.091 14.320 12.765 1.00 72.44 332 LEU A N 1
ATOM 2527 C CA . LEU A 1 332 ? 20.589 13.641 13.969 1.00 72.44 332 LEU A CA 1
ATOM 2528 C C . LEU A 1 332 ? 19.631 12.535 14.450 1.00 72.44 332 LEU A C 1
ATOM 2530 O O . LEU A 1 332 ? 18.431 12.772 14.636 1.00 72.44 332 LEU A O 1
ATOM 2534 N N . GLY A 1 333 ? 20.182 11.346 14.702 1.00 71.44 333 GLY A N 1
ATOM 2535 C CA . GLY A 1 333 ? 19.488 10.227 15.342 1.00 71.44 333 GLY A CA 1
ATOM 2536 C C . GLY A 1 333 ? 19.494 10.289 16.870 1.00 71.44 333 GLY A C 1
ATOM 2537 O O . GLY A 1 333 ? 20.477 10.694 17.480 1.00 71.44 333 GLY A O 1
ATOM 2538 N N . VAL A 1 334 ? 18.398 9.852 17.490 1.00 74.56 334 VAL A N 1
ATOM 2539 C CA . VAL A 1 334 ? 18.245 9.709 18.946 1.00 74.56 334 VAL A CA 1
ATOM 2540 C C . VAL A 1 334 ? 17.527 8.402 19.272 1.00 74.56 334 VAL A C 1
ATOM 2542 O O . VAL A 1 334 ? 16.539 8.058 18.625 1.00 74.56 334 VAL A O 1
ATOM 2545 N N . VAL A 1 335 ? 17.995 7.667 20.277 1.00 75.25 335 VAL A N 1
ATOM 2546 C CA . VAL A 1 335 ? 17.269 6.536 20.869 1.00 75.25 335 VAL A CA 1
ATOM 2547 C C . VAL A 1 335 ? 16.260 7.098 21.863 1.00 75.25 335 VAL A C 1
ATOM 2549 O O . VAL A 1 335 ? 16.637 7.626 22.904 1.00 75.25 335 VAL A O 1
ATOM 2552 N N . ALA A 1 336 ? 14.973 7.025 21.548 1.00 66.69 336 ALA A N 1
ATOM 2553 C CA . ALA A 1 336 ? 13.920 7.600 22.372 1.00 66.69 336 ALA A CA 1
ATOM 2554 C C . ALA A 1 336 ? 12.955 6.535 22.896 1.00 66.69 336 ALA A C 1
ATOM 2556 O O . ALA A 1 336 ? 12.615 5.599 22.169 1.00 66.69 336 ALA A O 1
ATOM 2557 N N . HIS A 1 337 ? 12.453 6.700 24.122 1.00 81.56 337 HIS A N 1
ATOM 2558 C CA . HIS A 1 337 ? 11.280 5.943 24.563 1.00 81.56 337 HIS A CA 1
ATOM 2559 C C . HIS A 1 337 ? 10.095 6.214 23.627 1.00 81.56 337 HIS A C 1
ATOM 2561 O O . HIS A 1 337 ? 9.842 7.352 23.222 1.00 81.56 337 HIS A O 1
ATOM 2567 N N . ARG A 1 338 ? 9.344 5.163 23.281 1.00 66.88 338 ARG A N 1
ATOM 2568 C CA . ARG A 1 338 ? 8.235 5.255 22.312 1.00 66.88 338 ARG A CA 1
ATOM 2569 C C . ARG A 1 338 ? 7.126 6.208 22.757 1.00 66.88 338 ARG A C 1
ATOM 2571 O O . ARG A 1 338 ? 6.532 6.873 21.918 1.00 66.88 338 ARG A O 1
ATOM 2578 N N . THR A 1 339 ? 6.894 6.314 24.060 1.00 65.38 339 THR A N 1
ATOM 2579 C CA . THR A 1 339 ? 5.970 7.272 24.699 1.00 65.38 339 THR A CA 1
ATOM 2580 C C . THR A 1 339 ? 6.283 8.731 24.346 1.00 65.38 339 THR A C 1
ATOM 2582 O O . THR A 1 339 ? 5.361 9.534 24.203 1.00 65.38 339 THR A O 1
ATOM 2585 N N . LEU A 1 340 ? 7.562 9.079 24.151 1.00 74.31 340 LEU A N 1
ATOM 2586 C CA . LEU A 1 340 ? 7.972 10.419 23.738 1.00 74.31 340 LEU A CA 1
ATOM 2587 C C . LEU A 1 340 ? 7.598 10.681 22.278 1.00 74.31 340 LEU A C 1
ATOM 2589 O O . LEU A 1 340 ? 7.181 11.785 21.940 1.00 74.31 340 LEU A O 1
ATOM 2593 N N . LEU A 1 341 ? 7.711 9.659 21.425 1.00 57.56 341 LEU A N 1
ATOM 2594 C CA . LEU A 1 341 ? 7.386 9.731 19.996 1.00 57.56 341 LEU A CA 1
ATOM 2595 C C . LEU A 1 341 ? 5.882 9.867 19.740 1.00 57.56 341 LEU A C 1
ATOM 2597 O O . LEU A 1 341 ? 5.482 10.363 18.691 1.00 57.56 341 LEU A O 1
ATOM 2601 N N . THR A 1 342 ? 5.052 9.447 20.695 1.00 58.84 342 THR A N 1
ATOM 2602 C CA . THR A 1 342 ? 3.595 9.626 20.655 1.00 58.84 342 THR A CA 1
ATOM 2603 C C . THR A 1 342 ? 3.121 10.844 21.449 1.00 58.84 342 THR A C 1
ATOM 2605 O O . THR A 1 342 ? 1.924 11.112 21.473 1.00 58.84 342 THR A O 1
ATOM 2608 N N . GLY A 1 343 ? 4.024 11.555 22.135 1.00 71.00 343 GLY A N 1
ATOM 2609 C CA . GLY A 1 343 ? 3.682 12.655 23.046 1.00 71.00 343 GLY A CA 1
ATOM 2610 C C . GLY A 1 343 ? 2.911 12.224 24.301 1.00 71.00 343 GLY A C 1
ATOM 2611 O O . GLY A 1 343 ? 2.368 13.076 24.997 1.00 71.00 343 GLY A O 1
ATOM 2612 N N . ALA A 1 344 ? 2.848 10.919 24.591 1.00 68.50 344 ALA A N 1
ATOM 2613 C CA . ALA A 1 344 ? 2.125 10.385 25.746 1.00 68.50 344 ALA A CA 1
ATOM 2614 C C . ALA A 1 344 ? 2.825 10.736 27.063 1.00 68.50 344 ALA A C 1
ATOM 2616 O O . ALA A 1 344 ? 2.165 10.980 28.067 1.00 68.50 344 ALA A O 1
ATOM 2617 N N . GLU A 1 345 ? 4.157 10.793 27.035 1.00 87.38 345 GLU A N 1
ATOM 2618 C CA . GLU A 1 345 ? 4.970 11.223 28.164 1.00 87.38 345 GLU A CA 1
ATOM 2619 C C . GLU A 1 345 ? 5.983 12.284 27.715 1.00 87.38 345 GLU A C 1
ATOM 2621 O O . GLU A 1 345 ? 6.445 12.270 26.570 1.00 87.38 345 GLU A O 1
ATOM 2626 N N . PRO A 1 346 ? 6.343 13.220 28.600 1.00 92.56 346 PRO A N 1
ATOM 2627 C CA . PRO A 1 346 ? 7.385 14.202 28.349 1.00 92.56 346 PRO A CA 1
ATOM 2628 C C . PRO A 1 346 ? 8.777 13.638 28.691 1.00 92.56 346 PRO A C 1
ATOM 2630 O O . PRO A 1 346 ? 8.917 12.838 29.621 1.00 92.56 346 PRO A O 1
ATOM 2633 N N . PRO A 1 347 ? 9.849 14.100 28.020 1.00 94.06 347 PRO A N 1
ATOM 2634 C CA . PRO A 1 347 ? 11.205 13.623 28.285 1.00 94.06 347 PRO A CA 1
ATOM 2635 C C . PRO A 1 347 ? 11.616 13.995 29.707 1.00 94.06 347 PRO A C 1
ATOM 2637 O O . PRO A 1 347 ? 11.422 15.130 30.121 1.00 94.06 347 PRO A O 1
ATOM 2640 N N . SER A 1 348 ? 12.186 13.084 30.479 1.00 95.81 348 SER A N 1
ATOM 2641 C CA . SER A 1 348 ? 12.683 13.350 31.837 1.00 95.81 348 SER A CA 1
ATOM 2642 C C . SER A 1 348 ? 14.203 13.260 31.917 1.00 95.81 348 SER A C 1
ATOM 2644 O O . SER A 1 348 ? 14.803 13.898 32.781 1.00 95.81 348 SER A O 1
ATOM 2646 N N . ARG A 1 349 ? 14.823 12.521 30.993 1.00 94.94 349 ARG A N 1
ATOM 2647 C CA . ARG A 1 349 ? 16.259 12.267 30.938 1.00 94.94 349 ARG A CA 1
ATOM 2648 C C . ARG A 1 349 ? 16.739 12.278 29.494 1.00 94.94 349 ARG A C 1
ATOM 2650 O O . ARG A 1 349 ? 16.164 11.602 28.649 1.00 94.94 349 ARG A O 1
ATOM 2657 N N . VAL A 1 350 ? 17.795 13.029 29.216 1.00 96.12 350 VAL A N 1
ATOM 2658 C CA . VAL A 1 350 ? 18.451 13.075 27.906 1.00 96.12 350 VAL A CA 1
ATOM 2659 C C . VAL A 1 350 ? 19.935 12.856 28.105 1.00 96.12 350 VAL A C 1
ATOM 2661 O O . VAL A 1 350 ? 20.562 13.576 28.879 1.00 96.12 350 VAL A O 1
ATOM 2664 N N . THR A 1 351 ? 20.494 11.882 27.407 1.00 90.81 351 THR A N 1
ATOM 2665 C CA . THR A 1 351 ? 21.904 11.522 27.506 1.00 90.81 351 THR A CA 1
ATOM 2666 C C . THR A 1 351 ? 22.592 11.776 26.174 1.00 90.81 351 THR A C 1
ATOM 2668 O O . THR A 1 351 ? 22.038 11.457 25.124 1.00 90.81 351 THR A O 1
ATOM 2671 N N . HIS A 1 352 ? 23.793 12.347 26.225 1.00 92.38 352 HIS A N 1
ATOM 2672 C CA . HIS A 1 352 ? 24.739 12.348 25.117 1.00 92.38 352 HIS A CA 1
ATOM 2673 C C . HIS A 1 352 ? 25.890 11.426 25.519 1.00 92.38 352 HIS A C 1
ATOM 2675 O O . HIS A 1 352 ? 26.707 11.775 26.373 1.00 92.38 352 HIS A O 1
ATOM 2681 N N . ASP A 1 353 ? 25.900 10.218 24.970 1.00 80.06 353 ASP A N 1
ATOM 2682 C CA . ASP A 1 353 ? 26.844 9.166 25.328 1.00 80.06 353 ASP A CA 1
ATOM 2683 C C . ASP A 1 353 ? 28.268 9.490 24.858 1.00 80.06 353 ASP A C 1
ATOM 2685 O O . ASP A 1 353 ? 28.493 10.324 23.978 1.00 80.06 353 ASP A O 1
ATOM 2689 N N . HIS A 1 354 ? 29.261 8.827 25.456 1.00 77.38 354 HIS A N 1
ATOM 2690 C CA . HIS A 1 354 ? 30.677 9.026 25.121 1.00 77.38 354 HIS A CA 1
ATOM 2691 C C . HIS A 1 354 ? 31.014 8.660 23.671 1.00 77.38 354 HIS A C 1
ATOM 2693 O O . HIS A 1 354 ? 31.943 9.220 23.089 1.00 77.38 354 HIS A O 1
ATOM 2699 N N . ASP A 1 355 ? 30.269 7.722 23.093 1.00 73.00 355 ASP A N 1
ATOM 2700 C CA . ASP A 1 355 ? 30.390 7.280 21.705 1.00 73.00 355 ASP A CA 1
ATOM 2701 C C . ASP A 1 355 ? 29.582 8.153 20.724 1.00 73.00 355 ASP A C 1
ATOM 2703 O O . ASP A 1 355 ? 29.567 7.889 19.522 1.00 73.00 355 ASP A O 1
ATOM 2707 N N . GLY A 1 356 ? 28.957 9.226 21.220 1.00 74.19 356 GLY A N 1
ATOM 2708 C CA . GLY A 1 356 ? 28.238 10.213 20.424 1.00 74.19 356 GLY A CA 1
ATOM 2709 C C . GLY A 1 356 ? 26.782 9.856 20.135 1.00 74.19 356 GLY A C 1
ATOM 2710 O O . GLY A 1 356 ? 26.153 10.561 19.344 1.00 74.19 356 GLY A O 1
ATOM 2711 N N . TRP A 1 357 ? 26.231 8.791 20.730 1.00 76.81 357 TRP A N 1
ATOM 2712 C CA . TRP A 1 357 ? 24.792 8.530 20.660 1.00 76.81 357 TRP A CA 1
ATOM 2713 C C . TRP A 1 357 ? 24.000 9.496 21.537 1.00 76.81 357 TRP A C 1
ATOM 2715 O O . TRP A 1 357 ? 24.438 9.929 22.601 1.00 76.81 357 TRP A O 1
ATOM 2725 N N . TRP A 1 358 ? 22.789 9.811 21.086 1.00 86.19 358 TRP A N 1
ATOM 2726 C CA . TRP A 1 358 ? 21.816 10.551 21.878 1.00 86.19 358 TRP A CA 1
ATOM 2727 C C . TRP A 1 358 ? 20.721 9.611 22.353 1.00 86.19 358 TRP A C 1
ATOM 2729 O O . TRP A 1 358 ? 20.199 8.822 21.563 1.00 86.19 358 TRP A O 1
ATOM 2739 N N . GLN A 1 359 ? 20.321 9.747 23.614 1.00 87.50 359 GLN A N 1
ATOM 2740 C CA . GLN A 1 359 ? 19.176 9.043 24.181 1.00 87.50 359 GLN A CA 1
ATOM 2741 C C . GLN A 1 359 ? 18.201 10.026 24.828 1.00 87.50 359 GLN A C 1
ATOM 2743 O O . GLN A 1 359 ? 18.627 10.992 25.456 1.00 87.50 359 GLN A O 1
ATOM 2748 N N . ALA A 1 360 ? 16.899 9.782 24.707 1.00 89.62 360 ALA A N 1
ATOM 2749 C CA . ALA A 1 360 ? 15.849 10.562 25.355 1.00 89.62 360 ALA A CA 1
ATOM 2750 C C . ALA A 1 360 ? 14.802 9.631 25.978 1.00 89.62 360 ALA A C 1
ATOM 2752 O O . ALA A 1 360 ? 14.132 8.867 25.289 1.00 89.62 360 ALA A O 1
ATOM 2753 N N . LEU A 1 361 ? 14.644 9.697 27.292 1.00 89.25 361 LEU A N 1
ATOM 2754 C CA . LEU A 1 361 ? 13.819 8.781 28.071 1.00 89.25 361 LEU A CA 1
ATOM 2755 C C . LEU A 1 361 ? 12.770 9.575 28.854 1.00 89.25 361 LEU A C 1
ATOM 2757 O O . LEU A 1 361 ? 13.018 10.705 29.282 1.00 89.25 361 LEU A O 1
ATOM 2761 N N . ASP A 1 362 ? 11.593 8.987 29.030 1.00 91.00 362 ASP A N 1
ATOM 2762 C CA . ASP A 1 362 ? 10.595 9.444 30.001 1.00 91.00 362 ASP A CA 1
ATOM 2763 C C . ASP A 1 362 ? 10.865 8.851 31.403 1.00 91.00 362 ASP A C 1
ATOM 2765 O O . ASP A 1 362 ? 11.783 8.056 31.597 1.00 91.00 362 ASP A O 1
ATOM 2769 N N . ALA A 1 363 ? 10.092 9.271 32.410 1.00 90.88 363 ALA A N 1
ATOM 2770 C CA . ALA A 1 363 ? 10.284 8.849 33.803 1.00 90.88 363 ALA A CA 1
ATOM 2771 C C . ALA A 1 363 ? 9.566 7.541 34.194 1.00 90.88 363 ALA A C 1
ATOM 2773 O O . ALA A 1 363 ? 9.778 7.050 35.303 1.00 90.88 363 ALA A O 1
ATOM 2774 N N . VAL A 1 364 ? 8.676 7.020 33.350 1.00 84.75 364 VAL A N 1
ATOM 2775 C CA . VAL A 1 364 ? 7.730 5.940 33.675 1.00 84.75 364 VAL A CA 1
ATOM 2776 C C . VAL A 1 364 ? 8.012 4.629 32.939 1.00 84.75 364 VAL A C 1
ATOM 2778 O O . VAL A 1 364 ? 7.648 3.568 33.447 1.00 84.75 364 VAL A O 1
ATOM 2781 N N . SER A 1 365 ? 8.660 4.673 31.778 1.00 72.69 365 SER A N 1
ATOM 2782 C CA . SER A 1 365 ? 8.974 3.497 30.971 1.00 72.69 365 SER A CA 1
ATOM 2783 C C . SER A 1 365 ? 10.294 2.853 31.419 1.00 72.69 365 SER A C 1
ATOM 2785 O O . SER A 1 365 ? 11.228 3.562 31.808 1.00 72.69 365 SER A O 1
ATOM 2787 N N . PRO A 1 366 ? 10.412 1.514 31.353 1.00 75.62 366 PRO A N 1
ATOM 2788 C CA . PRO A 1 366 ? 11.665 0.818 31.631 1.00 75.62 366 PRO A CA 1
ATOM 2789 C C . PRO A 1 366 ? 12.774 1.199 30.643 1.00 75.62 366 PRO A C 1
ATOM 2791 O O . PRO A 1 366 ? 12.522 1.341 29.448 1.00 75.62 366 PRO A O 1
ATOM 2794 N N . ILE A 1 367 ? 14.013 1.290 31.135 1.00 72.50 367 ILE A N 1
ATOM 2795 C CA . ILE A 1 367 ? 15.212 1.529 30.314 1.00 72.50 367 ILE A CA 1
ATOM 2796 C C . ILE A 1 367 ? 15.654 0.198 29.689 1.00 72.50 367 ILE A C 1
ATOM 2798 O O . ILE A 1 367 ? 16.674 -0.382 30.056 1.00 72.50 367 ILE A O 1
ATOM 2802 N N . GLU A 1 368 ? 14.833 -0.325 28.782 1.00 60.22 368 GLU A N 1
ATOM 2803 C CA . GLU A 1 368 ? 15.088 -1.562 28.043 1.00 60.22 368 GLU A CA 1
ATOM 2804 C C . GLU A 1 368 ? 14.844 -1.324 26.541 1.00 60.22 368 GLU A C 1
ATOM 2806 O O . GLU A 1 368 ? 13.934 -0.567 26.178 1.00 60.22 368 GLU A O 1
ATOM 2811 N N . PRO A 1 369 ? 15.605 -1.969 25.632 1.00 44.91 369 PRO A N 1
ATOM 2812 C CA . PRO A 1 369 ? 15.519 -1.707 24.190 1.00 44.91 369 PRO A CA 1
ATOM 2813 C C . PRO A 1 369 ? 14.115 -1.875 23.590 1.00 44.91 369 PRO A C 1
ATOM 2815 O O . PRO A 1 369 ? 13.779 -1.236 22.595 1.00 44.91 369 PRO A O 1
ATOM 2818 N N . GLU A 1 370 ? 13.276 -2.718 24.190 1.00 55.62 370 GLU A N 1
ATOM 2819 C CA . GLU A 1 370 ? 11.908 -2.977 23.740 1.00 55.62 370 GLU A CA 1
ATOM 2820 C C . GLU A 1 370 ? 10.940 -1.800 23.951 1.00 55.62 370 GLU A C 1
ATOM 2822 O O . GLU A 1 370 ? 9.928 -1.737 23.249 1.00 55.62 370 GLU A O 1
ATOM 2827 N N . TYR A 1 371 ? 11.265 -0.843 24.830 1.00 51.34 371 TYR A N 1
ATOM 2828 C CA . TYR A 1 371 ? 10.501 0.398 25.047 1.00 51.34 371 TYR A CA 1
ATOM 2829 C C . TYR A 1 371 ? 11.079 1.593 24.284 1.00 51.34 371 TYR A C 1
ATOM 2831 O O . TYR A 1 371 ? 10.469 2.665 24.256 1.00 51.34 371 TYR A O 1
ATOM 2839 N N . ALA A 1 372 ? 12.220 1.404 23.620 1.00 54.28 372 ALA A N 1
ATOM 2840 C CA . ALA A 1 372 ? 12.908 2.428 22.855 1.00 54.28 372 ALA A CA 1
ATOM 2841 C C . ALA A 1 372 ? 12.782 2.214 21.335 1.00 54.28 372 ALA A C 1
ATOM 2843 O O . ALA A 1 372 ? 12.406 1.146 20.832 1.00 54.28 372 ALA A O 1
ATOM 2844 N N . ALA A 1 373 ? 13.069 3.269 20.582 1.00 54.50 373 ALA A N 1
ATOM 2845 C CA . ALA A 1 373 ? 13.227 3.253 19.135 1.00 54.50 373 ALA A CA 1
ATOM 2846 C C . ALA A 1 373 ? 14.232 4.331 18.710 1.00 54.50 373 ALA A C 1
ATOM 2848 O O . ALA A 1 373 ? 14.362 5.359 19.369 1.00 54.50 373 ALA A O 1
ATOM 2849 N N . VAL A 1 374 ? 14.920 4.118 17.587 1.00 59.38 374 VAL A N 1
ATOM 2850 C CA . VAL A 1 374 ? 15.729 5.173 16.960 1.00 59.38 374 VAL A CA 1
ATOM 2851 C C . VAL A 1 374 ? 14.799 6.107 16.189 1.00 59.38 374 VAL A C 1
ATOM 2853 O O . VAL A 1 374 ? 14.020 5.660 15.348 1.00 59.38 374 VAL A O 1
ATOM 2856 N N . ALA A 1 375 ? 14.893 7.402 16.461 1.00 57.16 375 ALA A N 1
ATOM 2857 C CA . ALA A 1 375 ? 14.099 8.452 15.843 1.00 57.16 375 ALA A CA 1
ATOM 2858 C C . ALA A 1 375 ? 14.978 9.633 15.409 1.00 57.16 375 ALA A C 1
ATOM 2860 O O . ALA A 1 375 ? 16.139 9.753 15.786 1.00 57.16 375 ALA A O 1
ATOM 2861 N N . CYS A 1 376 ? 14.408 10.528 14.604 1.00 74.00 376 CYS A N 1
ATOM 2862 C CA . CYS A 1 376 ? 15.017 11.819 14.287 1.00 74.00 376 CYS A CA 1
ATOM 2863 C C . CYS A 1 376 ? 14.847 12.796 15.464 1.00 74.00 376 CYS A C 1
ATOM 2865 O O . CYS A 1 376 ? 13.713 13.030 15.893 1.00 74.00 376 CYS A O 1
ATOM 2867 N N . MET A 1 377 ? 15.944 13.408 15.927 1.00 83.12 377 MET A N 1
ATOM 2868 C CA . MET A 1 377 ? 15.945 14.389 17.022 1.00 83.12 377 MET A CA 1
ATOM 2869 C C . MET A 1 377 ? 15.037 15.589 16.726 1.00 83.12 377 MET A C 1
ATOM 2871 O O . MET A 1 377 ? 14.308 16.037 17.608 1.00 83.12 377 MET A O 1
ATOM 2875 N N . MET A 1 378 ? 15.001 16.073 15.480 1.00 80.81 378 MET A N 1
ATOM 2876 C CA . MET A 1 378 ? 14.132 17.201 15.120 1.00 80.81 378 MET A CA 1
ATOM 2877 C C . MET A 1 378 ? 12.650 16.890 15.296 1.00 80.81 378 MET A C 1
ATOM 2879 O O . MET A 1 378 ? 11.907 17.741 15.767 1.00 80.81 378 MET A O 1
ATOM 2883 N N . CYS A 1 379 ? 12.218 15.665 15.009 1.00 70.44 379 CYS A N 1
ATOM 2884 C CA . CYS A 1 379 ? 10.817 15.301 15.221 1.00 70.44 379 CYS A CA 1
ATOM 2885 C C . CYS A 1 379 ? 10.484 15.075 16.693 1.00 70.44 379 CYS A C 1
ATOM 2887 O O . CYS A 1 379 ? 9.344 15.277 17.097 1.00 70.44 379 CYS A O 1
ATOM 2889 N N . LEU A 1 380 ? 11.476 14.719 17.512 1.00 77.75 380 LEU A N 1
ATOM 2890 C CA . LEU A 1 380 ? 11.299 14.727 18.958 1.00 77.75 380 LEU A CA 1
ATOM 2891 C C . LEU A 1 380 ? 11.166 16.162 19.492 1.00 77.75 380 LEU A C 1
ATOM 2893 O O . LEU A 1 380 ? 10.360 16.395 20.381 1.00 77.75 380 LEU A O 1
ATOM 2897 N N . ILE A 1 381 ? 11.896 17.127 18.921 1.00 87.25 381 ILE A N 1
ATOM 2898 C CA . ILE A 1 381 ? 11.799 18.561 19.256 1.00 87.25 381 ILE A CA 1
ATOM 2899 C C . ILE A 1 381 ? 10.470 19.169 18.796 1.00 87.25 381 ILE A C 1
ATOM 2901 O O . ILE A 1 381 ? 9.926 20.019 19.491 1.00 87.25 381 ILE A O 1
ATOM 2905 N N . GLU A 1 382 ? 9.922 18.745 17.657 1.00 80.94 382 GLU A N 1
ATOM 2906 C CA . GLU A 1 382 ? 8.585 19.173 17.220 1.00 80.94 382 GLU A CA 1
ATOM 2907 C C . GLU A 1 382 ? 7.506 18.814 18.254 1.00 80.94 382 GLU A C 1
ATOM 2909 O O . GLU A 1 382 ? 6.595 19.606 18.487 1.00 80.94 382 GLU A O 1
ATOM 2914 N N . LEU A 1 383 ? 7.636 17.652 18.906 1.00 74.56 383 LEU A N 1
ATOM 2915 C CA . LEU A 1 383 ? 6.738 17.206 19.977 1.00 74.56 383 LEU A CA 1
ATOM 2916 C C . LEU A 1 383 ? 7.106 17.791 21.348 1.00 74.56 383 LEU A C 1
ATOM 2918 O O . LEU A 1 383 ? 6.220 18.115 22.136 1.00 74.56 383 LEU A O 1
ATOM 2922 N N . HIS A 1 384 ? 8.403 17.948 21.620 1.00 91.00 384 HIS A N 1
ATOM 2923 C CA . HIS A 1 384 ? 8.964 18.408 22.895 1.00 91.00 384 HIS A CA 1
ATOM 2924 C C . HIS A 1 384 ? 9.963 19.556 22.659 1.00 91.00 384 HIS A C 1
ATOM 2926 O O . HIS A 1 384 ? 11.184 19.343 22.712 1.00 91.00 384 HIS A O 1
ATOM 2932 N N . PRO A 1 385 ? 9.482 20.790 22.389 1.00 91.56 385 PRO A N 1
ATOM 2933 C CA . PRO A 1 385 ? 10.330 21.919 21.992 1.00 91.56 385 PRO A CA 1
ATOM 2934 C C . PRO A 1 385 ? 11.427 22.279 22.997 1.00 91.56 385 PRO A C 1
ATOM 2936 O O . PRO A 1 385 ? 12.448 22.864 22.631 1.00 91.56 385 PRO A O 1
ATOM 2939 N N . GLU A 1 386 ? 11.258 21.918 24.269 1.00 92.25 386 GLU A N 1
ATOM 2940 C CA . GLU A 1 386 ? 12.261 22.123 25.313 1.00 92.25 386 GLU A CA 1
ATOM 2941 C C . GLU A 1 386 ? 13.576 21.372 25.074 1.00 92.25 386 GLU A C 1
ATOM 2943 O O . GLU A 1 386 ? 14.596 21.739 25.663 1.00 92.25 386 GLU A O 1
ATOM 2948 N N . LEU A 1 387 ? 13.566 20.327 24.241 1.00 94.69 387 LEU A N 1
ATOM 2949 C CA . LEU A 1 387 ? 14.752 19.534 23.940 1.00 94.69 387 LEU A CA 1
ATOM 2950 C C . LEU A 1 387 ? 15.773 20.345 23.149 1.00 94.69 387 LEU A C 1
ATOM 2952 O O . LEU A 1 387 ? 16.965 20.140 23.339 1.00 94.69 387 LEU A O 1
ATOM 2956 N N . ALA A 1 388 ? 15.338 21.326 22.349 1.00 93.38 388 ALA A N 1
ATOM 2957 C CA . ALA A 1 388 ? 16.229 22.180 21.562 1.00 93.38 388 ALA A CA 1
ATOM 2958 C C . ALA A 1 388 ? 17.295 22.888 22.420 1.00 93.38 388 ALA A C 1
ATOM 2960 O O . ALA A 1 388 ? 18.406 23.133 21.955 1.00 93.38 388 ALA A O 1
ATOM 2961 N N . ALA A 1 389 ? 16.987 23.165 23.692 1.00 93.81 389 ALA A N 1
ATOM 2962 C CA . ALA A 1 389 ? 17.915 23.784 24.635 1.00 93.81 389 ALA A CA 1
ATOM 2963 C C . ALA A 1 389 ? 19.071 22.863 25.074 1.00 93.81 389 ALA A C 1
ATOM 2965 O O . ALA A 1 389 ? 19.923 23.307 25.838 1.00 93.81 389 ALA A O 1
ATOM 2966 N N . LEU A 1 390 ? 19.086 21.594 24.655 1.00 96.19 390 LEU A N 1
ATOM 2967 C CA . LEU A 1 390 ? 20.099 20.597 25.011 1.00 96.19 390 LEU A CA 1
ATOM 2968 C C . LEU A 1 390 ? 21.109 20.314 23.892 1.00 96.19 390 LEU A C 1
ATOM 2970 O O . LEU A 1 390 ? 21.961 19.451 24.067 1.00 96.19 390 LEU A O 1
ATOM 2974 N N . ALA A 1 391 ? 21.065 21.036 22.768 1.00 94.94 391 ALA A N 1
ATOM 2975 C CA . ALA A 1 391 ? 22.010 20.848 21.659 1.00 94.94 391 ALA A CA 1
ATOM 2976 C C . ALA A 1 391 ? 23.484 21.067 22.059 1.00 94.94 391 ALA A C 1
ATOM 2978 O O . ALA A 1 391 ? 24.400 20.557 21.414 1.00 94.94 391 ALA A O 1
ATOM 2979 N N . ASP A 1 392 ? 23.718 21.811 23.141 1.00 94.75 392 ASP A N 1
ATOM 2980 C CA . ASP A 1 392 ? 25.030 22.081 23.724 1.00 94.75 392 ASP A CA 1
ATOM 2981 C C . ASP A 1 392 ? 25.439 21.082 24.825 1.00 94.75 392 ASP A C 1
ATOM 2983 O O . ASP A 1 392 ? 26.463 21.293 25.477 1.00 94.75 392 ASP A O 1
ATOM 2987 N N . LEU A 1 393 ? 24.667 20.011 25.060 1.00 94.81 393 LEU A N 1
ATOM 2988 C CA . LEU A 1 393 ? 25.017 18.967 26.028 1.00 94.81 393 LEU A CA 1
ATOM 2989 C C . LEU A 1 393 ? 26.278 18.216 25.540 1.00 94.81 393 LEU A C 1
ATOM 2991 O O . LEU A 1 393 ? 26.246 17.662 24.440 1.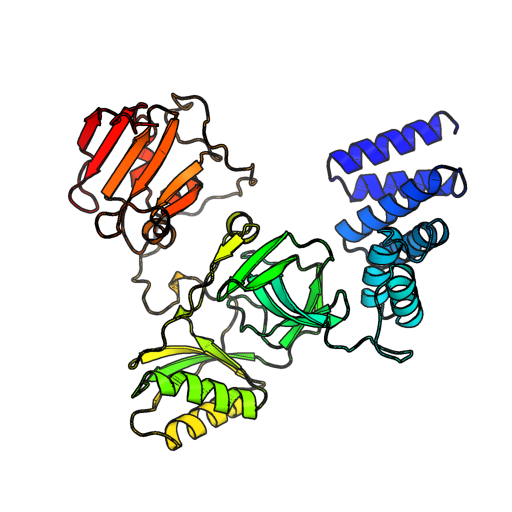00 94.81 393 LEU A O 1
ATOM 2995 N N . PRO A 1 394 ? 27.392 18.201 26.299 1.00 93.50 394 PRO A N 1
ATOM 2996 C CA . PRO A 1 394 ? 28.623 17.531 25.866 1.00 93.50 394 PRO A CA 1
ATOM 2997 C C . PRO A 1 394 ? 28.494 15.997 25.847 1.00 93.50 394 PRO A C 1
ATOM 2999 O O . PRO A 1 394 ? 27.706 15.464 26.624 1.00 93.50 394 PRO A O 1
ATOM 3002 N N . PRO A 1 395 ? 29.288 15.270 25.035 1.00 90.56 395 PRO A N 1
ATOM 3003 C CA . PRO A 1 395 ? 29.416 13.818 25.175 1.00 90.56 395 PRO A CA 1
ATOM 3004 C C . PRO A 1 395 ? 29.845 13.425 26.599 1.00 90.56 395 PRO A C 1
ATOM 3006 O O . PRO A 1 395 ? 30.668 14.115 27.207 1.00 90.56 395 PRO A O 1
ATOM 3009 N N . GLY A 1 396 ? 29.300 12.329 27.126 1.00 86.31 396 GLY A N 1
ATOM 3010 C CA . GLY A 1 396 ? 29.503 11.873 28.510 1.00 86.31 396 GLY A CA 1
ATO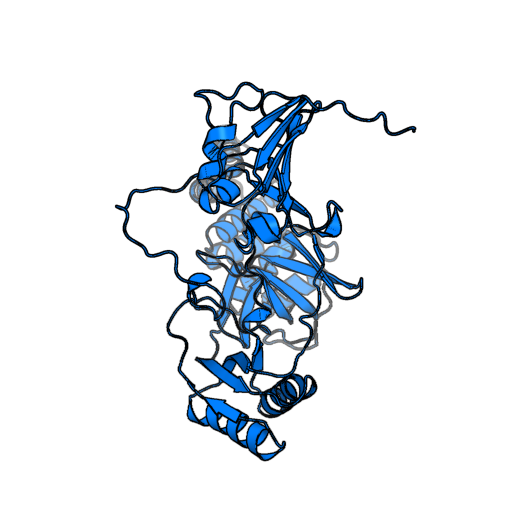M 3011 C C . GLY A 1 396 ? 28.635 12.592 29.550 1.00 86.31 396 GLY A C 1
ATOM 3012 O O . GLY A 1 396 ? 28.897 12.512 30.751 1.00 86.31 396 GLY A O 1
ATOM 3013 N N . TRP A 1 397 ? 27.609 13.331 29.113 1.00 95.62 397 TRP A N 1
ATOM 3014 C CA . TRP A 1 397 ? 26.712 14.066 30.005 1.00 95.62 397 TRP A CA 1
ATOM 3015 C C . TRP A 1 397 ? 25.266 13.609 29.890 1.00 95.62 397 TRP A C 1
ATOM 3017 O O . TRP A 1 397 ? 24.779 13.187 28.841 1.00 95.62 397 TRP A O 1
ATOM 3027 N N . VAL A 1 398 ? 24.555 13.774 30.999 1.00 94.75 398 VAL A N 1
ATOM 3028 C CA . VAL A 1 398 ? 23.116 13.573 31.105 1.00 94.75 398 VAL A CA 1
ATOM 3029 C C . VAL A 1 398 ? 22.450 14.858 31.594 1.00 94.75 398 VAL A C 1
ATOM 3031 O O . VAL A 1 398 ? 22.982 15.586 32.435 1.00 94.75 398 VAL A O 1
ATOM 3034 N N . ALA A 1 399 ? 21.280 15.153 31.041 1.00 96.69 399 ALA A N 1
ATOM 3035 C CA . ALA A 1 399 ? 20.368 16.191 31.485 1.00 96.69 399 ALA A CA 1
ATOM 3036 C C . ALA A 1 399 ? 19.094 15.530 32.026 1.00 96.69 399 ALA A C 1
ATOM 3038 O O . ALA A 1 399 ? 18.373 14.873 31.281 1.00 96.69 399 ALA A O 1
ATOM 3039 N N . GLU A 1 400 ? 18.794 15.725 33.308 1.00 95.44 400 GLU A N 1
ATOM 3040 C CA . GLU A 1 400 ? 17.610 15.161 33.969 1.00 95.44 400 GLU A CA 1
ATOM 3041 C C . GLU A 1 400 ? 16.699 16.261 34.522 1.00 95.44 400 GLU A C 1
ATOM 3043 O O . GLU A 1 400 ? 17.155 17.341 34.910 1.00 95.44 400 GLU A O 1
ATOM 3048 N N . ARG A 1 401 ? 15.394 15.998 34.591 1.00 93.88 401 ARG A N 1
ATOM 3049 C CA . ARG A 1 401 ? 14.418 16.864 35.262 1.00 93.88 401 ARG A CA 1
ATOM 3050 C C . ARG A 1 401 ? 13.407 16.036 36.046 1.00 93.88 401 ARG A C 1
ATOM 3052 O O . ARG A 1 401 ? 12.970 14.982 35.605 1.00 93.88 401 ARG A O 1
ATOM 3059 N N . GLU A 1 402 ? 12.996 16.554 37.201 1.00 84.25 402 GLU A N 1
ATOM 3060 C CA . GLU A 1 402 ? 12.070 15.857 38.107 1.00 84.25 402 GLU A CA 1
ATOM 3061 C C . GLU A 1 402 ? 10.642 15.776 37.547 1.00 84.25 402 GLU A C 1
ATOM 3063 O O . GLU A 1 402 ? 9.903 14.837 37.823 1.00 84.25 402 GLU A O 1
ATOM 3068 N N . LYS A 1 403 ? 10.231 16.790 36.780 1.00 85.31 403 LYS A N 1
ATOM 3069 C CA . LYS A 1 403 ? 8.877 16.899 36.236 1.00 85.31 403 LYS A CA 1
ATOM 3070 C C . LYS A 1 403 ? 8.846 17.756 34.969 1.00 85.31 403 LYS A C 1
ATOM 3072 O O . LYS A 1 403 ? 9.780 18.532 34.734 1.00 85.31 403 LYS A O 1
ATOM 3077 N N . PRO A 1 404 ? 7.759 17.691 34.188 1.00 84.50 404 PRO A N 1
ATOM 3078 C CA . PRO A 1 404 ? 7.635 18.452 32.949 1.00 84.50 404 PRO A CA 1
ATOM 3079 C C . PRO A 1 404 ? 7.712 19.956 33.228 1.00 84.50 404 PRO A C 1
ATOM 3081 O O . PRO A 1 404 ? 7.131 20.453 34.197 1.00 84.50 404 PRO A O 1
ATOM 3084 N N . GLY A 1 405 ? 8.480 20.680 32.413 1.00 83.94 405 GLY A N 1
ATOM 3085 C CA . GLY A 1 405 ? 8.700 22.124 32.568 1.00 83.94 405 GLY A CA 1
ATOM 3086 C C . GLY A 1 405 ? 9.650 22.544 33.701 1.00 83.94 405 GLY A C 1
ATOM 3087 O O . GLY A 1 405 ? 9.913 23.737 33.850 1.00 83.94 405 GLY A O 1
ATOM 3088 N N . ALA A 1 406 ? 10.193 21.613 34.496 1.00 90.50 406 ALA A N 1
ATOM 3089 C CA . ALA A 1 406 ? 11.288 21.921 35.417 1.00 90.50 406 ALA A CA 1
ATOM 3090 C C . ALA A 1 406 ? 12.605 22.158 34.646 1.00 90.50 406 ALA A C 1
ATOM 3092 O O . ALA A 1 406 ? 12.788 21.588 33.566 1.00 90.50 406 ALA A O 1
ATOM 3093 N N . PRO A 1 407 ? 13.529 22.986 35.172 1.00 92.88 407 PRO A N 1
ATOM 3094 C CA . PRO A 1 407 ? 14.831 23.184 34.544 1.00 92.88 407 PRO A CA 1
ATOM 3095 C C . PRO A 1 407 ? 15.636 21.879 34.516 1.00 92.88 407 PRO A C 1
ATOM 3097 O O . PRO A 1 407 ? 15.602 21.100 35.469 1.00 92.88 407 PRO A O 1
ATOM 3100 N N . TRP A 1 408 ? 16.394 21.679 33.437 1.00 97.06 408 TRP A N 1
ATOM 3101 C CA . TRP A 1 408 ? 17.322 20.560 33.300 1.00 97.06 408 TRP A CA 1
ATOM 3102 C C . TRP A 1 408 ? 18.482 20.679 34.292 1.00 97.06 408 TRP A C 1
ATOM 3104 O O . TRP A 1 408 ? 19.164 21.705 34.351 1.00 97.06 408 TRP A O 1
ATOM 3114 N N . THR A 1 409 ? 18.736 19.610 35.036 1.00 96.94 409 THR A N 1
ATOM 3115 C CA . THR A 1 409 ? 19.945 19.418 35.837 1.00 96.94 409 THR A CA 1
ATOM 3116 C C . THR A 1 409 ? 20.933 18.630 34.995 1.00 96.94 409 THR A C 1
ATOM 3118 O O . THR A 1 409 ? 20.631 17.518 34.578 1.00 96.94 409 THR A O 1
ATOM 3121 N N . ARG A 1 410 ? 22.091 19.225 34.703 1.00 97.38 410 ARG A N 1
ATOM 3122 C CA . ARG A 1 410 ? 23.124 18.617 33.859 1.00 97.38 410 ARG A CA 1
ATOM 3123 C C . ARG A 1 410 ? 24.256 18.079 34.728 1.00 97.38 410 ARG A C 1
ATOM 3125 O O . ARG A 1 410 ? 24.765 18.816 35.575 1.00 97.38 410 ARG A O 1
ATOM 3132 N N . SER A 1 411 ? 24.668 16.843 34.493 1.00 94.88 411 SER A N 1
ATOM 3133 C CA . SER A 1 411 ? 25.801 16.214 35.171 1.00 94.88 411 SER A CA 1
ATOM 3134 C C . SER A 1 411 ? 26.564 15.296 34.225 1.00 94.88 411 SER A C 1
ATOM 3136 O O . SER A 1 411 ? 25.987 14.713 33.311 1.00 94.88 411 SER A O 1
ATOM 3138 N N . GLU A 1 412 ? 27.859 15.158 34.472 1.00 94.25 412 GLU A N 1
ATOM 3139 C CA . GLU A 1 412 ? 28.691 14.124 33.859 1.00 94.25 412 GLU A CA 1
ATOM 3140 C C . GLU A 1 412 ? 28.318 12.752 34.442 1.00 94.25 412 GLU A C 1
ATOM 3142 O O . GLU A 1 412 ? 27.968 12.660 35.626 1.00 94.25 412 GLU A O 1
ATOM 3147 N N . PHE A 1 413 ? 28.366 11.699 33.627 1.00 80.75 413 PHE A N 1
ATOM 3148 C CA . PHE A 1 413 ? 28.193 10.320 34.084 1.00 80.75 413 PHE A CA 1
ATOM 3149 C C . PHE A 1 413 ? 29.375 9.465 33.626 1.00 80.75 413 PHE A C 1
ATOM 3151 O O . PHE A 1 413 ? 29.903 9.660 32.538 1.00 80.75 413 PHE A O 1
ATOM 3158 N N . GLU A 1 414 ? 29.796 8.513 34.457 1.00 74.38 414 GLU A N 1
ATOM 3159 C CA . GLU A 1 414 ? 30.812 7.527 34.082 1.00 74.38 414 GLU A CA 1
ATOM 3160 C C . GLU A 1 414 ? 30.116 6.344 33.395 1.00 74.38 414 GLU A C 1
ATOM 3162 O O . GLU A 1 414 ? 29.084 5.865 33.870 1.00 74.38 414 GLU A O 1
ATOM 3167 N N . GLN A 1 415 ? 30.645 5.889 32.258 1.00 54.69 415 GLN A N 1
ATOM 3168 C CA . GLN A 1 415 ? 30.154 4.677 31.602 1.00 54.69 415 GLN A CA 1
ATOM 3169 C C . GLN A 1 415 ? 30.689 3.475 32.395 1.00 54.69 415 GLN A C 1
ATOM 3171 O O . GLN A 1 415 ? 31.904 3.326 32.521 1.00 54.69 415 GLN A O 1
ATOM 3176 N N . GLU A 1 416 ? 29.814 2.650 32.976 1.00 49.28 416 GLU A N 1
ATOM 3177 C CA . GLU A 1 416 ? 30.249 1.375 33.560 1.00 49.28 416 GLU A CA 1
ATOM 3178 C C . GLU A 1 416 ? 30.811 0.500 32.422 1.00 49.28 416 GLU A C 1
ATOM 3180 O O . GLU A 1 416 ? 30.153 0.329 31.396 1.00 49.28 416 GLU A O 1
ATOM 3185 N N . GLU A 1 417 ? 32.048 0.004 32.561 1.00 39.44 417 GLU A N 1
ATOM 3186 C CA . GLU A 1 417 ? 32.639 -0.945 31.609 1.00 39.44 417 GLU A CA 1
ATOM 3187 C C . GLU A 1 417 ? 31.756 -2.207 31.570 1.00 39.44 417 GLU A C 1
ATOM 3189 O O . GLU A 1 417 ? 31.741 -2.985 32.524 1.00 39.44 417 GLU A O 1
ATOM 3194 N N . GLU A 1 418 ? 31.000 -2.420 30.486 1.00 36.97 418 GLU A N 1
ATOM 3195 C CA . GLU A 1 418 ? 30.373 -3.719 30.228 1.00 36.97 418 GLU A CA 1
ATOM 3196 C C . GLU A 1 418 ? 31.489 -4.737 29.944 1.00 36.97 418 GLU A C 1
ATOM 3198 O O . GLU A 1 418 ? 32.118 -4.724 28.883 1.00 36.97 418 GLU A O 1
ATOM 3203 N N . ASP A 1 419 ? 31.771 -5.593 30.931 1.00 33.16 419 ASP A N 1
ATOM 3204 C CA . ASP A 1 419 ? 32.648 -6.756 30.787 1.00 33.16 419 ASP A CA 1
ATOM 3205 C C . ASP A 1 419 ? 32.208 -7.615 29.578 1.00 33.16 419 ASP A C 1
ATOM 3207 O O . ASP A 1 419 ? 31.034 -7.958 29.429 1.00 33.16 419 ASP A O 1
ATOM 3211 N N . ALA A 1 420 ? 33.196 -7.936 28.735 1.00 32.03 420 ALA A N 1
ATOM 3212 C CA . ALA A 1 420 ? 33.118 -8.565 27.410 1.00 32.03 420 ALA A CA 1
ATOM 3213 C C . ALA A 1 420 ? 32.364 -9.904 27.277 1.00 32.03 420 ALA A C 1
ATOM 3215 O O . ALA A 1 420 ? 32.373 -10.719 28.231 1.00 32.03 420 ALA A O 1
#

Foldseek 3Di:
DDPVLVVLVVQLVVCVVVLVLVRNLVSLVVSCVVPVDDPPNLVSLQSNLVSCLVVVVLVRVLVSLVSNVVSDAFPCLPVSLQSNLLSCLLVQVQQSNVVSCVRNPDDFDDDRGHGFDFPDKAWEFEDDPQTAIFIWTDRDQFKTAGCDQALFVAGHRWIFGWGNDFQEWEAEPNDIHGYTYTSGGRGGDLWFKKKKKKFFPFLCLVVVLQVLQVVLVKGKDFPVLDDRDHPVRRSYYDYRDDDRRGGGMTIMMIIGNDPVSVVVSQVVSQVVDPRIDMDDIDTDDGHDDPCNDPPNDDPDDDDDDDDDDDDDDAADQADDPPDPPLFDDQRHKEWEFVCLLSLVFAWFKWAQAQVRGIYTYGDPDDPDSVRIDIDGPVSSCVSVVVCRNCSNQDHQKMWGDPGPPGHTDIDGDDDDPPDD

InterPro domains:
  IPR011990 Tetratricopeptide-like helical domain superfamily [G3DSA:1.25.40.10] (2-122)
  IPR011990 Tetratricopeptide-like helical domain superfamily [SSF48452] (6-109)

Radius of gyration: 26.17 Å; chains: 1; bounding box: 62×52×72 Å

Secondary structure (DSSP, 8-state):
--HHHHHHHHHHHHHHHTT-HHHHHHHHHHHHHH-TTSTTHHHHHHHHHHHHHHTT-HHHHHHHHHHHHHTSPTTS--HHHHHHHHHHHHHT-HHHHHHHHHHHT----S-SS-------EEEEE--SSS--EEEEEESSSSEEEE-S--SSS--TT-EEEE-SS---EEEETTEEEEEEEEEEEEE--S-EEEEEEEEESSTHHHHHHHHHHHHTT-EEEESTT-----HHHHSSEEEPPPP---SEEEEEEEEESSHHHHHHHHHHHHHTSTT-EEEEEEE--SPPPGGGSTT-------S---------PPPBS---SSPGGG---TTBEEEEEHHHHTTSS---EEEE-TTS-EEEE-SSS-SSGGGEEEEEHHHHHHH-GGGGGGTTPPTTEEEE-SSTTSPPEEEE-PPP----

Organism: NCBI:txid2828514

Sequence (420 aa):
MEANEMALLDQARAAWDAEQWDVAAARYEELLALCPDEPESGEWWFDAALAFKFQRNWAKAFELGREAAARSEPGKGDPAFWNLAIAATIQGDWTVARQAWTDYGITLPAGDGEIEGDFGTACVRLVGPRPEVVWVRRICPTRARVLSIPFTDRRFGEIVVHDGAPNGERVVDGQRYPVFDELLLWKPSDKATFQVSVSCGKAADLEALSDVAEAAGLAVESMSSMVLHRRSESEGRVEMVPDAASAGDHGLLLAAPDAPAAQGVLDRWAADGAGRTWRDLREKLGSLDPGDLPGAESASDDGPGHAHGHGHQGVEPHPEWPFEGGTFPSNLGVVAHRTLLTGAEPPSRVTHDHDGWWQALDAVSPIEPEYAAVACMMCLIELHPELAALADLPPGWVAEREKPGAPWTRSEFEQEEEDA

pLDDT: mean 82.5, std 18.61, range [23.41, 98.56]